Protein 7FB8 (pdb70)

Radius of gyration: 8.27 Å; Cα contacts (8 Å, |Δi|>4): 34; chains: 2; bounding box: 17×14×22 Å

Structure (mmCIF, N/CA/C/O backbone):
data_7FB8
#
_entry.id   7FB8
#
loop_
_entity.id
_entity.type
_entity.pdbx_description
1 polymer ASP-ASP-LYS-ASP-CYS-ASP-GLU-TYR-CYS-LYS-LYS-THR-LYS-GLU-NH2
2 polymer GLU-LE1-THR-GLY-HIS-ILE-GLU-GLY-PRO-THR-LE1-THR-LE1-HIS-CYS-LYS-NH2
#
loop_
_atom_site.group_PDB
_atom_site.id
_atom_site.type_symbol
_atom_site.label_atom_id
_atom_site.label_alt_id
_atom_site.label_comp_id
_atom_site.label_asym_id
_atom_site.label_entity_id
_atom_site.label_seq_id
_atom_site.pdbx_PDB_ins_code
_atom_site.Cartn_x
_atom_site.Cartn_y
_atom_site.Cartn_z
_atom_site.occupancy
_atom_site.B_iso_or_equiv
_atom_site.auth_seq_id
_atom_site.auth_comp_id
_atom_site.auth_asym_id
_atom_site.auth_atom_id
_atom_site.pdbx_PDB_model_num
ATOM 1 N N . ASP A 1 1 ? 8.631 5.206 8.032 1.00 0.00 1 ASP B N 1
ATOM 2 C CA . ASP A 1 1 ? 8.358 3.755 8.235 1.00 0.00 1 ASP B CA 1
ATOM 3 C C . ASP A 1 1 ? 7.153 3.344 7.396 1.00 0.00 1 ASP B C 1
ATOM 4 O O . ASP A 1 1 ? 7.278 2.563 6.453 1.00 0.00 1 ASP B O 1
ATOM 15 N N . ASP A 1 2 ? 5.989 3.875 7.747 1.00 0.00 2 ASP B N 1
ATOM 16 C CA . ASP A 1 2 ? 4.766 3.558 7.025 1.00 0.00 2 ASP B CA 1
ATOM 17 C C . ASP A 1 2 ? 4.860 3.990 5.565 1.00 0.00 2 ASP B C 1
ATOM 18 O O . ASP A 1 2 ? 4.143 3.470 4.709 1.00 0.00 2 ASP B O 1
ATOM 27 N N . LYS A 1 3 ? 5.746 4.939 5.279 1.00 0.00 3 LYS B N 1
ATOM 28 C CA . LYS A 1 3 ? 5.910 5.414 3.914 1.00 0.00 3 LYS B CA 1
ATOM 29 C C . LYS A 1 3 ? 6.573 4.339 3.061 1.00 0.00 3 LYS B C 1
ATOM 30 O O . LYS A 1 3 ? 6.389 4.300 1.850 1.00 0.00 3 LYS B O 1
ATOM 49 N N . ASP A 1 4 ? 7.346 3.466 3.702 1.00 0.00 4 ASP B N 1
ATOM 50 C CA . ASP A 1 4 ? 8.033 2.401 2.978 1.00 0.00 4 ASP B CA 1
ATOM 51 C C . ASP A 1 4 ? 7.023 1.501 2.277 1.00 0.00 4 ASP B C 1
ATOM 52 O O . ASP A 1 4 ? 7.186 1.161 1.105 1.00 0.00 4 ASP B O 1
ATOM 61 N N . CYS A 1 5 ? 5.975 1.127 3.000 1.00 0.00 5 CYS B N 1
ATOM 62 C CA . CYS A 1 5 ? 4.936 0.275 2.438 1.00 0.00 5 CYS B CA 1
ATOM 63 C C . CYS A 1 5 ? 4.264 0.971 1.257 1.00 0.00 5 CYS B C 1
ATOM 64 O O . CYS A 1 5 ? 4.052 0.365 0.208 1.00 0.00 5 CYS B O 1
ATOM 71 N N . ASP A 1 6 ? 3.933 2.249 1.437 1.00 0.00 6 ASP B N 1
ATOM 72 C CA . ASP A 1 6 ? 3.285 3.017 0.376 1.00 0.00 6 ASP B CA 1
ATOM 73 C C . ASP A 1 6 ? 4.186 3.092 -0.855 1.00 0.00 6 ASP B C 1
ATOM 74 O O . ASP A 1 6 ? 3.732 2.882 -1.980 1.00 0.00 6 ASP B O 1
ATOM 83 N N . GLU A 1 7 ? 5.464 3.384 -0.633 1.00 0.00 7 GLU B N 1
ATOM 84 C CA . GLU A 1 7 ? 6.415 3.473 -1.732 1.00 0.00 7 GLU B CA 1
ATOM 85 C C . GLU A 1 7 ? 6.513 2.125 -2.428 1.00 0.00 7 GLU B C 1
ATOM 86 O O . GLU A 1 7 ? 6.537 2.044 -3.654 1.00 0.00 7 GLU B O 1
ATOM 98 N N . TYR A 1 8 ? 6.534 1.068 -1.628 1.00 0.00 8 TYR B N 1
ATOM 99 C CA . TYR A 1 8 ? 6.590 -0.286 -2.157 1.00 0.00 8 TYR B CA 1
ATOM 100 C C . TYR A 1 8 ? 5.395 -0.557 -3.045 1.00 0.00 8 TYR B C 1
ATOM 101 O O . TYR A 1 8 ? 5.520 -1.116 -4.134 1.00 0.00 8 TYR B O 1
ATOM 119 N N . CYS A 1 9 ? 4.232 -0.172 -2.553 1.00 0.00 9 CYS B N 1
ATOM 120 C CA . CYS A 1 9 ? 2.997 -0.386 -3.279 1.00 0.00 9 CYS B CA 1
ATOM 121 C C . CYS A 1 9 ? 3.061 0.319 -4.625 1.00 0.00 9 CYS B C 1
ATOM 122 O O . CYS A 1 9 ? 2.628 -0.222 -5.640 1.00 0.00 9 CYS B O 1
ATOM 129 N N . LYS A 1 10 ? 3.620 1.520 -4.631 1.00 0.00 10 LYS B N 1
ATOM 130 C CA . LYS A 1 10 ? 3.753 2.274 -5.866 1.00 0.00 10 LYS B CA 1
ATOM 131 C C . LYS A 1 10 ? 4.667 1.536 -6.847 1.00 0.00 10 LYS B C 1
ATOM 132 O O . LYS A 1 10 ? 4.427 1.539 -8.053 1.00 0.00 10 LYS B O 1
ATOM 151 N N . LYS A 1 11 ? 5.728 0.921 -6.319 1.00 0.00 11 LYS B N 1
ATOM 152 C CA . LYS A 1 11 ? 6.688 0.200 -7.156 1.00 0.00 11 LYS B CA 1
ATOM 153 C C . LYS A 1 11 ? 6.048 -0.981 -7.879 1.00 0.00 11 LYS B C 1
ATOM 154 O O . LYS A 1 11 ? 6.344 -1.240 -9.045 1.00 0.00 11 LYS B O 1
ATOM 173 N N . THR A 1 12 ? 5.193 -1.712 -7.176 1.00 0.00 12 THR B N 1
ATOM 174 C CA . THR A 1 12 ? 4.548 -2.884 -7.762 1.00 0.00 12 THR B CA 1
ATOM 175 C C . THR A 1 12 ? 3.270 -2.508 -8.508 1.00 0.00 12 THR B C 1
ATOM 176 O O . THR A 1 12 ? 2.877 -3.185 -9.458 1.00 0.00 12 THR B O 1
ATOM 187 N N . LYS A 1 13 ? 2.628 -1.428 -8.080 1.00 0.00 13 LYS B N 1
ATOM 188 C CA . LYS A 1 13 ? 1.399 -0.979 -8.727 1.00 0.00 13 LYS B CA 1
ATOM 189 C C . LYS A 1 13 ? 1.690 0.083 -9.791 1.00 0.00 13 LYS B C 1
ATOM 190 O O . LYS A 1 13 ? 0.770 0.583 -10.438 1.00 0.00 13 LYS B O 1
ATOM 209 N N . GLU A 1 14 ? 2.966 0.429 -9.968 1.00 0.00 14 GLU B N 1
ATOM 210 C CA . GLU A 1 14 ? 3.343 1.436 -10.955 1.00 0.00 14 GLU B CA 1
ATOM 211 C C . GLU A 1 14 ? 2.687 1.144 -12.301 1.00 0.00 14 GLU B C 1
ATOM 212 O O . GLU A 1 14 ? 2.481 2.053 -13.105 1.00 0.00 14 GLU B O 1
ATOM 227 N N . GLU B 2 1 ? -5.781 5.856 -7.795 1.00 0.00 1 GLU A N 1
ATOM 228 C CA . GLU B 2 1 ? -4.886 6.186 -6.650 1.00 0.00 1 GLU A CA 1
ATOM 229 C C . GLU B 2 1 ? -4.400 4.896 -6.000 1.00 0.00 1 GLU A C 1
ATOM 230 O O . GLU B 2 1 ? -5.161 3.939 -5.850 1.00 0.00 1 GLU A O 1
ATOM 260 N N . THR B 2 3 ? -2.007 3.582 -2.625 1.00 0.00 3 THR A N 1
ATOM 261 C CA . THR B 2 3 ? -1.248 3.882 -1.422 1.00 0.00 3 THR A CA 1
ATOM 262 C C . THR B 2 3 ? -1.291 2.691 -0.474 1.00 0.00 3 THR A C 1
ATOM 263 O O . THR B 2 3 ? -2.243 1.913 -0.486 1.00 0.00 3 THR A O 1
ATOM 274 N N . GLY B 2 4 ? -0.254 2.548 0.337 1.00 0.00 4 GLY A N 1
ATOM 275 C CA . GLY B 2 4 ? -0.187 1.437 1.275 1.00 0.00 4 GLY A CA 1
ATOM 276 C C . GLY B 2 4 ? 0.340 1.887 2.631 1.00 0.00 4 GLY A C 1
ATOM 277 O O . GLY B 2 4 ? 0.788 3.022 2.793 1.00 0.00 4 GLY A O 1
ATOM 281 N N . HIS B 2 5 ? 0.281 0.983 3.601 1.00 0.00 5 HIS A N 1
ATOM 282 C CA . HIS B 2 5 ? 0.753 1.279 4.947 1.00 0.00 5 HIS A CA 1
ATOM 283 C C . HIS B 2 5 ? 1.274 0.009 5.605 1.00 0.00 5 HIS A C 1
ATOM 284 O O . HIS B 2 5 ? 0.954 -1.097 5.173 1.00 0.00 5 HIS A O 1
ATOM 298 N N . ILE B 2 6 ? 2.069 0.166 6.655 1.00 0.00 6 ILE A N 1
ATOM 299 C CA . ILE B 2 6 ? 2.613 -0.996 7.340 1.00 0.00 6 ILE A CA 1
ATOM 300 C C . ILE B 2 6 ? 1.565 -1.602 8.258 1.00 0.00 6 ILE A C 1
ATOM 301 O O . ILE B 2 6 ? 1.268 -1.070 9.328 1.00 0.00 6 ILE A O 1
ATOM 317 N N . GLU B 2 7 ? 1.016 -2.730 7.826 1.00 0.00 7 GLU A N 1
ATOM 318 C CA . GLU B 2 7 ? 0.006 -3.427 8.603 1.00 0.00 7 GLU A CA 1
ATOM 319 C C . GLU B 2 7 ? 0.569 -4.756 9.081 1.00 0.00 7 GLU A C 1
ATOM 320 O O . GLU B 2 7 ? 0.898 -5.624 8.273 1.00 0.00 7 GLU A O 1
ATOM 332 N N . GLY B 2 8 ? 0.687 -4.914 10.389 1.00 0.00 8 GLY A N 1
ATOM 333 C CA . GLY B 2 8 ? 1.226 -6.149 10.932 1.00 0.00 8 GLY A CA 1
ATOM 334 C C . GLY B 2 8 ? 2.662 -6.359 10.438 1.00 0.00 8 GLY A C 1
ATOM 335 O O . GLY B 2 8 ? 3.396 -5.391 10.238 1.00 0.00 8 GLY A O 1
ATOM 339 N N . PRO B 2 9 ? 3.079 -7.586 10.239 1.00 0.00 9 PRO A N 1
ATOM 340 C CA . PRO B 2 9 ? 4.455 -7.906 9.761 1.00 0.00 9 PRO A CA 1
ATOM 341 C C . PRO B 2 9 ? 4.618 -7.776 8.244 1.00 0.00 9 PRO A C 1
ATOM 342 O O . PRO B 2 9 ? 5.649 -8.169 7.697 1.00 0.00 9 PRO A O 1
ATOM 353 N N . THR B 2 10 ? 3.600 -7.261 7.558 1.00 0.00 10 THR A N 1
ATOM 354 C CA . THR B 2 10 ? 3.677 -7.145 6.102 1.00 0.00 10 THR A CA 1
ATOM 355 C C . THR B 2 10 ? 3.113 -5.824 5.578 1.00 0.00 10 THR A C 1
ATOM 356 O O . THR B 2 10 ? 2.268 -5.191 6.212 1.00 0.00 10 THR A O 1
ATOM 383 N N . THR B 2 12 ? 0.857 -3.547 3.265 1.00 0.00 12 THR A N 1
ATOM 384 C CA . THR B 2 12 ? -0.465 -3.677 2.658 1.00 0.00 12 THR A CA 1
ATOM 385 C C . THR B 2 12 ? -0.705 -2.588 1.616 1.00 0.00 12 THR A C 1
ATOM 386 O O . THR B 2 12 ? -0.518 -1.402 1.889 1.00 0.00 12 THR A O 1
ATOM 413 N N . HIS B 2 14 ? -3.278 -0.599 -1.051 1.00 0.00 14 HIS A N 1
ATOM 414 C CA . HIS B 2 14 ? -4.678 -0.269 -1.267 1.00 0.00 14 HIS A CA 1
ATOM 415 C C . HIS B 2 14 ? -4.842 0.687 -2.442 1.00 0.00 14 HIS A C 1
ATOM 416 O O . HIS B 2 14 ? -4.413 1.839 -2.380 1.00 0.00 14 HIS A O 1
ATOM 430 N N . CYS B 2 15 ? -5.490 0.214 -3.500 1.00 0.00 15 CYS A N 1
ATOM 431 C CA . CYS B 2 15 ? -5.730 1.051 -4.668 1.00 0.00 15 CYS A CA 1
ATOM 432 C C . CYS B 2 15 ? -7.223 1.300 -4.831 1.00 0.00 15 CYS A C 1
ATOM 433 O O . CYS B 2 15 ? -7.980 0.397 -5.187 1.00 0.00 15 CYS A O 1
ATOM 440 N N . LYS B 2 16 ? -7.638 2.531 -4.563 1.00 0.00 16 LYS A N 1
ATOM 441 C CA . LYS B 2 16 ? -9.045 2.894 -4.675 1.00 0.00 16 LYS A CA 1
ATOM 442 C C . LYS B 2 16 ? -9.273 3.785 -5.891 1.00 0.00 16 LYS A C 1
ATOM 443 O O . LYS B 2 16 ? -8.974 4.979 -5.857 1.00 0.00 16 LYS A O 1
ATOM 465 N N . ASP A 1 1 ? 8.876 5.078 7.737 1.00 0.00 1 ASP B N 2
ATOM 466 C CA . ASP A 1 1 ? 8.347 3.783 8.247 1.00 0.00 1 ASP B CA 2
ATOM 467 C C . ASP A 1 1 ? 7.138 3.361 7.417 1.00 0.00 1 ASP B C 2
ATOM 468 O O . ASP A 1 1 ? 7.264 2.573 6.479 1.00 0.00 1 ASP B O 2
ATOM 479 N N . ASP A 1 2 ? 5.967 3.892 7.759 1.00 0.00 2 ASP B N 2
ATOM 480 C CA . ASP A 1 2 ? 4.751 3.562 7.035 1.00 0.00 2 ASP B CA 2
ATOM 481 C C . ASP A 1 2 ? 4.850 3.994 5.576 1.00 0.00 2 ASP B C 2
ATOM 482 O O . ASP A 1 2 ? 4.127 3.485 4.719 1.00 0.00 2 ASP B O 2
ATOM 491 N N . LYS A 1 3 ? 5.749 4.931 5.294 1.00 0.00 3 LYS B N 2
ATOM 492 C CA . LYS A 1 3 ? 5.920 5.406 3.930 1.00 0.00 3 LYS B CA 2
ATOM 493 C C . LYS A 1 3 ? 6.587 4.334 3.079 1.00 0.00 3 LYS B C 2
ATOM 494 O O . LYS A 1 3 ? 6.408 4.297 1.866 1.00 0.00 3 LYS B O 2
ATOM 513 N N . ASP A 1 4 ? 7.357 3.459 3.721 1.00 0.00 4 ASP B N 2
ATOM 514 C CA . ASP A 1 4 ? 8.047 2.395 2.999 1.00 0.00 4 ASP B CA 2
ATOM 515 C C . ASP A 1 4 ? 7.036 1.498 2.295 1.00 0.00 4 ASP B C 2
ATOM 516 O O . ASP A 1 4 ? 7.202 1.157 1.123 1.00 0.00 4 ASP B O 2
ATOM 525 N N . CYS A 1 5 ? 5.985 1.129 3.014 1.00 0.00 5 CYS B N 2
ATOM 526 C CA . CYS A 1 5 ? 4.946 0.281 2.450 1.00 0.00 5 CYS B CA 2
ATOM 527 C C . CYS A 1 5 ? 4.281 0.979 1.265 1.00 0.00 5 CYS B C 2
ATOM 528 O O . CYS A 1 5 ? 4.070 0.373 0.216 1.00 0.00 5 CYS B O 2
ATOM 535 N N . ASP A 1 6 ? 3.952 2.257 1.443 1.00 0.00 6 ASP B N 2
ATOM 536 C CA . ASP A 1 6 ? 3.312 3.026 0.380 1.00 0.00 6 ASP B CA 2
ATOM 537 C C . ASP A 1 6 ? 4.217 3.097 -0.847 1.00 0.00 6 ASP B C 2
ATOM 538 O O . ASP A 1 6 ? 3.766 2.890 -1.974 1.00 0.00 6 ASP B O 2
ATOM 547 N N . GLU A 1 7 ? 5.495 3.380 -0.620 1.00 0.00 7 GLU B N 2
ATOM 548 C CA . GLU A 1 7 ? 6.454 3.464 -1.713 1.00 0.00 7 GLU B CA 2
ATOM 549 C C . GLU A 1 7 ? 6.547 2.117 -2.411 1.00 0.00 7 GLU B C 2
ATOM 550 O O . GLU A 1 7 ? 6.577 2.038 -3.638 1.00 0.00 7 GLU B O 2
ATOM 562 N N . TYR A 1 8 ? 6.557 1.058 -1.613 1.00 0.00 8 TYR B N 2
ATOM 563 C CA . TYR A 1 8 ? 6.612 -0.295 -2.143 1.00 0.00 8 TYR B CA 2
ATOM 564 C C . TYR A 1 8 ? 5.417 -0.563 -3.036 1.00 0.00 8 TYR B C 2
ATOM 565 O O . TYR A 1 8 ? 5.543 -1.123 -4.125 1.00 0.00 8 TYR B O 2
ATOM 583 N N . CYS A 1 9 ? 4.253 -0.175 -2.546 1.00 0.00 9 CYS B N 2
ATOM 584 C CA . CYS A 1 9 ? 3.019 -0.387 -3.275 1.00 0.00 9 CYS B CA 2
ATOM 585 C C . CYS A 1 9 ? 3.083 0.318 -4.620 1.00 0.00 9 CYS B C 2
ATOM 586 O O . CYS A 1 9 ? 2.647 -0.221 -5.635 1.00 0.00 9 CYS B O 2
ATOM 593 N N . LYS A 1 10 ? 3.642 1.519 -4.628 1.00 0.00 10 LYS B N 2
ATOM 594 C CA . LYS A 1 10 ? 3.771 2.271 -5.865 1.00 0.00 10 LYS B CA 2
ATOM 595 C C . LYS A 1 10 ? 4.674 1.529 -6.854 1.00 0.00 10 LYS B C 2
ATOM 596 O O . LYS A 1 10 ? 4.422 1.530 -8.059 1.00 0.00 10 LYS B O 2
ATOM 615 N N . LYS A 1 11 ? 5.737 0.915 -6.336 1.00 0.00 11 LYS B N 2
ATOM 616 C CA . LYS A 1 11 ? 6.691 0.190 -7.180 1.00 0.00 11 LYS B CA 2
ATOM 617 C C . LYS A 1 11 ? 6.046 -0.997 -7.889 1.00 0.00 11 LYS B C 2
ATOM 618 O O . LYS A 1 11 ? 6.334 -1.263 -9.057 1.00 0.00 11 LYS B O 2
ATOM 637 N N . THR A 1 12 ? 5.201 -1.728 -7.175 1.00 0.00 12 THR B N 2
ATOM 638 C CA . THR A 1 12 ? 4.557 -2.906 -7.749 1.00 0.00 12 THR B CA 2
ATOM 639 C C . THR A 1 12 ? 3.282 -2.536 -8.503 1.00 0.00 12 THR B C 2
ATOM 640 O O . THR A 1 12 ? 2.895 -3.219 -9.451 1.00 0.00 12 THR B O 2
ATOM 651 N N . LYS A 1 13 ? 2.634 -1.455 -8.087 1.00 0.00 13 LYS B N 2
ATOM 652 C CA . LYS A 1 13 ? 1.407 -1.016 -8.744 1.00 0.00 13 LYS B CA 2
ATOM 653 C C . LYS A 1 13 ? 1.702 0.027 -9.826 1.00 0.00 13 LYS B C 2
ATOM 654 O O . LYS A 1 13 ? 0.785 0.503 -10.496 1.00 0.00 13 LYS B O 2
ATOM 673 N N . GLU A 1 14 ? 2.976 0.381 -9.997 1.00 0.00 14 GLU B N 2
ATOM 674 C CA . GLU A 1 14 ? 3.354 1.369 -11.002 1.00 0.00 14 GLU B CA 2
ATOM 675 C C . GLU A 1 14 ? 2.721 1.034 -12.350 1.00 0.00 14 GLU B C 2
ATOM 676 O O . GLU A 1 14 ? 2.505 1.920 -13.177 1.00 0.00 14 GLU B O 2
ATOM 691 N N . GLU B 2 1 ? -6.371 5.860 -7.096 1.00 0.00 1 GLU A N 2
ATOM 692 C CA . GLU B 2 1 ? -4.939 6.053 -6.730 1.00 0.00 1 GLU A CA 2
ATOM 693 C C . GLU B 2 1 ? -4.406 4.776 -6.095 1.00 0.00 1 GLU A C 2
ATOM 694 O O . GLU B 2 1 ? -5.112 3.769 -6.018 1.00 0.00 1 GLU A O 2
ATOM 724 N N . THR B 2 3 ? -2.019 3.572 -2.644 1.00 0.00 3 THR A N 2
ATOM 725 C CA . THR B 2 3 ? -1.273 3.892 -1.438 1.00 0.00 3 THR A CA 2
ATOM 726 C C . THR B 2 3 ? -1.294 2.703 -0.490 1.00 0.00 3 THR A C 2
ATOM 727 O O . THR B 2 3 ? -2.236 1.913 -0.497 1.00 0.00 3 THR A O 2
ATOM 738 N N . GLY B 2 4 ? -0.253 2.572 0.317 1.00 0.00 4 GLY A N 2
ATOM 739 C CA . GLY B 2 4 ? -0.171 1.462 1.256 1.00 0.00 4 GLY A CA 2
ATOM 740 C C . GLY B 2 4 ? 0.369 1.913 2.606 1.00 0.00 4 GLY A C 2
ATOM 741 O O . GLY B 2 4 ? 0.847 3.038 2.756 1.00 0.00 4 GLY A O 2
ATOM 745 N N . HIS B 2 5 ? 0.291 1.019 3.584 1.00 0.00 5 HIS A N 2
ATOM 746 C CA . HIS B 2 5 ? 0.773 1.316 4.927 1.00 0.00 5 HIS A CA 2
ATOM 747 C C . HIS B 2 5 ? 1.268 0.038 5.590 1.00 0.00 5 HIS A C 2
ATOM 748 O O . HIS B 2 5 ? 0.934 -1.063 5.157 1.00 0.00 5 HIS A O 2
ATOM 762 N N . ILE B 2 6 ? 2.063 0.182 6.640 1.00 0.00 6 ILE A N 2
ATOM 763 C CA . ILE B 2 6 ? 2.590 -0.984 7.327 1.00 0.00 6 ILE A CA 2
ATOM 764 C C . ILE B 2 6 ? 1.536 -1.585 8.245 1.00 0.00 6 ILE A C 2
ATOM 765 O O . ILE B 2 6 ? 1.245 -1.055 9.316 1.00 0.00 6 ILE A O 2
ATOM 781 N N . GLU B 2 7 ? 0.980 -2.708 7.807 1.00 0.00 7 GLU A N 2
ATOM 782 C CA . GLU B 2 7 ? -0.035 -3.406 8.580 1.00 0.00 7 GLU A CA 2
ATOM 783 C C . GLU B 2 7 ? 0.517 -4.744 9.042 1.00 0.00 7 GLU A C 2
ATOM 784 O O . GLU B 2 7 ? 0.824 -5.612 8.224 1.00 0.00 7 GLU A O 2
ATOM 796 N N . GLY B 2 8 ? 0.652 -4.911 10.348 1.00 0.00 8 GLY A N 2
ATOM 797 C CA . GLY B 2 8 ? 1.183 -6.156 10.877 1.00 0.00 8 GLY A CA 2
ATOM 798 C C . GLY B 2 8 ? 2.623 -6.360 10.396 1.00 0.00 8 GLY A C 2
ATOM 799 O O . GLY B 2 8 ? 3.353 -5.391 10.189 1.00 0.00 8 GLY A O 2
ATOM 803 N N . PRO B 2 9 ? 3.046 -7.588 10.215 1.00 0.00 9 PRO A N 2
ATOM 804 C CA . PRO B 2 9 ? 4.429 -7.908 9.752 1.00 0.00 9 PRO A CA 2
ATOM 805 C C . PRO B 2 9 ? 4.610 -7.767 8.238 1.00 0.00 9 PRO A C 2
ATOM 806 O O . PRO B 2 9 ? 5.655 -8.138 7.702 1.00 0.00 9 PRO A O 2
ATOM 817 N N . THR B 2 10 ? 3.591 -7.265 7.542 1.00 0.00 10 THR A N 2
ATOM 818 C CA . THR B 2 10 ? 3.685 -7.140 6.088 1.00 0.00 10 THR A CA 2
ATOM 819 C C . THR B 2 10 ? 3.109 -5.822 5.564 1.00 0.00 10 THR A C 2
ATOM 820 O O . THR B 2 10 ? 2.243 -5.209 6.187 1.00 0.00 10 THR A O 2
ATOM 847 N N . THR B 2 12 ? 0.861 -3.534 3.268 1.00 0.00 12 THR A N 2
ATOM 848 C CA . THR B 2 12 ? -0.460 -3.665 2.660 1.00 0.00 12 THR A CA 2
ATOM 849 C C . THR B 2 12 ? -0.692 -2.585 1.609 1.00 0.00 12 THR A C 2
ATOM 850 O O . THR B 2 12 ? -0.502 -1.398 1.873 1.00 0.00 12 THR A O 2
ATOM 877 N N . HIS B 2 14 ? -3.249 -0.601 -1.058 1.00 0.00 14 HIS A N 2
ATOM 878 C CA . HIS B 2 14 ? -4.648 -0.263 -1.278 1.00 0.00 14 HIS A CA 2
ATOM 879 C C . HIS B 2 14 ? -4.802 0.695 -2.452 1.00 0.00 14 HIS A C 2
ATOM 880 O O . HIS B 2 14 ? -4.355 1.842 -2.390 1.00 0.00 14 HIS A O 2
ATOM 894 N N . CYS B 2 15 ? -5.456 0.231 -3.510 1.00 0.00 15 CYS A N 2
ATOM 895 C CA . CYS B 2 15 ? -5.685 1.072 -4.676 1.00 0.00 15 CYS A CA 2
ATOM 896 C C . CYS B 2 15 ? -7.173 1.350 -4.832 1.00 0.00 15 CYS A C 2
ATOM 897 O O . CYS B 2 15 ? -7.951 0.460 -5.173 1.00 0.00 15 CYS A O 2
ATOM 904 N N . LYS B 2 16 ? -7.560 2.593 -4.573 1.00 0.00 16 LYS A N 2
ATOM 905 C CA . LYS B 2 16 ? -8.961 2.984 -4.680 1.00 0.00 16 LYS A CA 2
ATOM 906 C C . LYS B 2 16 ? -9.199 3.785 -5.954 1.00 0.00 16 LYS A C 2
ATOM 907 O O . LYS B 2 16 ? -8.713 4.908 -6.086 1.00 0.00 16 LYS A O 2
ATOM 929 N N . ASP A 1 1 ? 9.827 2.986 7.152 1.00 0.00 1 ASP B N 3
ATOM 930 C CA . ASP A 1 1 ? 8.672 3.446 7.973 1.00 0.00 1 ASP B CA 3
ATOM 931 C C . ASP A 1 1 ? 7.373 3.100 7.253 1.00 0.00 1 ASP B C 3
ATOM 932 O O . ASP A 1 1 ? 7.368 2.308 6.312 1.00 0.00 1 ASP B O 3
ATOM 943 N N . ASP A 1 2 ? 6.272 3.697 7.696 1.00 0.00 2 ASP B N 3
ATOM 944 C CA . ASP A 1 2 ? 4.978 3.437 7.083 1.00 0.00 2 ASP B CA 3
ATOM 945 C C . ASP A 1 2 ? 4.999 3.827 5.609 1.00 0.00 2 ASP B C 3
ATOM 946 O O . ASP A 1 2 ? 4.426 3.137 4.765 1.00 0.00 2 ASP B O 3
ATOM 955 N N . LYS A 1 3 ? 5.666 4.933 5.303 1.00 0.00 3 LYS B N 3
ATOM 956 C CA . LYS A 1 3 ? 5.750 5.392 3.925 1.00 0.00 3 LYS B CA 3
ATOM 957 C C . LYS A 1 3 ? 6.466 4.353 3.071 1.00 0.00 3 LYS B C 3
ATOM 958 O O . LYS A 1 3 ? 6.286 4.314 1.859 1.00 0.00 3 LYS B O 3
ATOM 977 N N . ASP A 1 4 ? 7.277 3.509 3.706 1.00 0.00 4 ASP B N 3
ATOM 978 C CA . ASP A 1 4 ? 8.003 2.479 2.968 1.00 0.00 4 ASP B CA 3
ATOM 979 C C . ASP A 1 4 ? 7.017 1.558 2.264 1.00 0.00 4 ASP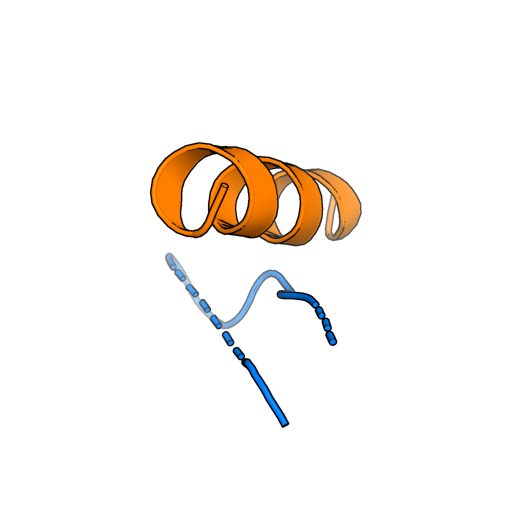 B C 3
ATOM 980 O O . ASP A 1 4 ? 7.193 1.219 1.094 1.00 0.00 4 ASP B O 3
ATOM 989 N N . CYS A 1 5 ? 5.972 1.170 2.984 1.00 0.00 5 CYS B N 3
ATOM 990 C CA . CYS A 1 5 ? 4.945 0.304 2.423 1.00 0.00 5 CYS B CA 3
ATOM 991 C C . CYS A 1 5 ? 4.270 0.988 1.236 1.00 0.00 5 CYS B C 3
ATOM 992 O O . CYS A 1 5 ? 4.073 0.378 0.187 1.00 0.00 5 CYS B O 3
ATOM 999 N N . ASP A 1 6 ? 3.922 2.261 1.411 1.00 0.00 6 ASP B N 3
ATOM 1000 C CA . ASP A 1 6 ? 3.272 3.019 0.345 1.00 0.00 6 ASP B CA 3
ATOM 1001 C C . ASP A 1 6 ? 4.184 3.102 -0.877 1.00 0.00 6 ASP B C 3
ATOM 1002 O O . ASP A 1 6 ? 3.744 2.896 -2.007 1.00 0.00 6 ASP B O 3
ATOM 1011 N N . GLU A 1 7 ? 5.458 3.397 -0.637 1.00 0.00 7 GLU B N 3
ATOM 1012 C CA . GLU A 1 7 ? 6.427 3.493 -1.717 1.00 0.00 7 GLU B CA 3
ATOM 1013 C C . GLU A 1 7 ? 6.540 2.150 -2.421 1.00 0.00 7 GLU B C 3
ATOM 1014 O O . GLU A 1 7 ? 6.580 2.078 -3.648 1.00 0.00 7 GLU B O 3
ATOM 1026 N N . TYR A 1 8 ? 6.549 1.089 -1.627 1.00 0.00 8 TYR B N 3
ATOM 1027 C CA . TYR A 1 8 ? 6.615 -0.264 -2.161 1.00 0.00 8 TYR B CA 3
ATOM 1028 C C . TYR A 1 8 ? 5.426 -0.535 -3.059 1.00 0.00 8 TYR B C 3
ATOM 1029 O O . TYR A 1 8 ? 5.559 -1.094 -4.148 1.00 0.00 8 TYR B O 3
ATOM 1047 N N . CYS A 1 9 ? 4.260 -0.149 -2.573 1.00 0.00 9 CYS B N 3
ATOM 1048 C CA . CYS A 1 9 ? 3.027 -0.366 -3.306 1.00 0.00 9 CYS B CA 3
ATOM 1049 C C . CYS A 1 9 ? 3.098 0.337 -4.652 1.00 0.00 9 CYS B C 3
ATOM 1050 O O . CYS A 1 9 ? 2.664 -0.201 -5.669 1.00 0.00 9 CYS B O 3
ATOM 1057 N N . LYS A 1 10 ? 3.659 1.536 -4.658 1.00 0.00 10 LYS B N 3
ATOM 1058 C CA . LYS A 1 10 ? 3.797 2.289 -5.894 1.00 0.00 10 LYS B CA 3
ATOM 1059 C C . LYS A 1 10 ? 4.707 1.548 -6.876 1.00 0.00 10 LYS B C 3
ATOM 1060 O O . LYS A 1 10 ? 4.467 1.554 -8.083 1.00 0.00 10 LYS B O 3
ATOM 1079 N N . LYS A 1 11 ? 5.764 0.929 -6.349 1.00 0.00 11 LYS B N 3
ATOM 1080 C CA . LYS A 1 11 ? 6.722 0.204 -7.185 1.00 0.00 11 LYS B CA 3
ATOM 1081 C C . LYS A 1 11 ? 6.081 -0.983 -7.900 1.00 0.00 11 LYS B C 3
ATOM 1082 O O . LYS A 1 11 ? 6.376 -1.247 -9.065 1.00 0.00 11 LYS B O 3
ATOM 1101 N N . THR A 1 12 ? 5.226 -1.711 -7.193 1.00 0.00 12 THR B N 3
ATOM 1102 C CA . THR A 1 12 ? 4.584 -2.886 -7.775 1.00 0.00 12 THR B CA 3
ATOM 1103 C C . THR A 1 12 ? 3.323 -2.511 -8.551 1.00 0.00 12 THR B C 3
ATOM 1104 O O . THR A 1 12 ? 2.958 -3.185 -9.515 1.00 0.00 12 THR B O 3
ATOM 1115 N N . LYS A 1 13 ? 2.662 -1.437 -8.132 1.00 0.00 13 LYS B N 3
ATOM 1116 C CA . LYS A 1 13 ? 1.447 -0.996 -8.811 1.00 0.00 13 LYS B CA 3
ATOM 1117 C C . LYS A 1 13 ? 1.761 0.051 -9.884 1.00 0.00 13 LYS B C 3
ATOM 1118 O O . LYS A 1 13 ? 0.862 0.510 -10.588 1.00 0.00 13 LYS B O 3
ATOM 1137 N N . GLU A 1 14 ? 3.033 0.429 -10.007 1.00 0.00 14 GLU B N 3
ATOM 1138 C CA . GLU A 1 14 ? 3.426 1.424 -11.000 1.00 0.00 14 GLU B CA 3
ATOM 1139 C C . GLU A 1 14 ? 2.881 1.053 -12.374 1.00 0.00 14 GLU B C 3
ATOM 1140 O O . GLU A 1 14 ? 2.620 1.928 -13.201 1.00 0.00 14 GLU B O 3
ATOM 1155 N N . GLU B 2 1 ? -6.376 5.855 -7.077 1.00 0.00 1 GLU A N 3
ATOM 1156 C CA . GLU B 2 1 ? -4.933 6.012 -6.744 1.00 0.00 1 GLU A CA 3
ATOM 1157 C C . GLU B 2 1 ? -4.418 4.733 -6.097 1.00 0.00 1 GLU A C 3
ATOM 1158 O O . GLU B 2 1 ? -5.125 3.727 -6.041 1.00 0.00 1 GLU A O 3
ATOM 1188 N N . THR B 2 3 ? -2.018 3.540 -2.614 1.00 0.00 3 THR A N 3
ATOM 1189 C CA . THR B 2 3 ? -1.245 3.861 -1.424 1.00 0.00 3 THR A CA 3
ATOM 1190 C C . THR B 2 3 ? -1.266 2.680 -0.465 1.00 0.00 3 THR A C 3
ATOM 1191 O O . THR B 2 3 ? -2.218 1.901 -0.451 1.00 0.00 3 THR A O 3
ATOM 1202 N N . GLY B 2 4 ? -0.216 2.543 0.330 1.00 0.00 4 GLY A N 3
ATOM 1203 C CA . GLY B 2 4 ? -0.134 1.439 1.274 1.00 0.00 4 GLY A CA 3
ATOM 1204 C C . GLY B 2 4 ? 0.396 1.898 2.625 1.00 0.00 4 GLY A C 3
ATOM 1205 O O . GLY B 2 4 ? 0.833 3.039 2.783 1.00 0.00 4 GLY A O 3
ATOM 1209 N N . HIS B 2 5 ? 0.354 0.994 3.597 1.00 0.00 5 HIS A N 3
ATOM 1210 C CA . HIS B 2 5 ? 0.830 1.295 4.940 1.00 0.00 5 HIS A CA 3
ATOM 1211 C C . HIS B 2 5 ? 1.328 0.024 5.611 1.00 0.00 5 HIS A C 3
ATOM 1212 O O . HIS B 2 5 ? 0.998 -1.081 5.180 1.00 0.00 5 HIS A O 3
ATOM 1226 N N . ILE B 2 6 ? 2.112 0.173 6.670 1.00 0.00 6 ILE A N 3
ATOM 1227 C CA . ILE B 2 6 ? 2.627 -0.996 7.365 1.00 0.00 6 ILE A CA 3
ATOM 1228 C C . ILE B 2 6 ? 1.561 -1.585 8.273 1.00 0.00 6 ILE A C 3
ATOM 1229 O O . ILE B 2 6 ? 1.263 -1.048 9.340 1.00 0.00 6 ILE A O 3
ATOM 1245 N N . GLU B 2 7 ? 0.998 -2.704 7.837 1.00 0.00 7 GLU A N 3
ATOM 1246 C CA . GLU B 2 7 ? -0.031 -3.386 8.605 1.00 0.00 7 GLU A CA 3
ATOM 1247 C C . GLU B 2 7 ? 0.507 -4.728 9.076 1.00 0.00 7 GLU A C 3
ATOM 1248 O O . GLU B 2 7 ? 0.858 -5.583 8.263 1.00 0.00 7 GLU A O 3
ATOM 1260 N N . GLY B 2 8 ? 0.584 -4.910 10.384 1.00 0.00 8 GLY A N 3
ATOM 1261 C CA . GLY B 2 8 ? 1.097 -6.159 10.921 1.00 0.00 8 GLY A CA 3
ATOM 1262 C C . GLY B 2 8 ? 2.544 -6.371 10.462 1.00 0.00 8 GLY A C 3
ATOM 1263 O O . GLY B 2 8 ? 3.293 -5.407 10.307 1.00 0.00 8 GLY A O 3
ATOM 1267 N N . PRO B 2 9 ? 2.955 -7.596 10.241 1.00 0.00 9 PRO A N 3
ATOM 1268 C CA . PRO B 2 9 ? 4.340 -7.915 9.792 1.00 0.00 9 PRO A CA 3
ATOM 1269 C C . PRO B 2 9 ? 4.524 -7.806 8.275 1.00 0.00 9 PRO A C 3
ATOM 1270 O O . PRO B 2 9 ? 5.522 -8.284 7.737 1.00 0.00 9 PRO A O 3
ATOM 1281 N N . THR B 2 10 ? 3.557 -7.209 7.582 1.00 0.00 10 THR A N 3
ATOM 1282 C CA . THR B 2 10 ? 3.652 -7.102 6.127 1.00 0.00 10 THR A CA 3
ATOM 1283 C C . THR B 2 10 ? 3.103 -5.779 5.591 1.00 0.00 10 THR A C 3
ATOM 1284 O O . THR B 2 10 ? 2.256 -5.138 6.213 1.00 0.00 10 THR A O 3
ATOM 1311 N N . THR B 2 12 ? 0.873 -3.517 3.266 1.00 0.00 12 THR A N 3
ATOM 1312 C CA . THR B 2 12 ? -0.446 -3.648 2.656 1.00 0.00 12 THR A CA 3
ATOM 1313 C C . THR B 2 12 ? -0.685 -2.562 1.612 1.00 0.00 12 THR A C 3
ATOM 1314 O O . THR B 2 12 ? -0.504 -1.375 1.883 1.00 0.00 12 THR A O 3
ATOM 1341 N N . HIS B 2 14 ? -3.254 -0.581 -1.060 1.00 0.00 14 HIS A N 3
ATOM 1342 C CA . HIS B 2 14 ? -4.652 -0.251 -1.280 1.00 0.00 14 HIS A CA 3
ATOM 1343 C C . HIS B 2 14 ? -4.816 0.682 -2.471 1.00 0.00 14 HIS A C 3
ATOM 1344 O O . HIS B 2 14 ? -4.347 1.821 -2.446 1.00 0.00 14 HIS A O 3
ATOM 1358 N N . CYS B 2 15 ? -5.500 0.205 -3.504 1.00 0.00 15 CYS A N 3
ATOM 1359 C CA . CYS B 2 15 ? -5.739 1.024 -4.684 1.00 0.00 15 CYS A CA 3
ATOM 1360 C C . CYS B 2 15 ? -7.226 1.317 -4.823 1.00 0.00 15 CYS A C 3
ATOM 1361 O O . CYS B 2 15 ? -8.022 0.426 -5.125 1.00 0.00 15 CYS A O 3
ATOM 1368 N N . LYS B 2 16 ? -7.595 2.571 -4.593 1.00 0.00 16 LYS A N 3
ATOM 1369 C CA . LYS B 2 16 ? -8.991 2.977 -4.688 1.00 0.00 16 LYS A CA 3
ATOM 1370 C C . LYS B 2 16 ? -9.220 3.828 -5.932 1.00 0.00 16 LYS A C 3
ATOM 1371 O O . LYS B 2 16 ? -8.796 4.982 -5.986 1.00 0.00 16 LYS A O 3
ATOM 1393 N N . ASP A 1 1 ? 9.222 4.688 7.259 1.00 0.00 1 ASP B N 4
ATOM 1394 C CA . ASP A 1 1 ? 8.587 3.538 7.963 1.00 0.00 1 ASP B CA 4
ATOM 1395 C C . ASP A 1 1 ? 7.284 3.161 7.257 1.00 0.00 1 ASP B C 4
ATOM 1396 O O . ASP A 1 1 ? 7.290 2.352 6.330 1.00 0.00 1 ASP B O 4
ATOM 1407 N N . ASP A 1 2 ? 6.170 3.750 7.685 1.00 0.00 2 ASP B N 4
ATOM 1408 C CA . ASP A 1 2 ? 4.883 3.458 7.070 1.00 0.00 2 ASP B CA 4
ATOM 1409 C C . ASP A 1 2 ? 4.914 3.835 5.597 1.00 0.00 2 ASP B C 4
ATOM 1410 O O . ASP A 1 2 ? 4.341 3.144 4.754 1.00 0.00 2 ASP B O 4
ATOM 1419 N N . LYS A 1 3 ? 5.582 4.940 5.295 1.00 0.00 3 LYS B N 4
ATOM 1420 C CA . LYS A 1 3 ? 5.672 5.398 3.916 1.00 0.00 3 LYS B CA 4
ATOM 1421 C C . LYS A 1 3 ? 6.402 4.367 3.067 1.00 0.00 3 LYS B C 4
ATOM 1422 O O . LYS A 1 3 ? 6.221 4.318 1.858 1.00 0.00 3 LYS B O 4
ATOM 1441 N N . ASP A 1 4 ? 7.225 3.536 3.705 1.00 0.00 4 ASP B N 4
ATOM 1442 C CA . ASP A 1 4 ? 7.966 2.516 2.970 1.00 0.00 4 ASP B CA 4
ATOM 1443 C C . ASP A 1 4 ? 6.992 1.579 2.269 1.00 0.00 4 ASP B C 4
ATOM 1444 O O . ASP A 1 4 ? 7.172 1.241 1.099 1.00 0.00 4 ASP B O 4
ATOM 1453 N N . CYS A 1 5 ? 5.949 1.182 2.988 1.00 0.00 5 CYS B N 4
ATOM 1454 C CA . CYS A 1 5 ? 4.935 0.302 2.425 1.00 0.00 5 CYS B CA 4
ATOM 1455 C C . CYS A 1 5 ? 4.260 0.978 1.234 1.00 0.00 5 CYS B C 4
ATOM 1456 O O . CYS A 1 5 ? 4.073 0.365 0.185 1.00 0.00 5 CYS B O 4
ATOM 1463 N N . ASP A 1 6 ? 3.899 2.248 1.408 1.00 0.00 6 ASP B N 4
ATOM 1464 C CA . ASP A 1 6 ? 3.249 3.004 0.340 1.00 0.00 6 ASP B CA 4
ATOM 1465 C C . ASP A 1 6 ? 4.163 3.095 -0.877 1.00 0.00 6 ASP B C 4
ATOM 1466 O O . ASP A 1 6 ? 3.730 2.886 -2.009 1.00 0.00 6 ASP B O 4
ATOM 1475 N N . GLU A 1 7 ? 5.434 3.402 -0.634 1.00 0.00 7 GLU B N 4
ATOM 1476 C CA . GLU A 1 7 ? 6.405 3.512 -1.711 1.00 0.00 7 GLU B CA 4
ATOM 1477 C C . GLU A 1 7 ? 6.529 2.170 -2.419 1.00 0.00 7 GLU B C 4
ATOM 1478 O O . GLU A 1 7 ? 6.572 2.101 -3.646 1.00 0.00 7 GLU B O 4
ATOM 1490 N N . TYR A 1 8 ? 6.548 1.108 -1.627 1.00 0.00 8 TYR B N 4
ATOM 1491 C CA . TYR A 1 8 ? 6.625 -0.242 -2.164 1.00 0.00 8 TYR B CA 4
ATOM 1492 C C . TYR A 1 8 ? 5.437 -0.525 -3.062 1.00 0.00 8 TYR B C 4
ATOM 1493 O O . TYR A 1 8 ? 5.576 -1.078 -4.153 1.00 0.00 8 TYR B O 4
ATOM 1511 N N . CYS A 1 9 ? 4.266 -0.159 -2.573 1.00 0.00 9 CYS B N 4
ATOM 1512 C CA . CYS A 1 9 ? 3.036 -0.388 -3.305 1.00 0.00 9 CYS B CA 4
ATOM 1513 C C . CYS A 1 9 ? 3.090 0.324 -4.647 1.00 0.00 9 CYS B C 4
ATOM 1514 O O . CYS A 1 9 ? 2.665 -0.217 -5.666 1.00 0.00 9 CYS B O 4
ATOM 1521 N N . LYS A 1 10 ? 3.631 1.532 -4.650 1.00 0.00 10 LYS B N 4
ATOM 1522 C CA . LYS A 1 10 ? 3.748 2.285 -5.885 1.00 0.00 10 LYS B CA 4
ATOM 1523 C C . LYS A 1 10 ? 4.650 1.545 -6.875 1.00 0.00 10 LYS B C 4
ATOM 1524 O O . LYS A 1 10 ? 4.392 1.536 -8.075 1.00 0.00 10 LYS B O 4
ATOM 1543 N N . LYS A 1 11 ? 5.720 0.941 -6.358 1.00 0.00 11 LYS B N 4
ATOM 1544 C CA . LYS A 1 11 ? 6.672 0.217 -7.202 1.00 0.00 11 LYS B CA 4
ATOM 1545 C C . LYS A 1 11 ? 6.035 -0.983 -7.900 1.00 0.00 11 LYS B C 4
ATOM 1546 O O . LYS A 1 11 ? 6.325 -1.258 -9.064 1.00 0.00 11 LYS B O 4
ATOM 1565 N N . THR A 1 12 ? 5.197 -1.714 -7.176 1.00 0.00 12 THR B N 4
ATOM 1566 C CA . THR A 1 12 ? 4.565 -2.907 -7.739 1.00 0.00 12 THR B CA 4
ATOM 1567 C C . THR A 1 12 ? 3.286 -2.569 -8.500 1.00 0.00 12 THR B C 4
ATOM 1568 O O . THR A 1 12 ? 2.891 -3.297 -9.411 1.00 0.00 12 THR B O 4
ATOM 1579 N N . LYS A 1 13 ? 2.637 -1.475 -8.126 1.00 0.00 13 LYS B N 4
ATOM 1580 C CA . LYS A 1 13 ? 1.401 -1.076 -8.791 1.00 0.00 13 LYS B CA 4
ATOM 1581 C C . LYS A 1 13 ? 1.669 -0.122 -9.958 1.00 0.00 13 LYS B C 4
ATOM 1582 O O . LYS A 1 13 ? 0.737 0.293 -10.648 1.00 0.00 13 LYS B O 4
ATOM 1601 N N . GLU A 1 14 ? 2.937 0.218 -10.188 1.00 0.00 14 GLU B N 4
ATOM 1602 C CA . GLU A 1 14 ? 3.282 1.113 -11.287 1.00 0.00 14 GLU B CA 4
ATOM 1603 C C . GLU A 1 14 ? 3.539 0.315 -12.562 1.00 0.00 14 GLU B C 4
ATOM 1604 O O . GLU A 1 14 ? 4.682 0.191 -13.002 1.00 0.00 14 GLU B O 4
ATOM 1619 N N . GLU B 2 1 ? -5.759 5.827 -7.792 1.00 0.00 1 GLU A N 4
ATOM 1620 C CA . GLU B 2 1 ? -4.903 6.155 -6.619 1.00 0.00 1 GLU A CA 4
ATOM 1621 C C . GLU B 2 1 ? -4.402 4.863 -5.981 1.00 0.00 1 GLU A C 4
ATOM 1622 O O . GLU B 2 1 ? -5.157 3.905 -5.822 1.00 0.00 1 GLU A O 4
ATOM 1652 N N . THR B 2 3 ? -2.001 3.565 -2.633 1.00 0.00 3 THR A N 4
ATOM 1653 C CA . THR B 2 3 ? -1.248 3.870 -1.429 1.00 0.00 3 THR A CA 4
ATOM 1654 C C . THR B 2 3 ? -1.280 2.682 -0.480 1.00 0.00 3 THR A C 4
ATOM 1655 O O . THR B 2 3 ? -2.227 1.897 -0.490 1.00 0.00 3 THR A O 4
ATOM 1666 N N . GLY B 2 4 ? -0.240 2.546 0.329 1.00 0.00 4 GLY A N 4
ATOM 1667 C CA . GLY B 2 4 ? -0.162 1.436 1.267 1.00 0.00 4 GLY A CA 4
ATOM 1668 C C . GLY B 2 4 ? 0.361 1.891 2.623 1.00 0.00 4 GLY A C 4
ATOM 1669 O O . GLY B 2 4 ? 0.781 3.037 2.790 1.00 0.00 4 GLY A O 4
ATOM 1673 N N . HIS B 2 5 ? 0.331 0.981 3.589 1.00 0.00 5 HIS A N 4
ATOM 1674 C CA . HIS B 2 5 ? 0.804 1.283 4.933 1.00 0.00 5 HIS A CA 4
ATOM 1675 C C . HIS B 2 5 ? 1.310 0.015 5.605 1.00 0.00 5 HIS A C 4
ATOM 1676 O O . HIS B 2 5 ? 0.994 -1.092 5.171 1.00 0.00 5 HIS A O 4
ATOM 1690 N N . ILE B 2 6 ? 2.088 0.172 6.670 1.00 0.00 6 ILE A N 4
ATOM 1691 C CA . ILE B 2 6 ? 2.614 -0.990 7.368 1.00 0.00 6 ILE A CA 4
ATOM 1692 C C . ILE B 2 6 ? 1.550 -1.589 8.273 1.00 0.00 6 ILE A C 4
ATOM 1693 O O . ILE B 2 6 ? 1.242 -1.051 9.337 1.00 0.00 6 ILE A O 4
ATOM 1709 N N . GLU B 2 7 ? 1.003 -2.717 7.839 1.00 0.00 7 GLU A N 4
ATOM 1710 C CA . GLU B 2 7 ? -0.021 -3.408 8.608 1.00 0.00 7 GLU A CA 4
ATOM 1711 C C . GLU B 2 7 ? 0.523 -4.751 9.067 1.00 0.00 7 GLU A C 4
ATOM 1712 O O . GLU B 2 7 ? 0.877 -5.598 8.246 1.00 0.00 7 GLU A O 4
ATOM 1724 N N . GLY B 2 8 ? 0.601 -4.945 10.375 1.00 0.00 8 GLY A N 4
ATOM 1725 C CA . GLY B 2 8 ? 1.120 -6.197 10.901 1.00 0.00 8 GLY A CA 4
ATOM 1726 C C . GLY B 2 8 ? 2.569 -6.392 10.446 1.00 0.00 8 GLY A C 4
ATOM 1727 O O . GLY B 2 8 ? 3.304 -5.419 10.281 1.00 0.00 8 GLY A O 4
ATOM 1731 N N . PRO B 2 9 ? 2.996 -7.614 10.235 1.00 0.00 9 PRO A N 4
ATOM 1732 C CA . PRO B 2 9 ? 4.385 -7.916 9.787 1.00 0.00 9 PRO A CA 4
ATOM 1733 C C . PRO B 2 9 ? 4.547 -7.857 8.269 1.00 0.00 9 PRO A C 4
ATOM 1734 O O . PRO B 2 9 ? 5.474 -8.452 7.718 1.00 0.00 9 PRO A O 4
ATOM 1745 N N . THR B 2 10 ? 3.638 -7.165 7.586 1.00 0.00 10 THR A N 4
ATOM 1746 C CA . THR B 2 10 ? 3.711 -7.085 6.129 1.00 0.00 10 THR A CA 4
ATOM 1747 C C . THR B 2 10 ? 3.160 -5.766 5.585 1.00 0.00 10 THR A C 4
ATOM 1748 O O . THR B 2 10 ? 2.333 -5.110 6.217 1.00 0.00 10 THR A O 4
ATOM 1775 N N . THR B 2 12 ? 0.891 -3.546 3.254 1.00 0.00 12 THR A N 4
ATOM 1776 C CA . THR B 2 12 ? -0.430 -3.684 2.648 1.00 0.00 12 THR A CA 4
ATOM 1777 C C . THR B 2 12 ? -0.675 -2.598 1.605 1.00 0.00 12 THR A C 4
ATOM 1778 O O . THR B 2 12 ? -0.509 -1.409 1.880 1.00 0.00 12 THR A O 4
ATOM 1805 N N . HIS B 2 14 ? -3.244 -0.617 -1.033 1.00 0.00 14 HIS A N 4
ATOM 1806 C CA . HIS B 2 14 ? -4.644 -0.288 -1.243 1.00 0.00 14 HIS A CA 4
ATOM 1807 C C . HIS B 2 14 ? -4.814 0.690 -2.400 1.00 0.00 14 HIS A C 4
ATOM 1808 O O . HIS B 2 14 ? -4.386 1.841 -2.316 1.00 0.00 14 HIS A O 4
ATOM 1822 N N . CYS B 2 15 ? -5.461 0.235 -3.465 1.00 0.00 15 CYS A N 4
ATOM 1823 C CA . CYS B 2 15 ? -5.705 1.094 -4.616 1.00 0.00 15 CYS A CA 4
ATOM 1824 C C . CYS B 2 15 ? -7.196 1.364 -4.756 1.00 0.00 15 CYS A C 4
ATOM 1825 O O . CYS B 2 15 ? -7.968 0.475 -5.119 1.00 0.00 15 CYS A O 4
ATOM 1832 N N . LYS B 2 16 ? -7.594 2.594 -4.460 1.00 0.00 16 LYS A N 4
ATOM 1833 C CA . LYS B 2 16 ? -8.998 2.975 -4.547 1.00 0.00 16 LYS A CA 4
ATOM 1834 C C . LYS B 2 16 ? -9.238 3.860 -5.765 1.00 0.00 16 LYS A C 4
ATOM 1835 O O . LYS B 2 16 ? -8.907 5.045 -5.752 1.00 0.00 16 LYS A O 4
ATOM 1857 N N . ASP A 1 1 ? 9.881 3.243 7.106 1.00 0.00 1 ASP B N 5
ATOM 1858 C CA . ASP A 1 1 ? 8.714 3.587 7.967 1.00 0.00 1 ASP B CA 5
ATOM 1859 C C . ASP A 1 1 ? 7.424 3.250 7.227 1.00 0.00 1 ASP B C 5
ATOM 1860 O O . ASP A 1 1 ? 7.434 2.494 6.257 1.00 0.00 1 ASP B O 5
ATOM 1871 N N . ASP A 1 2 ? 6.314 3.818 7.689 1.00 0.00 2 ASP B N 5
ATOM 1872 C CA . ASP A 1 2 ? 5.025 3.567 7.063 1.00 0.00 2 ASP B CA 5
ATOM 1873 C C . ASP A 1 2 ? 5.050 3.954 5.588 1.00 0.00 2 ASP B C 5
ATOM 1874 O O . ASP A 1 2 ? 4.363 3.342 4.766 1.00 0.00 2 ASP B O 5
ATOM 1883 N N . LYS A 1 3 ? 5.847 4.959 5.249 1.00 0.00 3 LYS B N 5
ATOM 1884 C CA . LYS A 1 3 ? 5.943 5.391 3.865 1.00 0.00 3 LYS B CA 5
ATOM 1885 C C . LYS A 1 3 ? 6.608 4.302 3.031 1.00 0.00 3 LYS B C 5
ATOM 1886 O O . LYS A 1 3 ? 6.435 4.251 1.820 1.00 0.00 3 LYS B O 5
ATOM 1905 N N . ASP A 1 4 ? 7.375 3.431 3.684 1.00 0.00 4 ASP B N 5
ATOM 1906 C CA . ASP A 1 4 ? 8.059 2.357 2.973 1.00 0.00 4 ASP B CA 5
ATOM 1907 C C . AS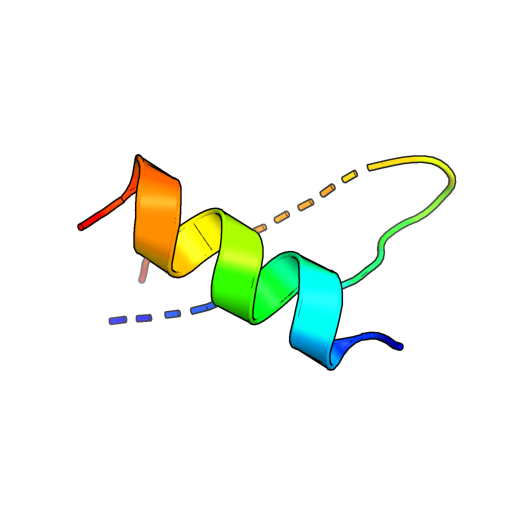P A 1 4 ? 7.042 1.462 2.274 1.00 0.00 4 ASP B C 5
ATOM 1908 O O . ASP A 1 4 ? 7.201 1.120 1.103 1.00 0.00 4 ASP B O 5
ATOM 1917 N N . CYS A 1 5 ? 5.992 1.097 2.999 1.00 0.00 5 CYS B N 5
ATOM 1918 C CA . CYS A 1 5 ? 4.945 0.254 2.441 1.00 0.00 5 CYS B CA 5
ATOM 1919 C C . CYS A 1 5 ? 4.267 0.954 1.267 1.00 0.00 5 CYS B C 5
ATOM 1920 O O . CYS A 1 5 ? 4.050 0.354 0.215 1.00 0.00 5 CYS B O 5
ATOM 1927 N N . ASP A 1 6 ? 3.930 2.229 1.455 1.00 0.00 6 ASP B N 5
ATOM 1928 C CA . ASP A 1 6 ? 3.273 3.001 0.402 1.00 0.00 6 ASP B CA 5
ATOM 1929 C C . ASP A 1 6 ? 4.166 3.092 -0.833 1.00 0.00 6 ASP B C 5
ATOM 1930 O O . ASP A 1 6 ? 3.710 2.881 -1.957 1.00 0.00 6 ASP B O 5
ATOM 1939 N N . GLU A 1 7 ? 5.442 3.399 -0.616 1.00 0.00 7 GLU B N 5
ATOM 1940 C CA . GLU A 1 7 ? 6.387 3.504 -1.718 1.00 0.00 7 GLU B CA 5
ATOM 1941 C C . GLU A 1 7 ? 6.501 2.160 -2.417 1.00 0.00 7 GLU B C 5
ATOM 1942 O O . GLU A 1 7 ? 6.524 2.081 -3.643 1.00 0.00 7 GLU B O 5
ATOM 1954 N N . TYR A 1 8 ? 6.534 1.100 -1.619 1.00 0.00 8 TYR B N 5
ATOM 1955 C CA . TYR A 1 8 ? 6.608 -0.250 -2.153 1.00 0.00 8 TYR B CA 5
ATOM 1956 C C . TYR A 1 8 ? 5.416 -0.531 -3.045 1.00 0.00 8 TYR B C 5
ATOM 1957 O O . TYR A 1 8 ? 5.551 -1.081 -4.138 1.00 0.00 8 TYR B O 5
ATOM 1975 N N . CYS A 1 9 ? 4.248 -0.163 -2.553 1.00 0.00 9 CYS B N 5
ATOM 1976 C CA . CYS A 1 9 ? 3.018 -0.387 -3.285 1.00 0.00 9 CYS B CA 5
ATOM 1977 C C . CYS A 1 9 ? 3.078 0.329 -4.624 1.00 0.00 9 CYS B C 5
ATOM 1978 O O . CYS A 1 9 ? 2.659 -0.206 -5.646 1.00 0.00 9 CYS B O 5
ATOM 1985 N N . LYS A 1 10 ? 3.614 1.540 -4.616 1.00 0.00 10 LYS B N 5
ATOM 1986 C CA . LYS A 1 10 ? 3.737 2.303 -5.844 1.00 0.00 10 LYS B CA 5
ATOM 1987 C C . LYS A 1 10 ? 4.653 1.578 -6.834 1.00 0.00 10 LYS B C 5
ATOM 1988 O O . LYS A 1 10 ? 4.403 1.582 -8.038 1.00 0.00 10 LYS B O 5
ATOM 2007 N N . LYS A 1 11 ? 5.722 0.975 -6.317 1.00 0.00 11 LYS B N 5
ATOM 2008 C CA . LYS A 1 11 ? 6.685 0.264 -7.163 1.00 0.00 11 LYS B CA 5
ATOM 2009 C C . LYS A 1 11 ? 6.053 -0.926 -7.882 1.00 0.00 11 LYS B C 5
ATOM 2010 O O . LYS A 1 11 ? 6.349 -1.182 -9.050 1.00 0.00 11 LYS B O 5
ATOM 2029 N N . THR A 1 12 ? 5.213 -1.669 -7.176 1.00 0.00 12 THR B N 5
ATOM 2030 C CA . THR A 1 12 ? 4.582 -2.851 -7.759 1.00 0.00 12 THR B CA 5
ATOM 2031 C C . THR A 1 12 ? 3.303 -2.496 -8.514 1.00 0.00 12 THR B C 5
ATOM 2032 O O . THR A 1 12 ? 2.907 -3.206 -9.439 1.00 0.00 12 THR B O 5
ATOM 2043 N N . LYS A 1 13 ? 2.658 -1.406 -8.118 1.00 0.00 13 LYS B N 5
ATOM 2044 C CA . LYS A 1 13 ? 1.422 -0.989 -8.775 1.00 0.00 13 LYS B CA 5
ATOM 2045 C C . LYS A 1 13 ? 1.696 -0.001 -9.914 1.00 0.00 13 LYS B C 5
ATOM 2046 O O . LYS A 1 13 ? 0.771 0.408 -10.616 1.00 0.00 13 LYS B O 5
ATOM 2065 N N . GLU A 1 14 ? 2.959 0.376 -10.102 1.00 0.00 14 GLU B N 5
ATOM 2066 C CA . GLU A 1 14 ? 3.307 1.309 -11.172 1.00 0.00 14 GLU B CA 5
ATOM 2067 C C . GLU A 1 14 ? 3.384 0.584 -12.513 1.00 0.00 14 GLU B C 5
ATOM 2068 O O . GLU A 1 14 ? 3.459 1.220 -13.563 1.00 0.00 14 GLU B O 5
ATOM 2083 N N . GLU B 2 1 ? -6.367 5.872 -7.109 1.00 0.00 1 GLU A N 5
ATOM 2084 C CA . GLU B 2 1 ? -4.951 6.080 -6.691 1.00 0.00 1 GLU A CA 5
ATOM 2085 C C . GLU B 2 1 ? -4.414 4.794 -6.076 1.00 0.00 1 GLU A C 5
ATOM 2086 O O . GLU B 2 1 ? -5.105 3.776 -6.041 1.00 0.00 1 GLU A O 5
ATOM 2116 N N . THR B 2 3 ? -2.050 3.577 -2.606 1.00 0.00 3 THR A N 5
ATOM 2117 C CA . THR B 2 3 ? -1.311 3.892 -1.394 1.00 0.00 3 THR A CA 5
ATOM 2118 C C . THR B 2 3 ? -1.321 2.693 -0.456 1.00 0.00 3 THR A C 5
ATOM 2119 O O . THR B 2 3 ? -2.256 1.896 -0.466 1.00 0.00 3 THR A O 5
ATOM 2130 N N . GLY B 2 4 ? -0.275 2.566 0.346 1.00 0.00 4 GLY A N 5
ATOM 2131 C CA . GLY B 2 4 ? -0.178 1.450 1.276 1.00 0.00 4 GLY A CA 5
ATOM 2132 C C . GLY B 2 4 ? 0.336 1.905 2.637 1.00 0.00 4 GLY A C 5
ATOM 2133 O O . GLY B 2 4 ? 0.764 3.047 2.804 1.00 0.00 4 GLY A O 5
ATOM 2137 N N . HIS B 2 5 ? 0.292 0.996 3.604 1.00 0.00 5 HIS A N 5
ATOM 2138 C CA . HIS B 2 5 ? 0.753 1.298 4.952 1.00 0.00 5 HIS A CA 5
ATOM 2139 C C . HIS B 2 5 ? 1.267 0.031 5.621 1.00 0.00 5 HIS A C 5
ATOM 2140 O O . HIS B 2 5 ? 0.958 -1.077 5.187 1.00 0.00 5 HIS A O 5
ATOM 2154 N N . ILE B 2 6 ? 2.047 0.192 6.683 1.00 0.00 6 ILE A N 5
ATOM 2155 C CA . ILE B 2 6 ? 2.582 -0.968 7.379 1.00 0.00 6 ILE A CA 5
ATOM 2156 C C . ILE B 2 6 ? 1.520 -1.576 8.282 1.00 0.00 6 ILE A C 5
ATOM 2157 O O . ILE B 2 6 ? 1.208 -1.043 9.347 1.00 0.00 6 ILE A O 5
ATOM 2173 N N . GLU B 2 7 ? 0.980 -2.705 7.844 1.00 0.00 7 GLU A N 5
ATOM 2174 C CA . GLU B 2 7 ? -0.041 -3.404 8.607 1.00 0.00 7 GLU A CA 5
ATOM 2175 C C . GLU B 2 7 ? 0.515 -4.734 9.083 1.00 0.00 7 GLU A C 5
ATOM 2176 O O . GLU B 2 7 ? 0.840 -5.604 8.275 1.00 0.00 7 GLU A O 5
ATOM 2188 N N . GLY B 2 8 ? 0.633 -4.896 10.393 1.00 0.00 8 GLY A N 5
ATOM 2189 C CA . GLY B 2 8 ? 1.165 -6.135 10.934 1.00 0.00 8 GLY A CA 5
ATOM 2190 C C . GLY B 2 8 ? 2.605 -6.343 10.448 1.00 0.00 8 GLY A C 5
ATOM 2191 O O . GLY B 2 8 ? 3.336 -5.375 10.243 1.00 0.00 8 GLY A O 5
ATOM 2195 N N . PRO B 2 9 ? 3.025 -7.570 10.264 1.00 0.00 9 PRO A N 5
ATOM 2196 C CA . PRO B 2 9 ? 4.407 -7.891 9.796 1.00 0.00 9 PRO A CA 5
ATOM 2197 C C . PRO B 2 9 ? 4.576 -7.770 8.279 1.00 0.00 9 PRO A C 5
ATOM 2198 O O . PRO B 2 9 ? 5.610 -8.163 7.738 1.00 0.00 9 PRO A O 5
ATOM 2209 N N . THR B 2 10 ? 3.557 -7.263 7.586 1.00 0.00 10 THR A N 5
ATOM 2210 C CA . THR B 2 10 ? 3.639 -7.155 6.130 1.00 0.00 10 THR A CA 5
ATOM 2211 C C . THR B 2 10 ? 3.081 -5.834 5.600 1.00 0.00 10 THR A C 5
ATOM 2212 O O . THR B 2 10 ? 2.240 -5.193 6.230 1.00 0.00 10 THR A O 5
ATOM 2239 N N . THR B 2 12 ? 0.844 -3.553 3.261 1.00 0.00 12 THR A N 5
ATOM 2240 C CA . THR B 2 12 ? -0.476 -3.679 2.648 1.00 0.00 12 THR A CA 5
ATOM 2241 C C . THR B 2 12 ? -0.705 -2.595 1.598 1.00 0.00 12 THR A C 5
ATOM 2242 O O . THR B 2 12 ? -0.517 -1.408 1.865 1.00 0.00 12 THR A O 5
ATOM 2269 N N . HIS B 2 14 ? -3.247 -0.604 -1.099 1.00 0.00 14 HIS A N 5
ATOM 2270 C CA . HIS B 2 14 ? -4.644 -0.263 -1.324 1.00 0.00 14 HIS A CA 5
ATOM 2271 C C . HIS B 2 14 ? -4.794 0.685 -2.505 1.00 0.00 14 HIS A C 5
ATOM 2272 O O . HIS B 2 14 ? -4.352 1.832 -2.451 1.00 0.00 14 HIS A O 5
ATOM 2286 N N . CYS B 2 15 ? -5.443 0.211 -3.561 1.00 0.00 15 CYS A N 5
ATOM 2287 C CA . CYS B 2 15 ? -5.670 1.042 -4.735 1.00 0.00 15 CYS A CA 5
ATOM 2288 C C . CYS B 2 15 ? -7.159 1.299 -4.916 1.00 0.00 15 CYS A C 5
ATOM 2289 O O . CYS B 2 15 ? -7.919 0.396 -5.266 1.00 0.00 15 CYS A O 5
ATOM 2296 N N . LYS B 2 16 ? -7.568 2.536 -4.666 1.00 0.00 16 LYS A N 5
ATOM 2297 C CA . LYS B 2 16 ? -8.972 2.907 -4.797 1.00 0.00 16 LYS A CA 5
ATOM 2298 C C . LYS B 2 16 ? -9.205 3.673 -6.095 1.00 0.00 16 LYS A C 5
ATOM 2299 O O . LYS B 2 16 ? -8.900 4.862 -6.183 1.00 0.00 16 LYS A O 5
ATOM 2321 N N . ASP A 1 1 ? 9.800 3.245 7.121 1.00 0.00 1 ASP B N 6
ATOM 2322 C CA . ASP A 1 1 ? 8.629 3.558 7.988 1.00 0.00 1 ASP B CA 6
ATOM 2323 C C . ASP A 1 1 ? 7.343 3.216 7.244 1.00 0.00 1 ASP B C 6
ATOM 2324 O O . ASP A 1 1 ? 7.359 2.454 6.278 1.00 0.00 1 ASP B O 6
ATOM 2335 N N . ASP A 1 2 ? 6.230 3.783 7.698 1.00 0.00 2 ASP B N 6
ATOM 2336 C CA . ASP A 1 2 ? 4.943 3.525 7.070 1.00 0.00 2 ASP B CA 6
ATOM 2337 C C . ASP A 1 2 ? 4.981 3.902 5.593 1.00 0.00 2 ASP B C 6
ATOM 2338 O O . ASP A 1 2 ? 4.367 3.236 4.758 1.00 0.00 2 ASP B O 6
ATOM 2347 N N . LYS A 1 3 ? 5.703 4.968 5.275 1.00 0.00 3 LYS B N 6
ATOM 2348 C CA . LYS A 1 3 ? 5.803 5.410 3.894 1.00 0.00 3 LYS B CA 6
ATOM 2349 C C . LYS A 1 3 ? 6.507 4.352 3.053 1.00 0.00 3 LYS B C 6
ATOM 2350 O O . LYS A 1 3 ? 6.334 4.303 1.843 1.00 0.00 3 LYS B O 6
ATOM 2369 N N . ASP A 1 4 ? 7.305 3.504 3.700 1.00 0.00 4 ASP B N 6
ATOM 2370 C CA . ASP A 1 4 ? 8.024 2.459 2.978 1.00 0.00 4 ASP B CA 6
ATOM 2371 C C . ASP A 1 4 ? 7.034 1.538 2.275 1.00 0.00 4 ASP B C 6
ATOM 2372 O O . ASP A 1 4 ? 7.208 1.199 1.104 1.00 0.00 4 ASP B O 6
ATOM 2381 N N . CYS A 1 5 ? 5.990 1.150 2.996 1.00 0.00 5 CYS B N 6
ATOM 2382 C CA . CYS A 1 5 ? 4.965 0.283 2.433 1.00 0.00 5 CYS B CA 6
ATOM 2383 C C . CYS A 1 5 ? 4.290 0.967 1.247 1.00 0.00 5 CYS B C 6
ATOM 2384 O O . CYS A 1 5 ? 4.091 0.357 0.198 1.00 0.00 5 CYS B O 6
ATOM 2391 N N . ASP A 1 6 ? 3.941 2.241 1.424 1.00 0.00 6 ASP B N 6
ATOM 2392 C CA . ASP A 1 6 ? 3.290 3.001 0.359 1.00 0.00 6 ASP B CA 6
ATOM 2393 C C . ASP A 1 6 ? 4.196 3.091 -0.866 1.00 0.00 6 ASP B C 6
ATOM 2394 O O . ASP A 1 6 ? 3.752 2.881 -1.995 1.00 0.00 6 ASP B O 6
ATOM 2403 N N . GLU A 1 7 ? 5.470 3.397 -0.635 1.00 0.00 7 GLU B N 6
ATOM 2404 C CA . GLU A 1 7 ? 6.429 3.502 -1.725 1.00 0.00 7 GLU B CA 6
ATOM 2405 C C . GLU A 1 7 ? 6.548 2.160 -2.427 1.00 0.00 7 GLU B C 6
ATOM 2406 O O . GLU A 1 7 ? 6.582 2.085 -3.653 1.00 0.00 7 GLU B O 6
ATOM 2418 N N . TYR A 1 8 ? 6.572 1.099 -1.632 1.00 0.00 8 TYR B N 6
ATOM 2419 C CA . TYR A 1 8 ? 6.648 -0.251 -2.165 1.00 0.00 8 TYR B CA 6
ATOM 2420 C C . TYR A 1 8 ? 5.455 -0.531 -3.057 1.00 0.00 8 TYR B C 6
ATOM 2421 O O . TYR A 1 8 ? 5.587 -1.085 -4.149 1.00 0.00 8 TYR B O 6
ATOM 2439 N N . CYS A 1 9 ? 4.288 -0.160 -2.564 1.00 0.00 9 CYS B N 6
ATOM 2440 C CA . CYS A 1 9 ? 3.056 -0.383 -3.291 1.00 0.00 9 CYS B CA 6
ATOM 2441 C C . CYS A 1 9 ? 3.108 0.329 -4.634 1.00 0.00 9 CYS B C 6
ATOM 2442 O O . CYS A 1 9 ? 2.675 -0.210 -5.648 1.00 0.00 9 CYS B O 6
ATOM 2449 N N . LYS A 1 10 ? 3.657 1.533 -4.639 1.00 0.00 10 LYS B N 6
ATOM 2450 C CA . LYS A 1 10 ? 3.778 2.290 -5.875 1.00 0.00 10 LYS B CA 6
ATOM 2451 C C . LYS A 1 10 ? 4.687 1.555 -6.861 1.00 0.00 10 LYS B C 6
ATOM 2452 O O . LYS A 1 10 ? 4.439 1.555 -8.066 1.00 0.00 10 LYS B O 6
ATOM 2471 N N . LYS A 1 11 ? 5.753 0.947 -6.338 1.00 0.00 11 LYS B N 6
ATOM 2472 C CA . LYS A 1 11 ? 6.715 0.229 -7.177 1.00 0.00 11 LYS B CA 6
ATOM 2473 C C . LYS A 1 11 ? 6.080 -0.961 -7.893 1.00 0.00 11 LYS B C 6
ATOM 2474 O O . LYS A 1 11 ? 6.377 -1.223 -9.059 1.00 0.00 11 LYS B O 6
ATOM 2493 N N . THR A 1 12 ? 5.232 -1.696 -7.185 1.00 0.00 12 THR B N 6
ATOM 2494 C CA . THR A 1 12 ? 4.597 -2.876 -7.765 1.00 0.00 12 THR B CA 6
ATOM 2495 C C . THR A 1 12 ? 3.315 -2.517 -8.514 1.00 0.00 12 THR B C 6
ATOM 2496 O O . THR A 1 12 ? 2.941 -3.193 -9.472 1.00 0.00 12 THR B O 6
ATOM 2507 N N . LYS A 1 13 ? 2.650 -1.454 -8.081 1.00 0.00 13 LYS B N 6
ATOM 2508 C CA . LYS A 1 13 ? 1.416 -1.025 -8.733 1.00 0.00 13 LYS B CA 6
ATOM 2509 C C . LYS A 1 13 ? 1.693 0.064 -9.772 1.00 0.00 13 LYS B C 6
ATOM 2510 O O . LYS A 1 13 ? 0.764 0.584 -10.391 1.00 0.00 13 LYS B O 6
ATOM 2529 N N . GLU A 1 14 ? 2.967 0.413 -9.957 1.00 0.00 14 GLU B N 6
ATOM 2530 C CA . GLU A 1 14 ? 3.336 1.446 -10.923 1.00 0.00 14 GLU B CA 6
ATOM 2531 C C . GLU A 1 14 ? 2.646 1.202 -12.263 1.00 0.00 14 GLU B C 6
ATOM 2532 O O . GLU A 1 14 ? 2.427 2.137 -13.032 1.00 0.00 14 GLU B O 6
ATOM 2547 N N . GLU B 2 1 ? -6.379 5.858 -7.100 1.00 0.00 1 GLU A N 6
ATOM 2548 C CA . GLU B 2 1 ? -4.947 6.035 -6.727 1.00 0.00 1 GLU A CA 6
ATOM 2549 C C . GLU B 2 1 ? -4.428 4.751 -6.092 1.00 0.00 1 GLU A C 6
ATOM 2550 O O . GLU B 2 1 ? -5.144 3.753 -6.019 1.00 0.00 1 GLU A O 6
ATOM 2580 N N . THR B 2 3 ? -2.023 3.550 -2.646 1.00 0.00 3 THR A N 6
ATOM 2581 C CA . THR B 2 3 ? -1.255 3.869 -1.452 1.00 0.00 3 THR A CA 6
ATOM 2582 C C . THR B 2 3 ? -1.274 2.682 -0.498 1.00 0.00 3 THR A C 6
ATOM 2583 O O . THR B 2 3 ? -2.217 1.895 -0.498 1.00 0.00 3 THR A O 6
ATOM 2594 N N . GLY B 2 4 ? -0.228 2.552 0.305 1.00 0.00 4 GLY A N 6
ATOM 2595 C CA . GLY B 2 4 ? -0.145 1.443 1.246 1.00 0.00 4 GLY A CA 6
ATOM 2596 C C . GLY B 2 4 ? 0.376 1.899 2.602 1.00 0.00 4 GLY A C 6
ATOM 2597 O O . GLY B 2 4 ? 0.809 3.038 2.766 1.00 0.00 4 GLY A O 6
ATOM 2601 N N . HIS B 2 5 ? 0.327 0.992 3.570 1.00 0.00 5 HIS A N 6
ATOM 2602 C CA . HIS B 2 5 ? 0.795 1.291 4.918 1.00 0.00 5 HIS A CA 6
ATOM 2603 C C . HIS B 2 5 ? 1.296 0.019 5.587 1.00 0.00 5 HIS A C 6
ATOM 2604 O O . HIS B 2 5 ? 0.972 -1.086 5.152 1.00 0.00 5 HIS A O 6
ATOM 2618 N N . ILE B 2 6 ? 2.079 0.170 6.647 1.00 0.00 6 ILE A N 6
ATOM 2619 C CA . ILE B 2 6 ? 2.600 -0.996 7.341 1.00 0.00 6 ILE A CA 6
ATOM 2620 C C . ILE B 2 6 ? 1.533 -1.590 8.247 1.00 0.00 6 ILE A C 6
ATOM 2621 O O . ILE B 2 6 ? 1.223 -1.048 9.309 1.00 0.00 6 ILE A O 6
ATOM 2637 N N . GLU B 2 7 ? 0.984 -2.716 7.814 1.00 0.00 7 GLU A N 6
ATOM 2638 C CA . GLU B 2 7 ? -0.043 -3.403 8.581 1.00 0.00 7 GLU A CA 6
ATOM 2639 C C . GLU B 2 7 ? 0.499 -4.736 9.066 1.00 0.00 7 GLU A C 6
ATOM 2640 O O . GLU B 2 7 ? 0.849 -5.599 8.262 1.00 0.00 7 GLU A O 6
ATOM 2652 N N . GLY B 2 8 ? 0.577 -4.904 10.376 1.00 0.00 8 GLY A N 6
ATOM 2653 C CA . GLY B 2 8 ? 1.092 -6.145 10.926 1.00 0.00 8 GLY A CA 6
ATOM 2654 C C . GLY B 2 8 ? 2.538 -6.362 10.465 1.00 0.00 8 GLY A C 6
ATOM 2655 O O . GLY B 2 8 ? 3.288 -5.398 10.300 1.00 0.00 8 GLY A O 6
ATOM 2659 N N . PRO B 2 9 ? 2.948 -7.590 10.255 1.00 0.00 9 PRO A N 6
ATOM 2660 C CA . PRO B 2 9 ? 4.333 -7.915 9.807 1.00 0.00 9 PRO A CA 6
ATOM 2661 C C . PRO B 2 9 ? 4.530 -7.784 8.292 1.00 0.00 9 PRO A C 6
ATOM 2662 O O . PRO B 2 9 ? 5.564 -8.195 7.767 1.00 0.00 9 PRO A O 6
ATOM 2673 N N . THR B 2 10 ? 3.534 -7.251 7.587 1.00 0.00 10 THR A N 6
ATOM 2674 C CA . THR B 2 10 ? 3.646 -7.134 6.133 1.00 0.00 10 THR A CA 6
ATOM 2675 C C . THR B 2 10 ? 3.095 -5.812 5.596 1.00 0.00 10 THR A C 6
ATOM 2676 O O . THR B 2 10 ? 2.238 -5.178 6.210 1.00 0.00 10 THR A O 6
ATOM 2703 N N . THR B 2 12 ? 0.884 -3.543 3.250 1.00 0.00 12 THR A N 6
ATOM 2704 C CA . THR B 2 12 ? -0.431 -3.677 2.628 1.00 0.00 12 THR A CA 6
ATOM 2705 C C . THR B 2 12 ? -0.666 -2.592 1.581 1.00 0.00 12 THR A C 6
ATOM 2706 O O . THR B 2 12 ? -0.488 -1.403 1.853 1.00 0.00 12 THR A O 6
ATOM 2733 N N . HIS B 2 14 ? -3.220 -0.614 -1.077 1.00 0.00 14 HIS A N 6
ATOM 2734 C CA . HIS B 2 14 ? -4.620 -0.282 -1.299 1.00 0.00 14 HIS A CA 6
ATOM 2735 C C . HIS B 2 14 ? -4.781 0.667 -2.480 1.00 0.00 14 HIS A C 6
ATOM 2736 O O . HIS B 2 14 ? -4.277 1.789 -2.456 1.00 0.00 14 HIS A O 6
ATOM 2750 N N . CYS B 2 15 ? -5.511 0.226 -3.496 1.00 0.00 15 CYS A N 6
ATOM 2751 C CA . CYS B 2 15 ? -5.757 1.062 -4.663 1.00 0.00 15 CYS A CA 6
ATOM 2752 C C . CYS B 2 15 ? -7.245 1.365 -4.781 1.00 0.00 15 CYS A C 6
ATOM 2753 O O . CYS B 2 15 ? -8.047 0.480 -5.081 1.00 0.00 15 CYS A O 6
ATOM 2760 N N . LYS B 2 16 ? -7.605 2.618 -4.536 1.00 0.00 16 LYS A N 6
ATOM 2761 C CA . LYS B 2 16 ? -9.003 3.028 -4.610 1.00 0.00 16 LYS A CA 6
ATOM 2762 C C . LYS B 2 16 ? -9.272 3.782 -5.908 1.00 0.00 16 LYS A C 6
ATOM 2763 O O . LYS B 2 16 ? -8.802 4.905 -6.090 1.00 0.00 16 LYS A O 6
ATOM 2785 N N . ASP A 1 1 ? 8.551 5.244 8.018 1.00 0.00 1 ASP B N 7
ATOM 2786 C CA . ASP A 1 1 ? 8.292 3.791 8.222 1.00 0.00 1 ASP B CA 7
ATOM 2787 C C . ASP A 1 1 ? 7.090 3.369 7.387 1.00 0.00 1 ASP B C 7
ATOM 2788 O O . ASP A 1 1 ? 7.218 2.588 6.445 1.00 0.00 1 ASP B O 7
ATOM 2799 N N . ASP A 1 2 ? 5.922 3.891 7.741 1.00 0.00 2 ASP B N 7
ATOM 2800 C CA . ASP A 1 2 ? 4.699 3.561 7.023 1.00 0.00 2 ASP B CA 7
ATOM 2801 C C . ASP A 1 2 ? 4.789 3.980 5.558 1.00 0.00 2 ASP B C 7
ATOM 2802 O O . ASP A 1 2 ? 4.115 3.407 4.701 1.00 0.00 2 ASP B O 7
ATOM 2811 N N . LYS A 1 3 ? 5.619 4.974 5.269 1.00 0.00 3 LYS B N 7
ATOM 2812 C CA . LYS A 1 3 ? 5.772 5.440 3.899 1.00 0.00 3 LYS B CA 7
ATOM 2813 C C . LYS A 1 3 ? 6.470 4.377 3.059 1.00 0.00 3 LYS B C 7
ATOM 2814 O O . LYS A 1 3 ? 6.298 4.327 1.847 1.00 0.00 3 LYS B O 7
ATOM 2833 N N . ASP A 1 4 ? 7.257 3.526 3.712 1.00 0.00 4 ASP B N 7
ATOM 2834 C CA . ASP A 1 4 ? 7.974 2.473 3.000 1.00 0.00 4 ASP B CA 7
ATOM 2835 C C . ASP A 1 4 ? 6.987 1.552 2.292 1.00 0.00 4 ASP B C 7
ATOM 2836 O O . ASP A 1 4 ? 7.171 1.208 1.125 1.00 0.00 4 ASP B O 7
ATOM 2845 N N . CYS A 1 5 ? 5.937 1.169 3.004 1.00 0.00 5 CYS B N 7
ATOM 2846 C CA . CYS A 1 5 ? 4.916 0.299 2.434 1.00 0.00 5 CYS B CA 7
ATOM 2847 C C . CYS A 1 5 ? 4.253 0.978 1.241 1.00 0.00 5 CYS B C 7
ATOM 2848 O O . CYS A 1 5 ? 4.064 0.363 0.192 1.00 0.00 5 CYS B O 7
ATOM 2855 N N . ASP A 1 6 ? 3.904 2.253 1.407 1.00 0.00 6 ASP B N 7
ATOM 2856 C CA . ASP A 1 6 ? 3.263 3.008 0.331 1.00 0.00 6 ASP B CA 7
ATOM 2857 C C . ASP A 1 6 ? 4.182 3.088 -0.884 1.00 0.00 6 ASP B C 7
ATOM 2858 O O . ASP A 1 6 ? 3.749 2.873 -2.016 1.00 0.00 6 ASP B O 7
ATOM 2867 N N . GLU A 1 7 ? 5.454 3.391 -0.641 1.00 0.00 7 GLU B N 7
ATOM 2868 C CA . GLU A 1 7 ? 6.423 3.489 -1.723 1.00 0.00 7 GLU B CA 7
ATOM 2869 C C . GLU A 1 7 ? 6.546 2.140 -2.418 1.00 0.00 7 GLU B C 7
ATOM 2870 O O . GLU A 1 7 ? 6.587 2.062 -3.644 1.00 0.00 7 GLU B O 7
ATOM 2882 N N . TYR A 1 8 ? 6.566 1.084 -1.619 1.00 0.00 8 TYR B N 7
ATOM 2883 C CA . TYR A 1 8 ? 6.645 -0.269 -2.148 1.00 0.00 8 TYR B CA 7
ATOM 2884 C C . TYR A 1 8 ? 5.459 -0.557 -3.046 1.00 0.00 8 TYR B C 7
ATOM 2885 O O . TYR A 1 8 ? 5.599 -1.112 -4.136 1.00 0.00 8 TYR B O 7
ATOM 2903 N N . CYS A 1 9 ? 4.287 -0.190 -2.561 1.00 0.00 9 CYS B N 7
ATOM 2904 C CA . CYS A 1 9 ? 3.059 -0.421 -3.293 1.00 0.00 9 CYS B CA 7
ATOM 2905 C C . CYS A 1 9 ? 3.112 0.288 -4.637 1.00 0.00 9 CYS B C 7
ATOM 2906 O O . CYS A 1 9 ? 2.682 -0.253 -5.651 1.00 0.00 9 CYS B O 7
ATOM 2913 N N . LYS A 1 10 ? 3.654 1.498 -4.643 1.00 0.00 10 LYS B N 7
ATOM 2914 C CA . LYS A 1 10 ? 3.771 2.255 -5.876 1.00 0.00 10 LYS B CA 7
ATOM 2915 C C . LYS A 1 10 ? 4.679 1.525 -6.868 1.00 0.00 10 LYS B C 7
ATOM 2916 O O . LYS A 1 10 ? 4.425 1.526 -8.071 1.00 0.00 10 LYS B O 7
ATOM 2935 N N . LYS A 1 11 ? 5.751 0.922 -6.353 1.00 0.00 11 LYS B N 7
ATOM 2936 C CA . LYS A 1 11 ? 6.711 0.209 -7.200 1.00 0.00 11 LYS B CA 7
ATOM 2937 C C . LYS A 1 11 ? 6.077 -0.985 -7.909 1.00 0.00 11 LYS B C 7
ATOM 2938 O O . LYS A 1 11 ? 6.365 -1.246 -9.077 1.00 0.00 11 LYS B O 7
ATOM 2957 N N . THR A 1 12 ? 5.241 -1.725 -7.193 1.00 0.00 12 THR B N 7
ATOM 2958 C CA . THR A 1 12 ? 4.608 -2.909 -7.765 1.00 0.00 12 THR B CA 7
ATOM 2959 C C . THR A 1 12 ? 3.318 -2.558 -8.505 1.00 0.00 12 THR B C 7
ATOM 2960 O O . THR A 1 12 ? 2.930 -3.246 -9.449 1.00 0.00 12 THR B O 7
ATOM 2971 N N . LYS A 1 13 ? 2.660 -1.487 -8.077 1.00 0.00 13 LYS B N 7
ATOM 2972 C CA . LYS A 1 13 ? 1.419 -1.064 -8.719 1.00 0.00 13 LYS B CA 7
ATOM 2973 C C . LYS A 1 13 ? 1.683 0.018 -9.770 1.00 0.00 13 LYS B C 7
ATOM 2974 O O . LYS A 1 13 ? 0.746 0.518 -10.395 1.00 0.00 13 LYS B O 7
ATOM 2993 N N . GLU A 1 14 ? 2.952 0.380 -9.963 1.00 0.00 14 GLU B N 7
ATOM 2994 C CA . GLU A 1 14 ? 3.303 1.406 -10.942 1.00 0.00 14 GLU B CA 7
ATOM 2995 C C . GLU A 1 14 ? 2.623 1.128 -12.280 1.00 0.00 14 GLU B C 7
ATOM 2996 O O . GLU A 1 14 ? 2.394 2.047 -13.066 1.00 0.00 14 GLU B O 7
ATOM 3011 N N . GLU B 2 1 ? -5.775 5.817 -7.823 1.00 0.00 1 GLU A N 7
ATOM 3012 C CA . GLU B 2 1 ? -4.884 6.142 -6.672 1.00 0.00 1 GLU A CA 7
ATOM 3013 C C . GLU B 2 1 ? -4.413 4.848 -6.018 1.00 0.00 1 GLU A C 7
ATOM 3014 O O . GLU B 2 1 ? -5.192 3.912 -5.839 1.00 0.00 1 GLU A O 7
ATOM 3044 N N . THR B 2 3 ? -2.004 3.541 -2.671 1.00 0.00 3 THR A N 7
ATOM 3045 C CA . THR B 2 3 ? -1.228 3.845 -1.481 1.00 0.00 3 THR A CA 7
ATOM 3046 C C . THR B 2 3 ? -1.273 2.662 -0.523 1.00 0.00 3 THR A C 7
ATOM 3047 O O . THR B 2 3 ? -2.225 1.884 -0.531 1.00 0.00 3 THR A O 7
ATOM 3058 N N . GLY B 2 4 ? -0.237 2.521 0.291 1.00 0.00 4 GLY A N 7
ATOM 3059 C CA . GLY B 2 4 ? -0.175 1.413 1.233 1.00 0.00 4 GLY A CA 7
ATOM 3060 C C . GLY B 2 4 ? 0.334 1.868 2.594 1.00 0.00 4 GLY A C 7
ATOM 3061 O O . GLY B 2 4 ? 0.770 3.008 2.763 1.00 0.00 4 GLY A O 7
ATOM 3065 N N . HIS B 2 5 ? 0.274 0.961 3.562 1.00 0.00 5 HIS A N 7
ATOM 3066 C CA . HIS B 2 5 ? 0.730 1.259 4.913 1.00 0.00 5 HIS A CA 7
ATOM 3067 C C . HIS B 2 5 ? 1.251 -0.009 5.575 1.00 0.00 5 HIS A C 7
ATOM 3068 O O . HIS B 2 5 ? 0.939 -1.117 5.142 1.00 0.00 5 HIS A O 7
ATOM 3082 N N . ILE B 2 6 ? 2.041 0.153 6.629 1.00 0.00 6 ILE A N 7
ATOM 3083 C CA . ILE B 2 6 ? 2.586 -1.005 7.319 1.00 0.00 6 ILE A CA 7
ATOM 3084 C C . ILE B 2 6 ? 1.536 -1.616 8.232 1.00 0.00 6 ILE A C 7
ATOM 3085 O O . ILE B 2 6 ? 1.231 -1.084 9.299 1.00 0.00 6 ILE A O 7
ATOM 3101 N N . GLU B 2 7 ? 0.994 -2.748 7.799 1.00 0.00 7 GLU A N 7
ATOM 3102 C CA . GLU B 2 7 ? -0.018 -3.448 8.570 1.00 0.00 7 GLU A CA 7
ATOM 3103 C C . GLU B 2 7 ? 0.549 -4.771 9.060 1.00 0.00 7 GLU A C 7
ATOM 3104 O O . GLU B 2 7 ? 0.898 -5.638 8.259 1.00 0.00 7 GLU A O 7
ATOM 3116 N N . GLY B 2 8 ? 0.650 -4.925 10.370 1.00 0.00 8 GLY A N 7
ATOM 3117 C CA . GLY B 2 8 ? 1.191 -6.154 10.924 1.00 0.00 8 GLY A CA 7
ATOM 3118 C C . GLY B 2 8 ? 2.635 -6.355 10.448 1.00 0.00 8 GLY A C 7
ATOM 3119 O O . GLY B 2 8 ? 3.368 -5.383 10.263 1.00 0.00 8 GLY A O 7
ATOM 3123 N N . PRO B 2 9 ? 3.059 -7.580 10.248 1.00 0.00 9 PRO A N 7
ATOM 3124 C CA . PRO B 2 9 ? 4.444 -7.890 9.786 1.00 0.00 9 PRO A CA 7
ATOM 3125 C C . PRO B 2 9 ? 4.628 -7.756 8.272 1.00 0.00 9 PRO A C 7
ATOM 3126 O O . PRO B 2 9 ? 5.670 -8.135 7.740 1.00 0.00 9 PRO A O 7
ATOM 3137 N N . THR B 2 10 ? 3.612 -7.251 7.572 1.00 0.00 10 THR A N 7
ATOM 3138 C CA . THR B 2 10 ? 3.711 -7.133 6.117 1.00 0.00 10 THR A CA 7
ATOM 3139 C C . THR B 2 10 ? 3.138 -5.818 5.586 1.00 0.00 10 THR A C 7
ATOM 3140 O O . THR B 2 10 ? 2.281 -5.192 6.209 1.00 0.00 10 THR A O 7
ATOM 3167 N N . THR B 2 12 ? 0.882 -3.568 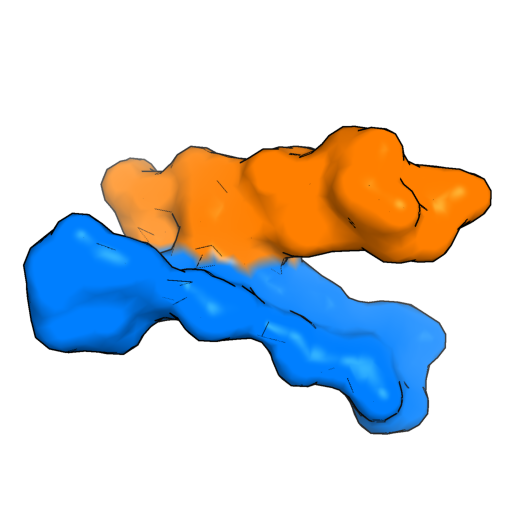3.244 1.00 0.00 12 THR A N 7
ATOM 3168 C CA . THR B 2 12 ? -0.432 -3.713 2.626 1.00 0.00 12 THR A CA 7
ATOM 3169 C C . THR B 2 12 ? -0.676 -2.628 1.579 1.00 0.00 12 THR A C 7
ATOM 3170 O O . THR B 2 12 ? -0.514 -1.439 1.856 1.00 0.00 12 THR A O 7
ATOM 3197 N N . HIS B 2 14 ? -3.228 -0.650 -1.054 1.00 0.00 14 HIS A N 7
ATOM 3198 C CA . HIS B 2 14 ? -4.627 -0.320 -1.269 1.00 0.00 14 HIS A CA 7
ATOM 3199 C C . HIS B 2 14 ? -4.791 0.667 -2.418 1.00 0.00 14 HIS A C 7
ATOM 3200 O O . HIS B 2 14 ? -4.271 1.782 -2.369 1.00 0.00 14 HIS A O 7
ATOM 3214 N N . CYS B 2 15 ? -5.539 0.263 -3.437 1.00 0.00 15 CYS A N 7
ATOM 3215 C CA . CYS B 2 15 ? -5.791 1.134 -4.577 1.00 0.00 15 CYS A CA 7
ATOM 3216 C C . CYS B 2 15 ? -7.276 1.459 -4.661 1.00 0.00 15 CYS A C 7
ATOM 3217 O O . CYS B 2 15 ? -8.094 0.597 -4.982 1.00 0.00 15 CYS A O 7
ATOM 3224 N N . LYS B 2 16 ? -7.617 2.706 -4.363 1.00 0.00 16 LYS A N 7
ATOM 3225 C CA . LYS B 2 16 ? -9.009 3.138 -4.397 1.00 0.00 16 LYS A CA 7
ATOM 3226 C C . LYS B 2 16 ? -9.252 4.067 -5.581 1.00 0.00 16 LYS A C 7
ATOM 3227 O O . LYS B 2 16 ? -8.707 5.170 -5.633 1.00 0.00 16 LYS A O 7
ATOM 3249 N N . ASP A 1 1 ? 9.870 3.320 7.121 1.00 0.00 1 ASP B N 8
ATOM 3250 C CA . ASP A 1 1 ? 8.694 3.614 7.987 1.00 0.00 1 ASP B CA 8
ATOM 3251 C C . ASP A 1 1 ? 7.414 3.256 7.241 1.00 0.00 1 ASP B C 8
ATOM 3252 O O . ASP A 1 1 ? 7.444 2.505 6.267 1.00 0.00 1 ASP B O 8
ATOM 3263 N N . ASP A 1 2 ? 6.290 3.798 7.702 1.00 0.00 2 ASP B N 8
ATOM 3264 C CA . ASP A 1 2 ? 5.007 3.524 7.070 1.00 0.00 2 ASP B CA 8
ATOM 3265 C C . ASP A 1 2 ? 5.027 3.925 5.598 1.00 0.00 2 ASP B C 8
ATOM 3266 O O . ASP A 1 2 ? 4.360 3.302 4.769 1.00 0.00 2 ASP B O 8
ATOM 3275 N N . LYS A 1 3 ? 5.798 4.954 5.270 1.00 0.00 3 LYS B N 8
ATOM 3276 C CA . LYS A 1 3 ? 5.886 5.399 3.889 1.00 0.00 3 LYS B CA 8
ATOM 3277 C C . LYS A 1 3 ? 6.563 4.326 3.045 1.00 0.00 3 LYS B C 8
ATOM 3278 O O . LYS A 1 3 ? 6.381 4.279 1.836 1.00 0.00 3 LYS B O 8
ATOM 3297 N N . ASP A 1 4 ? 7.347 3.464 3.692 1.00 0.00 4 ASP B N 8
ATOM 3298 C CA . ASP A 1 4 ? 8.043 2.402 2.974 1.00 0.00 4 ASP B CA 8
ATOM 3299 C C . ASP A 1 4 ? 7.035 1.497 2.275 1.00 0.00 4 ASP B C 8
ATOM 3300 O O . ASP A 1 4 ? 7.201 1.152 1.106 1.00 0.00 4 ASP B O 8
ATOM 3309 N N . CYS A 1 5 ? 5.986 1.129 2.999 1.00 0.00 5 CYS B N 8
ATOM 3310 C CA . CYS A 1 5 ? 4.946 0.277 2.440 1.00 0.00 5 CYS B CA 8
ATOM 3311 C C . CYS A 1 5 ? 4.277 0.971 1.257 1.00 0.00 5 CYS B C 8
ATOM 3312 O O . CYS A 1 5 ? 4.069 0.365 0.206 1.00 0.00 5 CYS B O 8
ATOM 3319 N N . ASP A 1 6 ? 3.947 2.249 1.435 1.00 0.00 6 ASP B N 8
ATOM 3320 C CA . ASP A 1 6 ? 3.303 3.018 0.372 1.00 0.00 6 ASP B CA 8
ATOM 3321 C C . ASP A 1 6 ? 4.205 3.095 -0.855 1.00 0.00 6 ASP B C 8
ATOM 3322 O O . ASP A 1 6 ? 3.755 2.891 -1.982 1.00 0.00 6 ASP B O 8
ATOM 3331 N N . GLU A 1 7 ? 5.484 3.385 -0.628 1.00 0.00 7 GLU B N 8
ATOM 3332 C CA . GLU A 1 7 ? 6.441 3.478 -1.721 1.00 0.00 7 GLU B CA 8
ATOM 3333 C C . GLU A 1 7 ? 6.545 2.134 -2.424 1.00 0.00 7 GLU B C 8
ATOM 3334 O O . GLU A 1 7 ? 6.570 2.060 -3.650 1.00 0.00 7 GLU B O 8
ATOM 3346 N N . TYR A 1 8 ? 6.568 1.072 -1.630 1.00 0.00 8 TYR B N 8
ATOM 3347 C CA . TYR A 1 8 ? 6.633 -0.278 -2.167 1.00 0.00 8 TYR B CA 8
ATOM 3348 C C . TYR A 1 8 ? 5.439 -0.553 -3.057 1.00 0.00 8 TYR B C 8
ATOM 3349 O O . TYR A 1 8 ? 5.569 -1.101 -4.152 1.00 0.00 8 TYR B O 8
ATOM 3367 N N . CYS A 1 9 ? 4.274 -0.185 -2.560 1.00 0.00 9 CYS B N 8
ATOM 3368 C CA . CYS A 1 9 ? 3.040 -0.404 -3.289 1.00 0.00 9 CYS B CA 8
ATOM 3369 C C . CYS A 1 9 ? 3.091 0.319 -4.625 1.00 0.00 9 CYS B C 8
ATOM 3370 O O . CYS A 1 9 ? 2.655 -0.210 -5.643 1.00 0.00 9 CYS B O 8
ATOM 3377 N N . LYS A 1 10 ? 3.637 1.526 -4.619 1.00 0.00 10 LYS B N 8
ATOM 3378 C CA . LYS A 1 10 ? 3.753 2.297 -5.845 1.00 0.00 10 LYS B CA 8
ATOM 3379 C C . LYS A 1 10 ? 4.657 1.576 -6.848 1.00 0.00 10 LYS B C 8
ATOM 3380 O O . LYS A 1 10 ? 4.399 1.591 -8.052 1.00 0.00 10 LYS B O 8
ATOM 3399 N N . LYS A 1 11 ? 5.730 0.964 -6.343 1.00 0.00 11 LYS B N 8
ATOM 3400 C CA . LYS A 1 11 ? 6.685 0.260 -7.202 1.00 0.00 11 LYS B CA 8
ATOM 3401 C C . LYS A 1 11 ? 6.049 -0.929 -7.918 1.00 0.00 11 LYS B C 8
ATOM 3402 O O . LYS A 1 11 ? 6.331 -1.179 -9.090 1.00 0.00 11 LYS B O 8
ATOM 3421 N N . THR A 1 12 ? 5.215 -1.676 -7.206 1.00 0.00 12 THR B N 8
ATOM 3422 C CA . THR A 1 12 ? 4.579 -2.855 -7.785 1.00 0.00 12 THR B CA 8
ATOM 3423 C C . THR A 1 12 ? 3.294 -2.494 -8.523 1.00 0.00 12 THR B C 8
ATOM 3424 O O . THR A 1 12 ? 2.906 -3.171 -9.477 1.00 0.00 12 THR B O 8
ATOM 3435 N N . LYS A 1 13 ? 2.636 -1.429 -8.085 1.00 0.00 13 LYS B N 8
ATOM 3436 C CA . LYS A 1 13 ? 1.397 -0.996 -8.723 1.00 0.00 13 LYS B CA 8
ATOM 3437 C C . LYS A 1 13 ? 1.669 0.050 -9.806 1.00 0.00 13 LYS B C 8
ATOM 3438 O O . LYS A 1 13 ? 0.745 0.500 -10.484 1.00 0.00 13 LYS B O 8
ATOM 3457 N N . GLU A 1 14 ? 2.934 0.436 -9.969 1.00 0.00 14 GLU B N 8
ATOM 3458 C CA . GLU A 1 14 ? 3.292 1.430 -10.977 1.00 0.00 14 GLU B CA 8
ATOM 3459 C C . GLU A 1 14 ? 2.695 1.060 -12.330 1.00 0.00 14 GLU B C 8
ATOM 3460 O O . GLU A 1 14 ? 2.406 1.935 -13.147 1.00 0.00 14 GLU B O 8
ATOM 3475 N N . GLU B 2 1 ? -6.345 5.863 -7.122 1.00 0.00 1 GLU A N 8
ATOM 3476 C CA . GLU B 2 1 ? -4.950 6.082 -6.650 1.00 0.00 1 GLU A CA 8
ATOM 3477 C C . GLU B 2 1 ? -4.418 4.794 -6.036 1.00 0.00 1 GLU A C 8
ATOM 3478 O O . GLU B 2 1 ? -5.121 3.783 -5.986 1.00 0.00 1 GLU A O 8
ATOM 3508 N N . THR B 2 3 ? -2.031 3.594 -2.585 1.00 0.00 3 THR A N 8
ATOM 3509 C CA . THR B 2 3 ? -1.275 3.914 -1.386 1.00 0.00 3 THR A CA 8
ATOM 3510 C C . THR B 2 3 ? -1.282 2.721 -0.441 1.00 0.00 3 THR A C 8
ATOM 3511 O O . THR B 2 3 ? -2.224 1.932 -0.437 1.00 0.00 3 THR A O 8
ATOM 3522 N N . GLY B 2 4 ? -0.229 2.589 0.350 1.00 0.00 4 GLY A N 8
ATOM 3523 C CA . GLY B 2 4 ? -0.133 1.474 1.280 1.00 0.00 4 GLY A CA 8
ATOM 3524 C C . GLY B 2 4 ? 0.380 1.923 2.642 1.00 0.00 4 GLY A C 8
ATOM 3525 O O . GLY B 2 4 ? 0.824 3.059 2.810 1.00 0.00 4 GLY A O 8
ATOM 3529 N N . HIS B 2 5 ? 0.318 1.016 3.607 1.00 0.00 5 HIS A N 8
ATOM 3530 C CA . HIS B 2 5 ? 0.778 1.306 4.958 1.00 0.00 5 HIS A CA 8
ATOM 3531 C C . HIS B 2 5 ? 1.285 0.033 5.618 1.00 0.00 5 HIS A C 8
ATOM 3532 O O . HIS B 2 5 ? 0.962 -1.071 5.179 1.00 0.00 5 HIS A O 8
ATOM 3546 N N . ILE B 2 6 ? 2.073 0.179 6.675 1.00 0.00 6 ILE A N 8
ATOM 3547 C CA . ILE B 2 6 ? 2.600 -0.990 7.359 1.00 0.00 6 ILE A CA 8
ATOM 3548 C C . ILE B 2 6 ? 1.540 -1.592 8.265 1.00 0.00 6 ILE A C 8
ATOM 3549 O O . ILE B 2 6 ? 1.238 -1.061 9.334 1.00 0.00 6 ILE A O 8
ATOM 3565 N N . GLU B 2 7 ? 0.986 -2.713 7.822 1.00 0.00 7 GLU A N 8
ATOM 3566 C CA . GLU B 2 7 ? -0.040 -3.406 8.585 1.00 0.00 7 GLU A CA 8
ATOM 3567 C C . GLU B 2 7 ? 0.511 -4.735 9.075 1.00 0.00 7 GLU A C 8
ATOM 3568 O O . GLU B 2 7 ? 0.851 -5.606 8.275 1.00 0.00 7 GLU A O 8
ATOM 3580 N N . GLY B 2 8 ? 0.607 -4.891 10.385 1.00 0.00 8 GLY A N 8
ATOM 3581 C CA . GLY B 2 8 ? 1.131 -6.127 10.939 1.00 0.00 8 GLY A CA 8
ATOM 3582 C C . GLY B 2 8 ? 2.570 -6.351 10.459 1.00 0.00 8 GLY A C 8
ATOM 3583 O O . GLY B 2 8 ? 3.320 -5.392 10.279 1.00 0.00 8 GLY A O 8
ATOM 3587 N N . PRO B 2 9 ? 2.972 -7.582 10.247 1.00 0.00 9 PRO A N 8
ATOM 3588 C CA . PRO B 2 9 ? 4.350 -7.914 9.780 1.00 0.00 9 PRO A CA 8
ATOM 3589 C C . PRO B 2 9 ? 4.533 -7.776 8.265 1.00 0.00 9 PRO A C 8
ATOM 3590 O O . PRO B 2 9 ? 5.573 -8.161 7.731 1.00 0.00 9 PRO A O 8
ATOM 3601 N N . THR B 2 10 ? 3.522 -7.263 7.566 1.00 0.00 10 THR A N 8
ATOM 3602 C CA . THR B 2 10 ? 3.621 -7.142 6.112 1.00 0.00 10 THR A CA 8
ATOM 3603 C C . THR B 2 10 ? 3.064 -5.819 5.583 1.00 0.00 10 THR A C 8
ATOM 3604 O O . THR B 2 10 ? 2.210 -5.187 6.205 1.00 0.00 10 THR A O 8
ATOM 3631 N N . THR B 2 12 ? 0.845 -3.527 3.248 1.00 0.00 12 THR A N 8
ATOM 3632 C CA . THR B 2 12 ? -0.472 -3.653 2.631 1.00 0.00 12 THR A CA 8
ATOM 3633 C C . THR B 2 12 ? -0.701 -2.569 1.582 1.00 0.00 12 THR A C 8
ATOM 3634 O O . THR B 2 12 ? -0.522 -1.381 1.853 1.00 0.00 12 THR A O 8
ATOM 3661 N N . HIS B 2 14 ? -3.225 -0.556 -1.063 1.00 0.00 14 HIS A N 8
ATOM 3662 C CA . HIS B 2 14 ? -4.620 -0.198 -1.271 1.00 0.00 14 HIS A CA 8
ATOM 3663 C C . HIS B 2 14 ? -4.784 0.707 -2.486 1.00 0.00 14 HIS A C 8
ATOM 3664 O O . HIS B 2 14 ? -4.321 1.847 -2.485 1.00 0.00 14 HIS A O 8
ATOM 3678 N N . CYS B 2 15 ? -5.465 0.203 -3.509 1.00 0.00 15 CYS A N 8
ATOM 3679 C CA . CYS B 2 15 ? -5.705 0.993 -4.709 1.00 0.00 15 CYS A CA 8
ATOM 3680 C C . CYS B 2 15 ? -7.198 1.225 -4.898 1.00 0.00 15 CYS A C 8
ATOM 3681 O O . CYS B 2 15 ? -7.943 0.305 -5.237 1.00 0.00 15 CYS A O 8
ATOM 3688 N N . LYS B 2 16 ? -7.626 2.461 -4.676 1.00 0.00 16 LYS A N 8
ATOM 3689 C CA . LYS B 2 16 ? -9.034 2.813 -4.824 1.00 0.00 16 LYS A CA 8
ATOM 3690 C C . LYS B 2 16 ? -9.255 3.611 -6.104 1.00 0.00 16 LYS A C 8
ATOM 3691 O O . LYS B 2 16 ? -8.530 4.566 -6.380 1.00 0.00 16 LYS A O 8
ATOM 3713 N N . ASP A 1 1 ? 8.918 4.917 7.826 1.00 0.00 1 ASP B N 9
ATOM 3714 C CA . ASP A 1 1 ? 8.629 3.469 8.031 1.00 0.00 1 ASP B CA 9
ATOM 3715 C C . ASP A 1 1 ? 7.354 3.098 7.284 1.00 0.00 1 ASP B C 9
ATOM 3716 O O . ASP A 1 1 ? 7.380 2.306 6.344 1.00 0.00 1 ASP B O 9
ATOM 3727 N N . ASP A 1 2 ? 6.239 3.678 7.710 1.00 0.00 2 ASP B N 9
ATOM 3728 C CA . ASP A 1 2 ? 4.955 3.402 7.081 1.00 0.00 2 ASP B CA 9
ATOM 3729 C C . ASP A 1 2 ? 4.981 3.799 5.609 1.00 0.00 2 ASP B C 9
ATOM 3730 O O . ASP A 1 2 ? 4.417 3.108 4.760 1.00 0.00 2 ASP B O 9
ATOM 3739 N N . LYS A 1 3 ? 5.633 4.916 5.311 1.00 0.00 3 LYS B N 9
ATOM 3740 C CA . LYS A 1 3 ? 5.711 5.384 3.933 1.00 0.00 3 LYS B CA 9
ATOM 3741 C C . LYS A 1 3 ? 6.434 4.358 3.073 1.00 0.00 3 LYS B C 9
ATOM 3742 O O . LYS A 1 3 ? 6.245 4.318 1.864 1.00 0.00 3 LYS B O 9
ATOM 3761 N N . ASP A 1 4 ? 7.260 3.522 3.700 1.00 0.00 4 ASP B N 9
ATOM 3762 C CA . ASP A 1 4 ? 7.993 2.506 2.954 1.00 0.00 4 ASP B CA 9
ATOM 3763 C C . ASP A 1 4 ? 7.011 1.577 2.254 1.00 0.00 4 ASP B C 9
ATOM 3764 O O . ASP A 1 4 ? 7.184 1.238 1.085 1.00 0.00 4 ASP B O 9
ATOM 3773 N N . CYS A 1 5 ? 5.969 1.184 2.978 1.00 0.00 5 CYS B N 9
ATOM 3774 C CA . CYS A 1 5 ? 4.945 0.313 2.420 1.00 0.00 5 CYS B CA 9
ATOM 3775 C C . CYS A 1 5 ? 4.265 0.997 1.237 1.00 0.00 5 CYS B C 9
ATOM 3776 O O . CYS A 1 5 ? 4.066 0.387 0.187 1.00 0.00 5 CYS B O 9
ATOM 3783 N N . ASP A 1 6 ? 3.912 2.269 1.415 1.00 0.00 6 ASP B N 9
ATOM 3784 C CA . ASP A 1 6 ? 3.258 3.031 0.353 1.00 0.00 6 ASP B CA 9
ATOM 3785 C C . ASP A 1 6 ? 4.164 3.122 -0.872 1.00 0.00 6 ASP B C 9
ATOM 3786 O O . ASP A 1 6 ? 3.722 2.915 -2.000 1.00 0.00 6 ASP B O 9
ATOM 3795 N N . GLU A 1 7 ? 5.436 3.427 -0.635 1.00 0.00 7 GLU B N 9
ATOM 3796 C CA . GLU A 1 7 ? 6.400 3.536 -1.717 1.00 0.00 7 GLU B CA 9
ATOM 3797 C C . GLU A 1 7 ? 6.524 2.196 -2.424 1.00 0.00 7 GLU B C 9
ATOM 3798 O O . GLU A 1 7 ? 6.562 2.125 -3.651 1.00 0.00 7 GLU B O 9
ATOM 3810 N N . TYR A 1 8 ? 6.548 1.134 -1.632 1.00 0.00 8 TYR B N 9
ATOM 3811 C CA . TYR A 1 8 ? 6.628 -0.217 -2.166 1.00 0.00 8 TYR B CA 9
ATOM 3812 C C . TYR A 1 8 ? 5.441 -0.509 -3.059 1.00 0.00 8 TYR B C 9
ATOM 3813 O O . TYR A 1 8 ? 5.582 -1.059 -4.151 1.00 0.00 8 TYR B O 9
ATOM 3831 N N . CYS A 1 9 ? 4.268 -0.151 -2.568 1.00 0.00 9 CYS B N 9
ATOM 3832 C CA . CYS A 1 9 ? 3.041 -0.389 -3.299 1.00 0.00 9 CYS B CA 9
ATOM 3833 C C . CYS A 1 9 ? 3.089 0.328 -4.639 1.00 0.00 9 CYS B C 9
ATOM 3834 O O . CYS A 1 9 ? 2.667 -0.213 -5.658 1.00 0.00 9 CYS B O 9
ATOM 3841 N N . LYS A 1 10 ? 3.620 1.539 -4.636 1.00 0.00 10 LYS B N 9
ATOM 3842 C CA . LYS A 1 10 ? 3.733 2.302 -5.867 1.00 0.00 10 LYS B CA 9
ATOM 3843 C C . LYS A 1 10 ? 4.636 1.573 -6.861 1.00 0.00 10 LYS B C 9
ATOM 3844 O O . LYS A 1 10 ? 4.376 1.571 -8.060 1.00 0.00 10 LYS B O 9
ATOM 3863 N N . LYS A 1 11 ? 5.709 0.969 -6.352 1.00 0.00 11 LYS B N 9
ATOM 3864 C CA . LYS A 1 11 ? 6.661 0.256 -7.206 1.00 0.00 11 LYS B CA 9
ATOM 3865 C C . LYS A 1 11 ? 6.027 -0.943 -7.909 1.00 0.00 11 LYS B C 9
ATOM 3866 O O . LYS A 1 11 ? 6.319 -1.210 -9.075 1.00 0.00 11 LYS B O 9
ATOM 3885 N N . THR A 1 12 ? 5.193 -1.682 -7.191 1.00 0.00 12 THR B N 9
ATOM 3886 C CA . THR A 1 12 ? 4.566 -2.875 -7.756 1.00 0.00 12 THR B CA 9
ATOM 3887 C C . THR A 1 12 ? 3.274 -2.550 -8.500 1.00 0.00 12 THR B C 9
ATOM 3888 O O . THR A 1 12 ? 2.876 -3.279 -9.408 1.00 0.00 12 THR B O 9
ATOM 3899 N N . LYS A 1 13 ? 2.613 -1.467 -8.113 1.00 0.00 13 LYS B N 9
ATOM 3900 C CA . LYS A 1 13 ? 1.361 -1.087 -8.759 1.00 0.00 13 LYS B CA 9
ATOM 3901 C C . LYS A 1 13 ? 1.596 -0.118 -9.923 1.00 0.00 13 LYS B C 9
ATOM 3902 O O . LYS A 1 13 ? 0.649 0.271 -10.606 1.00 0.00 13 LYS B O 9
ATOM 3921 N N . GLU A 1 14 ? 2.851 0.266 -10.153 1.00 0.00 14 GLU B N 9
ATOM 3922 C CA . GLU A 1 14 ? 3.164 1.182 -11.246 1.00 0.00 14 GLU B CA 9
ATOM 3923 C C . GLU A 1 14 ? 3.906 0.446 -12.358 1.00 0.00 14 GLU B C 9
ATOM 3924 O O . GLU A 1 14 ? 5.136 0.447 -12.396 1.00 0.00 14 GLU B O 9
ATOM 3939 N N . GLU B 2 1 ? -5.747 5.818 -7.822 1.00 0.00 1 GLU A N 9
ATOM 3940 C CA . GLU B 2 1 ? -4.918 6.153 -6.630 1.00 0.00 1 GLU A CA 9
ATOM 3941 C C . GLU B 2 1 ? -4.418 4.866 -5.986 1.00 0.00 1 GLU A C 9
ATOM 3942 O O . GLU B 2 1 ? -5.174 3.908 -5.818 1.00 0.00 1 GLU A O 9
ATOM 3972 N N . THR B 2 3 ? -2.006 3.578 -2.636 1.00 0.00 3 THR A N 9
ATOM 3973 C CA . THR B 2 3 ? -1.250 3.887 -1.435 1.00 0.00 3 THR A CA 9
ATOM 3974 C C . THR B 2 3 ? -1.282 2.699 -0.482 1.00 0.00 3 THR A C 9
ATOM 3975 O O . THR B 2 3 ? -2.223 1.912 -0.494 1.00 0.00 3 THR A O 9
ATOM 3986 N N . GLY B 2 4 ? -0.245 2.572 0.334 1.00 0.00 4 GLY A N 9
ATOM 3987 C CA . GLY B 2 4 ? -0.169 1.464 1.277 1.00 0.00 4 GLY A CA 9
ATOM 3988 C C . GLY B 2 4 ? 0.387 1.915 2.620 1.00 0.00 4 GLY A C 9
ATOM 3989 O O . GLY B 2 4 ? 0.823 3.055 2.776 1.00 0.00 4 GLY A O 9
ATOM 3993 N N . HIS B 2 5 ? 0.367 1.007 3.588 1.00 0.00 5 HIS A N 9
ATOM 3994 C CA . HIS B 2 5 ? 0.872 1.305 4.921 1.00 0.00 5 HIS A CA 9
ATOM 3995 C C . HIS B 2 5 ? 1.347 0.026 5.593 1.00 0.00 5 HIS A C 9
ATOM 3996 O O . HIS B 2 5 ? 0.992 -1.072 5.166 1.00 0.00 5 HIS A O 9
ATOM 4010 N N . ILE B 2 6 ? 2.144 0.162 6.645 1.00 0.00 6 ILE A N 9
ATOM 4011 C CA . ILE B 2 6 ? 2.643 -1.016 7.336 1.00 0.00 6 ILE A CA 9
ATOM 4012 C C . ILE B 2 6 ? 1.573 -1.590 8.250 1.00 0.00 6 ILE A C 9
ATOM 4013 O O . ILE B 2 6 ? 1.291 -1.050 9.321 1.00 0.00 6 ILE A O 9
ATOM 4029 N N . GLU B 2 7 ? 0.990 -2.701 7.816 1.00 0.00 7 GLU A N 9
ATOM 4030 C CA . GLU B 2 7 ? -0.042 -3.372 8.587 1.00 0.00 7 GLU A CA 9
ATOM 4031 C C . GLU B 2 7 ? 0.476 -4.725 9.047 1.00 0.00 7 GLU A C 9
ATOM 4032 O O . GLU B 2 7 ? 0.789 -5.588 8.226 1.00 0.00 7 GLU A O 9
ATOM 4044 N N . GLY B 2 8 ? 0.580 -4.908 10.353 1.00 0.00 8 GLY A N 9
ATOM 4045 C CA . GLY B 2 8 ? 1.080 -6.168 10.876 1.00 0.00 8 GLY A CA 9
ATOM 4046 C C . GLY B 2 8 ? 2.527 -6.387 10.424 1.00 0.00 8 GLY A C 9
ATOM 4047 O O . GLY B 2 8 ? 3.275 -5.426 10.248 1.00 0.00 8 GLY A O 9
ATOM 4051 N N . PRO B 2 9 ? 2.936 -7.617 10.234 1.00 0.00 9 PRO A N 9
ATOM 4052 C CA . PRO B 2 9 ? 4.324 -7.949 9.795 1.00 0.00 9 PRO A CA 9
ATOM 4053 C C . PRO B 2 9 ? 4.536 -7.798 8.286 1.00 0.00 9 PRO A C 9
ATOM 4054 O O . PRO B 2 9 ? 5.583 -8.186 7.767 1.00 0.00 9 PRO A O 9
ATOM 4065 N N . THR B 2 10 ? 3.540 -7.272 7.574 1.00 0.00 10 THR A N 9
ATOM 4066 C CA . THR B 2 10 ? 3.665 -7.137 6.123 1.00 0.00 10 THR A CA 9
ATOM 4067 C C . THR B 2 10 ? 3.107 -5.813 5.595 1.00 0.00 10 THR A C 9
ATOM 4068 O O . THR B 2 10 ? 2.236 -5.195 6.207 1.00 0.00 10 THR A O 9
ATOM 4095 N N . THR B 2 12 ? 0.894 -3.524 3.285 1.00 0.00 12 THR A N 9
ATOM 4096 C CA . THR B 2 12 ? -0.423 -3.661 2.672 1.00 0.00 12 THR A CA 9
ATOM 4097 C C . THR B 2 12 ? -0.659 -2.584 1.616 1.00 0.00 12 THR A C 9
ATOM 4098 O O . THR B 2 12 ? -0.483 -1.395 1.878 1.00 0.00 12 THR A O 9
ATOM 4125 N N . HIS B 2 14 ? -3.215 -0.613 -1.026 1.00 0.00 14 HIS A N 9
ATOM 4126 C CA . HIS B 2 14 ? -4.615 -0.276 -1.232 1.00 0.00 14 HIS A CA 9
ATOM 4127 C C . HIS B 2 14 ? -4.788 0.680 -2.405 1.00 0.00 14 HIS A C 9
ATOM 4128 O O . HIS B 2 14 ? -4.351 1.829 -2.349 1.00 0.00 14 HIS A O 9
ATOM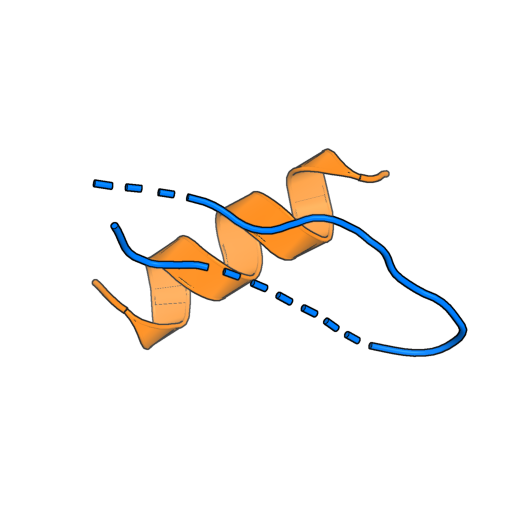 4142 N N . CYS B 2 15 ? -5.453 0.211 -3.454 1.00 0.00 15 CYS A N 9
ATOM 4143 C CA . CYS B 2 15 ? -5.704 1.048 -4.619 1.00 0.00 15 CYS A CA 9
ATOM 4144 C C . CYS B 2 15 ? -7.200 1.297 -4.762 1.00 0.00 15 CYS A C 9
ATOM 4145 O O . CYS B 2 15 ? -7.961 0.395 -5.109 1.00 0.00 15 CYS A O 9
ATOM 4152 N N . LYS B 2 16 ? -7.611 2.528 -4.483 1.00 0.00 16 LYS A N 9
ATOM 4153 C CA . LYS B 2 16 ? -9.020 2.890 -4.574 1.00 0.00 16 LYS A CA 9
ATOM 4154 C C . LYS B 2 16 ? -9.286 3.692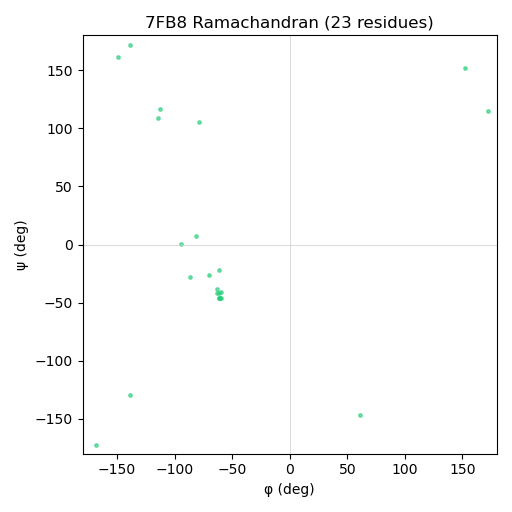 -5.844 1.00 0.00 16 LYS A C 9
ATOM 4155 O O . LYS B 2 16 ? -8.666 4.731 -6.070 1.00 0.00 16 LYS A O 9
ATOM 4177 N N . ASP A 1 1 ? 9.097 4.830 7.814 1.00 0.00 1 ASP B N 10
ATOM 4178 C CA . ASP A 1 1 ? 8.778 3.388 8.017 1.00 0.00 1 ASP B CA 10
ATOM 4179 C C . ASP A 1 1 ? 7.487 3.047 7.284 1.00 0.00 1 ASP B C 10
ATOM 4180 O O . ASP A 1 1 ? 7.487 2.258 6.341 1.00 0.00 1 ASP B O 10
ATOM 4191 N N . ASP A 1 2 ? 6.390 3.646 7.725 1.00 0.00 2 ASP B N 10
ATOM 4192 C CA . ASP A 1 2 ? 5.094 3.402 7.109 1.00 0.00 2 ASP B CA 10
ATOM 4193 C C . ASP A 1 2 ? 5.112 3.795 5.637 1.00 0.00 2 ASP B C 10
ATOM 4194 O O . ASP A 1 2 ? 4.521 3.115 4.798 1.00 0.00 2 ASP B O 10
ATOM 4203 N N . LYS A 1 3 ? 5.787 4.894 5.328 1.00 0.00 3 LYS B N 10
ATOM 4204 C CA . LYS A 1 3 ? 5.861 5.355 3.950 1.00 0.00 3 LYS B CA 10
ATOM 4205 C C . LYS A 1 3 ? 6.553 4.309 3.083 1.00 0.00 3 LYS B C 10
ATOM 4206 O O . LYS A 1 3 ? 6.357 4.276 1.876 1.00 0.00 3 LYS B O 10
ATOM 4225 N N . ASP A 1 4 ? 7.365 3.454 3.703 1.00 0.00 4 ASP B N 10
ATOM 4226 C CA . ASP A 1 4 ? 8.072 2.422 2.951 1.00 0.00 4 ASP B CA 10
ATOM 4227 C C . ASP A 1 4 ? 7.069 1.511 2.252 1.00 0.00 4 ASP B C 10
ATOM 4228 O O . ASP A 1 4 ? 7.222 1.188 1.077 1.00 0.00 4 ASP B O 10
ATOM 4237 N N . CYS A 1 5 ? 6.034 1.120 2.985 1.00 0.00 5 CYS B N 10
ATOM 4238 C CA . CYS A 1 5 ? 4.995 0.265 2.429 1.00 0.00 5 CYS B CA 10
ATOM 4239 C C . CYS A 1 5 ? 4.305 0.967 1.263 1.00 0.00 5 CYS B C 10
ATOM 4240 O O . CYS A 1 5 ? 4.081 0.372 0.210 1.00 0.00 5 CYS B O 10
ATOM 4247 N N . ASP A 1 6 ? 3.968 2.240 1.462 1.00 0.00 6 ASP B N 10
ATOM 4248 C CA . ASP A 1 6 ? 3.302 3.015 0.421 1.00 0.00 6 ASP B CA 10
ATOM 4249 C C . ASP A 1 6 ? 4.187 3.125 -0.819 1.00 0.00 6 ASP B C 10
ATOM 4250 O O . ASP A 1 6 ? 3.724 2.932 -1.943 1.00 0.00 6 ASP B O 10
ATOM 4259 N N . GLU A 1 7 ? 5.465 3.428 -0.602 1.00 0.00 7 GLU B N 10
ATOM 4260 C CA . GLU A 1 7 ? 6.410 3.551 -1.703 1.00 0.00 7 GLU B CA 10
ATOM 4261 C C . GLU A 1 7 ? 6.521 2.217 -2.423 1.00 0.00 7 GLU B C 10
ATOM 4262 O O . GLU A 1 7 ? 6.543 2.155 -3.651 1.00 0.00 7 GLU B O 10
ATOM 4274 N N . TYR A 1 8 ? 6.551 1.150 -1.636 1.00 0.00 8 TYR B N 10
ATOM 4275 C CA . TYR A 1 8 ? 6.617 -0.197 -2.178 1.00 0.00 8 TYR B CA 10
ATOM 4276 C C . TYR A 1 8 ? 5.417 -0.466 -3.061 1.00 0.00 8 TYR B C 10
ATOM 4277 O O . TYR A 1 8 ? 5.538 -1.029 -4.151 1.00 0.00 8 TYR B O 10
ATOM 4295 N N . CYS A 1 9 ? 4.256 -0.079 -2.564 1.00 0.00 9 CYS B N 10
ATOM 4296 C CA . CYS A 1 9 ? 3.019 -0.296 -3.286 1.00 0.00 9 CYS B CA 10
ATOM 4297 C C . CYS A 1 9 ? 3.078 0.403 -4.637 1.00 0.00 9 CYS B C 10
ATOM 4298 O O . CYS A 1 9 ? 2.652 -0.151 -5.649 1.00 0.00 9 CYS B O 10
ATOM 4305 N N . LYS A 1 10 ? 3.629 1.609 -4.660 1.00 0.00 10 LYS B N 10
ATOM 4306 C CA . LYS A 1 10 ? 3.755 2.335 -5.914 1.00 0.00 10 LYS B CA 10
ATOM 4307 C C . LYS A 1 10 ? 4.650 1.565 -6.885 1.00 0.00 10 LYS B C 10
ATOM 4308 O O . LYS A 1 10 ? 4.397 1.536 -8.087 1.00 0.00 10 LYS B O 10
ATOM 4327 N N . LYS A 1 11 ? 5.714 0.963 -6.354 1.00 0.00 11 LYS B N 10
ATOM 4328 C CA . LYS A 1 11 ? 6.666 0.220 -7.181 1.00 0.00 11 LYS B CA 10
ATOM 4329 C C . LYS A 1 11 ? 6.019 -0.980 -7.869 1.00 0.00 11 LYS B C 10
ATOM 4330 O O . LYS A 1 11 ? 6.315 -1.272 -9.028 1.00 0.00 11 LYS B O 10
ATOM 4349 N N . THR A 1 12 ? 5.164 -1.690 -7.146 1.00 0.00 12 THR B N 10
ATOM 4350 C CA . THR A 1 12 ? 4.518 -2.876 -7.702 1.00 0.00 12 THR B CA 10
ATOM 4351 C C . THR A 1 12 ? 3.249 -2.520 -8.474 1.00 0.00 12 THR B C 10
ATOM 4352 O O . THR A 1 12 ? 2.852 -3.240 -9.390 1.00 0.00 12 THR B O 10
ATOM 4363 N N . LYS A 1 13 ? 2.612 -1.418 -8.102 1.00 0.00 13 LYS B N 10
ATOM 4364 C CA . LYS A 1 13 ? 1.386 -0.999 -8.775 1.00 0.00 13 LYS B CA 10
ATOM 4365 C C . LYS A 1 13 ? 1.679 -0.039 -9.932 1.00 0.00 13 LYS B C 10
ATOM 4366 O O . LYS A 1 13 ? 0.763 0.366 -10.648 1.00 0.00 13 LYS B O 10
ATOM 4385 N N . GLU A 1 14 ? 2.948 0.319 -10.123 1.00 0.00 14 GLU B N 10
ATOM 4386 C CA . GLU A 1 14 ? 3.314 1.224 -11.208 1.00 0.00 14 GLU B CA 10
ATOM 4387 C C . GLU A 1 14 ? 3.371 0.473 -12.535 1.00 0.00 14 GLU B C 10
ATOM 4388 O O . GLU A 1 14 ? 3.454 1.088 -13.598 1.00 0.00 14 GLU B O 10
ATOM 4403 N N . GLU B 2 1 ? -6.419 5.830 -7.116 1.00 0.00 1 GLU A N 10
ATOM 4404 C CA . GLU B 2 1 ? -5.000 6.043 -6.716 1.00 0.00 1 GLU A CA 10
ATOM 4405 C C . GLU B 2 1 ? -4.453 4.768 -6.085 1.00 0.00 1 GLU A C 10
ATOM 4406 O O . GLU B 2 1 ? -5.129 3.739 -6.057 1.00 0.00 1 GLU A O 10
ATOM 4436 N N . THR B 2 3 ? -2.068 3.580 -2.589 1.00 0.00 3 THR A N 10
ATOM 4437 C CA . THR B 2 3 ? -1.323 3.904 -1.384 1.00 0.00 3 THR A CA 10
ATOM 4438 C C . THR B 2 3 ? -1.319 2.712 -0.437 1.00 0.00 3 THR A C 10
ATOM 4439 O O . THR B 2 3 ? -2.252 1.913 -0.431 1.00 0.00 3 THR A O 10
ATOM 4450 N N . GLY B 2 4 ? -0.263 2.592 0.355 1.00 0.00 4 GLY A N 10
ATOM 4451 C CA . GLY B 2 4 ? -0.155 1.480 1.291 1.00 0.00 4 GLY A CA 10
ATOM 4452 C C . GLY B 2 4 ? 0.389 1.936 2.639 1.00 0.00 4 GLY A C 10
ATOM 4453 O O . GLY B 2 4 ? 0.801 3.084 2.804 1.00 0.00 4 GLY A O 10
ATOM 4457 N N . HIS B 2 5 ? 0.384 1.020 3.600 1.00 0.00 5 HIS A N 10
ATOM 4458 C CA . HIS B 2 5 ? 0.877 1.315 4.940 1.00 0.00 5 HIS A CA 10
ATOM 4459 C C . HIS B 2 5 ? 1.364 0.037 5.607 1.00 0.00 5 HIS A C 10
ATOM 4460 O O . HIS B 2 5 ? 1.020 -1.063 5.178 1.00 0.00 5 HIS A O 10
ATOM 4474 N N . ILE B 2 6 ? 2.158 0.176 6.665 1.00 0.00 6 ILE A N 10
ATOM 4475 C CA . ILE B 2 6 ? 2.660 -1.001 7.355 1.00 0.00 6 ILE A CA 10
ATOM 4476 C C . ILE B 2 6 ? 1.587 -1.576 8.263 1.00 0.00 6 ILE A C 10
ATOM 4477 O O . ILE B 2 6 ? 1.297 -1.036 9.330 1.00 0.00 6 ILE A O 10
ATOM 4493 N N . GLU B 2 7 ? 1.008 -2.689 7.827 1.00 0.00 7 GLU A N 10
ATOM 4494 C CA . GLU B 2 7 ? -0.028 -3.355 8.595 1.00 0.00 7 GLU A CA 10
ATOM 4495 C C . GLU B 2 7 ? 0.495 -4.697 9.080 1.00 0.00 7 GLU A C 10
ATOM 4496 O O . GLU B 2 7 ? 0.816 -5.572 8.277 1.00 0.00 7 GLU A O 10
ATOM 4508 N N . GLY B 2 8 ? 0.588 -4.860 10.391 1.00 0.00 8 GLY A N 10
ATOM 4509 C CA . GLY B 2 8 ? 1.086 -6.108 10.939 1.00 0.00 8 GLY A CA 10
ATOM 4510 C C . GLY B 2 8 ? 2.526 -6.353 10.469 1.00 0.00 8 GLY A C 10
ATOM 4511 O O . GLY B 2 8 ? 3.289 -5.405 10.288 1.00 0.00 8 GLY A O 10
ATOM 4515 N N . PRO B 2 9 ? 2.913 -7.589 10.269 1.00 0.00 9 PRO A N 10
ATOM 4516 C CA . PRO B 2 9 ? 4.289 -7.943 9.813 1.00 0.00 9 PRO A CA 10
ATOM 4517 C C . PRO B 2 9 ? 4.483 -7.813 8.298 1.00 0.00 9 PRO A C 10
ATOM 4518 O O . PRO B 2 9 ? 5.513 -8.229 7.769 1.00 0.00 9 PRO A O 10
ATOM 4529 N N . THR B 2 10 ? 3.489 -7.272 7.597 1.00 0.00 10 THR A N 10
ATOM 4530 C CA . THR B 2 10 ? 3.596 -7.154 6.143 1.00 0.00 10 THR A CA 10
ATOM 4531 C C . THR B 2 10 ? 3.064 -5.823 5.611 1.00 0.00 10 THR A C 10
ATOM 4532 O O . THR B 2 10 ? 2.225 -5.171 6.233 1.00 0.00 10 THR A O 10
ATOM 4559 N N . THR B 2 12 ? 0.876 -3.518 3.264 1.00 0.00 12 THR A N 10
ATOM 4560 C CA . THR B 2 12 ? -0.443 -3.631 2.646 1.00 0.00 12 THR A CA 10
ATOM 4561 C C . THR B 2 12 ? -0.664 -2.545 1.596 1.00 0.00 12 THR A C 10
ATOM 4562 O O . THR B 2 12 ? -0.464 -1.360 1.862 1.00 0.00 12 THR A O 10
ATOM 4589 N N . HIS B 2 14 ? -3.236 -0.585 -1.086 1.00 0.00 14 HIS A N 10
ATOM 4590 C CA . HIS B 2 14 ? -4.636 -0.273 -1.333 1.00 0.00 14 HIS A CA 10
ATOM 4591 C C . HIS B 2 14 ? -4.789 0.656 -2.532 1.00 0.00 14 HIS A C 10
ATOM 4592 O O . HIS B 2 14 ? -4.345 1.803 -2.499 1.00 0.00 14 HIS A O 10
ATOM 4606 N N . CYS B 2 15 ? -5.443 0.163 -3.578 1.00 0.00 15 CYS A N 10
ATOM 4607 C CA . CYS B 2 15 ? -5.675 0.974 -4.766 1.00 0.00 15 CYS A CA 10
ATOM 4608 C C . CYS B 2 15 ? -7.168 1.204 -4.957 1.00 0.00 15 CYS A C 10
ATOM 4609 O O . CYS B 2 15 ? -7.911 0.285 -5.299 1.00 0.00 15 CYS A O 10
ATOM 4616 N N . LYS B 2 16 ? -7.598 2.439 -4.729 1.00 0.00 16 LYS A N 10
ATOM 4617 C CA . LYS B 2 16 ? -9.007 2.786 -4.873 1.00 0.00 16 LYS A CA 10
ATOM 4618 C C . LYS B 2 16 ? -9.216 3.691 -6.083 1.00 0.00 16 LYS A C 10
ATOM 4619 O O . LYS B 2 16 ? -8.827 4.858 -6.065 1.00 0.00 16 LYS A O 10
ATOM 4641 N N . ASP A 1 1 ? 9.806 3.057 7.191 1.00 0.00 1 ASP B N 11
ATOM 4642 C CA . ASP A 1 1 ? 8.647 3.589 7.961 1.00 0.00 1 ASP B CA 11
ATOM 4643 C C . ASP A 1 1 ? 7.355 3.253 7.223 1.00 0.00 1 ASP B C 11
ATOM 4644 O O . ASP A 1 1 ? 7.366 2.506 6.247 1.00 0.00 1 ASP B O 11
ATOM 4655 N N . ASP A 1 2 ? 6.242 3.806 7.694 1.00 0.00 2 ASP B N 11
ATOM 4656 C CA . ASP A 1 2 ? 4.954 3.550 7.067 1.00 0.00 2 ASP B CA 11
ATOM 4657 C C . ASP A 1 2 ? 4.980 3.947 5.595 1.00 0.00 2 ASP B C 11
ATOM 4658 O O . ASP A 1 2 ? 4.312 3.326 4.764 1.00 0.00 2 ASP B O 11
ATOM 4667 N N . LYS A 1 3 ? 5.757 4.970 5.267 1.00 0.00 3 LYS B N 11
ATOM 4668 C CA . LYS A 1 3 ? 5.858 5.414 3.887 1.00 0.00 3 LYS B CA 11
ATOM 4669 C C . LYS A 1 3 ? 6.543 4.340 3.049 1.00 0.00 3 LYS B C 11
ATOM 4670 O O . LYS A 1 3 ? 6.370 4.290 1.838 1.00 0.00 3 LYS B O 11
ATOM 4689 N N . ASP A 1 4 ? 7.322 3.479 3.703 1.00 0.00 4 ASP B N 11
ATOM 4690 C CA . ASP A 1 4 ? 8.027 2.418 2.992 1.00 0.00 4 ASP B CA 11
ATOM 4691 C C . ASP A 1 4 ? 7.026 1.510 2.287 1.00 0.00 4 ASP B C 11
ATOM 4692 O O . ASP A 1 4 ? 7.197 1.167 1.118 1.00 0.00 4 ASP B O 11
ATOM 4701 N N . CYS A 1 5 ? 5.974 1.137 3.007 1.00 0.00 5 CYS B N 11
ATOM 4702 C CA . CYS A 1 5 ? 4.938 0.282 2.444 1.00 0.00 5 CYS B CA 11
ATOM 4703 C C . CYS A 1 5 ? 4.269 0.973 1.260 1.00 0.00 5 CYS B C 11
ATOM 4704 O O . CYS A 1 5 ? 4.063 0.367 0.209 1.00 0.00 5 CYS B O 11
ATOM 4711 N N . ASP A 1 6 ? 3.930 2.249 1.438 1.00 0.00 6 ASP B N 11
ATOM 4712 C CA . ASP A 1 6 ? 3.281 3.015 0.375 1.00 0.00 6 ASP B CA 11
ATOM 4713 C C . ASP A 1 6 ? 4.186 3.096 -0.852 1.00 0.00 6 ASP B C 11
ATOM 4714 O O . ASP A 1 6 ? 3.737 2.886 -1.980 1.00 0.00 6 ASP B O 11
ATOM 4723 N N . GLU A 1 7 ? 5.462 3.395 -0.625 1.00 0.00 7 GLU B N 11
ATOM 4724 C CA . GLU A 1 7 ? 6.419 3.491 -1.717 1.00 0.00 7 GLU B CA 11
ATOM 4725 C C . GLU A 1 7 ? 6.528 2.145 -2.415 1.00 0.00 7 GLU B C 11
ATOM 4726 O O . GLU A 1 7 ? 6.560 2.067 -3.641 1.00 0.00 7 GLU B O 11
ATOM 4738 N N . TYR A 1 8 ? 6.551 1.088 -1.615 1.00 0.00 8 TYR B N 11
ATOM 4739 C CA . TYR A 1 8 ? 6.618 -0.265 -2.147 1.00 0.00 8 TYR B CA 11
ATOM 4740 C C . TYR A 1 8 ? 5.428 -0.541 -3.042 1.00 0.00 8 TYR B C 11
ATOM 4741 O O . TYR A 1 8 ? 5.562 -1.097 -4.132 1.00 0.00 8 TYR B O 11
ATOM 4759 N N . CYS A 1 9 ? 4.259 -0.166 -2.554 1.00 0.00 9 CYS B N 11
ATOM 4760 C CA . CYS A 1 9 ? 3.030 -0.387 -3.288 1.00 0.00 9 CYS B CA 11
ATOM 4761 C C . CYS A 1 9 ? 3.093 0.326 -4.630 1.00 0.00 9 CYS B C 11
ATOM 4762 O O . CYS A 1 9 ? 2.673 -0.215 -5.651 1.00 0.00 9 CYS B O 11
ATOM 4769 N N . LYS A 1 10 ? 3.636 1.532 -4.627 1.00 0.00 10 LYS B N 11
ATOM 4770 C CA . LYS A 1 10 ? 3.766 2.290 -5.860 1.00 0.00 10 LYS B CA 11
ATOM 4771 C C . LYS A 1 10 ? 4.680 1.557 -6.843 1.00 0.00 10 LYS B C 11
ATOM 4772 O O . LYS A 1 10 ? 4.433 1.552 -8.044 1.00 0.00 10 LYS B O 11
ATOM 4791 N N . LYS A 1 11 ? 5.747 0.953 -6.323 1.00 0.00 11 LYS B N 11
ATOM 4792 C CA . LYS A 1 11 ? 6.705 0.237 -7.170 1.00 0.00 11 LYS B CA 11
ATOM 4793 C C . LYS A 1 11 ? 6.068 -0.952 -7.886 1.00 0.00 11 LYS B C 11
ATOM 4794 O O . LYS A 1 11 ? 6.371 -1.217 -9.049 1.00 0.00 11 LYS B O 11
ATOM 4813 N N . THR A 1 12 ? 5.219 -1.686 -7.181 1.00 0.00 12 THR B N 11
ATOM 4814 C CA . THR A 1 12 ? 4.587 -2.868 -7.761 1.00 0.00 12 THR B CA 11
ATOM 4815 C C . THR A 1 12 ? 3.298 -2.525 -8.509 1.00 0.00 12 THR B C 11
ATOM 4816 O O . THR A 1 12 ? 2.898 -3.244 -9.424 1.00 0.00 12 THR B O 11
ATOM 4827 N N . LYS A 1 13 ? 2.645 -1.439 -8.113 1.00 0.00 13 LYS B N 11
ATOM 4828 C CA . LYS A 1 13 ? 1.397 -1.042 -8.762 1.00 0.00 13 LYS B CA 11
ATOM 4829 C C . LYS A 1 13 ? 1.642 -0.059 -9.910 1.00 0.00 13 LYS B C 11
ATOM 4830 O O . LYS A 1 13 ? 0.699 0.345 -10.590 1.00 0.00 13 LYS B O 11
ATOM 4849 N N . GLU A 1 14 ? 2.899 0.326 -10.130 1.00 0.00 14 GLU B N 11
ATOM 4850 C CA . GLU A 1 14 ? 3.217 1.259 -11.210 1.00 0.00 14 GLU B CA 11
ATOM 4851 C C . GLU A 1 14 ? 4.009 0.555 -12.306 1.00 0.00 14 GLU B C 11
ATOM 4852 O O . GLU A 1 14 ? 5.233 0.451 -12.223 1.00 0.00 14 GLU B O 11
ATOM 4867 N N . GLU B 2 1 ? -6.355 5.837 -7.138 1.00 0.00 1 GLU A N 11
ATOM 4868 C CA . GLU B 2 1 ? -4.945 6.054 -6.708 1.00 0.00 1 GLU A CA 11
ATOM 4869 C C . GLU B 2 1 ? -4.406 4.774 -6.083 1.00 0.00 1 GLU A C 11
ATOM 4870 O O . GLU B 2 1 ? -5.101 3.759 -6.031 1.00 0.00 1 GLU A O 11
ATOM 4900 N N . THR B 2 3 ? -2.031 3.572 -2.620 1.00 0.00 3 THR A N 11
ATOM 4901 C CA . THR B 2 3 ? -1.289 3.893 -1.411 1.00 0.00 3 THR A CA 11
ATOM 4902 C C . THR B 2 3 ? -1.302 2.697 -0.469 1.00 0.00 3 THR A C 11
ATOM 4903 O O . THR B 2 3 ? -2.238 1.902 -0.477 1.00 0.00 3 THR A O 11
ATOM 4914 N N . GLY B 2 4 ? -0.257 2.569 0.336 1.00 0.00 4 GLY A N 11
ATOM 4915 C CA . GLY B 2 4 ? -0.165 1.454 1.267 1.00 0.00 4 GLY A CA 11
ATOM 4916 C C . GLY B 2 4 ? 0.352 1.905 2.628 1.00 0.00 4 GLY A C 11
ATOM 4917 O O . GLY B 2 4 ? 0.797 3.040 2.793 1.00 0.00 4 GLY A O 11
ATOM 4921 N N . HIS B 2 5 ? 0.291 0.998 3.595 1.00 0.00 5 HIS A N 11
ATOM 4922 C CA . HIS B 2 5 ? 0.753 1.291 4.945 1.00 0.00 5 HIS A CA 11
ATOM 4923 C C . HIS B 2 5 ? 1.267 0.021 5.604 1.00 0.00 5 HIS A C 11
ATOM 4924 O O . HIS B 2 5 ? 0.947 -1.085 5.169 1.00 0.00 5 HIS A O 11
ATOM 4938 N N . ILE B 2 6 ? 2.057 0.172 6.659 1.00 0.00 6 ILE A N 11
ATOM 4939 C CA . ILE B 2 6 ? 2.592 -0.994 7.344 1.00 0.00 6 ILE A CA 11
ATOM 4940 C C . ILE B 2 6 ? 1.536 -1.599 8.256 1.00 0.00 6 ILE A C 11
ATOM 4941 O O . ILE B 2 6 ? 1.233 -1.063 9.322 1.00 0.00 6 ILE A O 11
ATOM 4957 N N . GLU B 2 7 ? 0.989 -2.726 7.820 1.00 0.00 7 GLU A N 11
ATOM 4958 C CA . GLU B 2 7 ? -0.029 -3.421 8.591 1.00 0.00 7 GLU A CA 11
ATOM 4959 C C . GLU B 2 7 ? 0.529 -4.749 9.076 1.00 0.00 7 GLU A C 11
ATOM 4960 O O . GLU B 2 7 ? 0.863 -5.620 8.273 1.00 0.00 7 GLU A O 11
ATOM 4972 N N . GLY B 2 8 ? 0.637 -4.904 10.386 1.00 0.00 8 GLY A N 11
ATOM 4973 C CA . GLY B 2 8 ? 1.170 -6.138 10.936 1.00 0.00 8 GLY A CA 11
ATOM 4974 C C . GLY B 2 8 ? 2.606 -6.356 10.447 1.00 0.00 8 GLY A C 11
ATOM 4975 O O . GLY B 2 8 ? 3.349 -5.392 10.254 1.00 0.00 8 GLY A O 11
ATOM 4979 N N . PRO B 2 9 ? 3.016 -7.586 10.247 1.00 0.00 9 PRO A N 11
ATOM 4980 C CA . PRO B 2 9 ? 4.393 -7.914 9.775 1.00 0.00 9 PRO A CA 11
ATOM 4981 C C . PRO B 2 9 ? 4.568 -7.780 8.260 1.00 0.00 9 PRO A C 11
ATOM 4982 O O . PRO B 2 9 ? 5.602 -8.172 7.720 1.00 0.00 9 PRO A O 11
ATOM 4993 N N . THR B 2 10 ? 3.555 -7.262 7.566 1.00 0.00 10 THR A N 11
ATOM 4994 C CA . THR B 2 10 ? 3.647 -7.143 6.110 1.00 0.00 10 THR A CA 11
ATOM 4995 C C . THR B 2 10 ? 3.084 -5.822 5.584 1.00 0.00 10 THR A C 11
ATOM 4996 O O . THR B 2 10 ? 2.228 -5.195 6.206 1.00 0.00 10 THR A O 11
ATOM 5023 N N . THR B 2 12 ? 0.851 -3.540 3.255 1.00 0.00 12 THR A N 11
ATOM 5024 C CA . THR B 2 12 ? -0.467 -3.672 2.640 1.00 0.00 12 THR A CA 11
ATOM 5025 C C . THR B 2 12 ? -0.702 -2.585 1.595 1.00 0.00 12 THR A C 11
ATOM 5026 O O . THR B 2 12 ? -0.524 -1.398 1.869 1.00 0.00 12 THR A O 11
ATOM 5053 N N . HIS B 2 14 ? -3.252 -0.599 -1.062 1.00 0.00 14 HIS A N 11
ATOM 5054 C CA . HIS B 2 14 ? -4.650 -0.264 -1.289 1.00 0.00 14 HIS A CA 11
ATOM 5055 C C . HIS B 2 14 ? -4.802 0.688 -2.466 1.00 0.00 14 HIS A C 11
ATOM 5056 O O . HIS B 2 14 ? -4.361 1.836 -2.405 1.00 0.00 14 HIS A O 11
ATOM 5070 N N . CYS B 2 15 ? -5.447 0.217 -3.526 1.00 0.00 15 CYS A N 11
ATOM 5071 C CA . CYS B 2 15 ? -5.673 1.055 -4.696 1.00 0.00 15 CYS A CA 11
ATOM 5072 C C . CYS B 2 15 ? -7.163 1.327 -4.864 1.00 0.00 15 CYS A C 11
ATOM 5073 O O . CYS B 2 15 ? -7.934 0.432 -5.209 1.00 0.00 15 CYS A O 11
ATOM 5080 N N . LYS B 2 16 ? -7.558 2.567 -4.610 1.00 0.00 16 LYS A N 11
ATOM 5081 C CA . LYS B 2 16 ? -8.959 2.953 -4.729 1.00 0.00 16 LYS A CA 11
ATOM 5082 C C . LYS B 2 16 ? -9.179 3.803 -5.975 1.00 0.00 16 LYS A C 11
ATOM 5083 O O . LYS B 2 16 ? -8.797 4.972 -6.010 1.00 0.00 16 LYS A O 11
ATOM 5105 N N . ASP A 1 1 ? 8.786 5.180 7.784 1.00 0.00 1 ASP B N 12
ATOM 5106 C CA . ASP A 1 1 ? 8.357 3.815 8.198 1.00 0.00 1 ASP B CA 12
ATOM 5107 C C . ASP A 1 1 ? 7.151 3.389 7.369 1.00 0.00 1 ASP B C 12
ATOM 5108 O O . ASP A 1 1 ? 7.279 2.616 6.421 1.00 0.00 1 ASP B O 12
ATOM 5119 N N . ASP A 1 2 ? 5.980 3.897 7.737 1.00 0.00 2 ASP B N 12
ATOM 5120 C CA . ASP A 1 2 ? 4.756 3.560 7.027 1.00 0.00 2 ASP B CA 12
ATOM 5121 C C . ASP A 1 2 ? 4.836 3.977 5.559 1.00 0.00 2 ASP B C 12
ATOM 5122 O O . ASP A 1 2 ? 4.157 3.401 4.708 1.00 0.00 2 ASP B O 12
ATOM 5131 N N . LYS A 1 3 ? 5.661 4.974 5.263 1.00 0.00 3 LYS B N 12
ATOM 5132 C CA . LYS A 1 3 ? 5.803 5.436 3.892 1.00 0.00 3 LYS B CA 12
ATOM 5133 C C . LYS A 1 3 ? 6.484 4.366 3.046 1.00 0.00 3 LYS B C 12
ATOM 5134 O O . LYS A 1 3 ? 6.304 4.320 1.836 1.00 0.00 3 LYS B O 12
ATOM 5153 N N . ASP A 1 4 ? 7.270 3.508 3.693 1.00 0.00 4 ASP B N 12
ATOM 5154 C CA . ASP A 1 4 ? 7.973 2.450 2.975 1.00 0.00 4 ASP B CA 12
ATOM 5155 C C . ASP A 1 4 ? 6.975 1.536 2.274 1.00 0.00 4 ASP B C 12
ATOM 5156 O O . ASP A 1 4 ? 7.147 1.192 1.104 1.00 0.00 4 ASP B O 12
ATOM 5165 N N . CYS A 1 5 ? 5.928 1.155 2.993 1.00 0.00 5 CYS B N 12
ATOM 5166 C CA . CYS A 1 5 ? 4.900 0.291 2.429 1.00 0.00 5 CYS B CA 12
ATOM 5167 C C . CYS A 1 5 ? 4.230 0.977 1.241 1.00 0.00 5 CYS B C 12
ATOM 5168 O O . CYS A 1 5 ? 4.031 0.366 0.192 1.00 0.00 5 CYS B O 12
ATOM 5175 N N . ASP A 1 6 ? 3.884 2.251 1.415 1.00 0.00 6 ASP B N 12
ATOM 5176 C CA . ASP A 1 6 ? 3.237 3.012 0.348 1.00 0.00 6 ASP B CA 12
ATOM 5177 C C . ASP A 1 6 ? 4.146 3.095 -0.876 1.00 0.00 6 ASP B C 12
ATOM 5178 O O . ASP A 1 6 ? 3.702 2.883 -2.003 1.00 0.00 6 ASP B O 12
ATOM 5187 N N . GLU A 1 7 ? 5.419 3.397 -0.644 1.00 0.00 7 GLU B N 12
ATOM 5188 C CA . GLU A 1 7 ? 6.379 3.496 -1.734 1.00 0.00 7 GLU B CA 12
ATOM 5189 C C . GLU A 1 7 ? 6.494 2.150 -2.431 1.00 0.00 7 GLU B C 12
ATOM 5190 O O . GLU A 1 7 ? 6.527 2.073 -3.658 1.00 0.00 7 GLU B O 12
ATOM 5202 N N . TYR A 1 8 ? 6.518 1.093 -1.634 1.00 0.00 8 TYR B N 12
ATOM 5203 C CA . TYR A 1 8 ? 6.592 -0.261 -2.165 1.00 0.00 8 TYR B CA 12
ATOM 5204 C C . TYR A 1 8 ? 5.402 -0.545 -3.059 1.00 0.00 8 TYR B C 12
ATOM 5205 O O . TYR A 1 8 ? 5.541 -1.100 -4.149 1.00 0.00 8 TYR B O 12
ATOM 5223 N N . CYS A 1 9 ? 4.231 -0.178 -2.571 1.00 0.00 9 CYS B N 12
ATOM 5224 C CA . CYS A 1 9 ? 3.005 -0.410 -3.306 1.00 0.00 9 CYS B CA 12
ATOM 5225 C C . CYS A 1 9 ? 3.064 0.300 -4.648 1.00 0.00 9 CYS B C 12
ATOM 5226 O O . CYS A 1 9 ? 2.643 -0.243 -5.667 1.00 0.00 9 CYS B O 12
ATOM 5233 N N . LYS A 1 10 ? 3.604 1.508 -4.650 1.00 0.00 10 LYS B N 12
ATOM 5234 C CA . LYS A 1 10 ? 3.730 2.265 -5.883 1.00 0.00 10 LYS B CA 12
ATOM 5235 C C . LYS A 1 10 ? 4.648 1.532 -6.866 1.00 0.00 10 LYS B C 12
ATOM 5236 O O . LYS A 1 10 ? 4.405 1.532 -8.073 1.00 0.00 10 LYS B O 12
ATOM 5255 N N . LYS A 1 11 ? 5.713 0.928 -6.338 1.00 0.00 11 LYS B N 12
ATOM 5256 C CA . LYS A 1 11 ? 6.682 0.214 -7.174 1.00 0.00 11 LYS B CA 12
ATOM 5257 C C . LYS A 1 11 ? 6.055 -0.980 -7.891 1.00 0.00 11 LYS B C 12
ATOM 5258 O O . LYS A 1 11 ? 6.353 -1.240 -9.056 1.00 0.00 11 LYS B O 12
ATOM 5277 N N . THR A 1 12 ? 5.214 -1.723 -7.183 1.00 0.00 12 THR B N 12
ATOM 5278 C CA . THR A 1 12 ? 4.588 -2.907 -7.762 1.00 0.00 12 THR B CA 12
ATOM 5279 C C . THR A 1 12 ? 3.318 -2.552 -8.531 1.00 0.00 12 THR B C 12
ATOM 5280 O O . THR A 1 12 ? 2.948 -3.241 -9.483 1.00 0.00 12 THR B O 12
ATOM 5291 N N . LYS A 1 13 ? 2.654 -1.480 -8.120 1.00 0.00 13 LYS B N 12
ATOM 5292 C CA . LYS A 1 13 ? 1.429 -1.054 -8.790 1.00 0.00 13 LYS B CA 12
ATOM 5293 C C . LYS A 1 13 ? 1.728 -0.033 -9.890 1.00 0.00 13 LYS B C 12
ATOM 5294 O O . LYS A 1 13 ? 0.817 0.409 -10.592 1.00 0.00 13 LYS B O 12
ATOM 5313 N N . GLU A 1 14 ? 2.998 0.342 -10.041 1.00 0.00 14 GLU B N 12
ATOM 5314 C CA . GLU A 1 14 ? 3.379 1.311 -11.064 1.00 0.00 14 GLU B CA 12
ATOM 5315 C C . GLU A 1 14 ? 2.793 0.922 -12.417 1.00 0.00 14 GLU B C 12
ATOM 5316 O O . GLU A 1 14 ? 2.554 1.781 -13.265 1.00 0.00 14 GLU B O 12
ATOM 5331 N N . GLU B 2 1 ? -5.402 5.934 -7.906 1.00 0.00 1 GLU A N 12
ATOM 5332 C CA . GLU B 2 1 ? -4.891 6.182 -6.527 1.00 0.00 1 GLU A CA 12
ATOM 5333 C C . GLU B 2 1 ? -4.391 4.879 -5.920 1.00 0.00 1 GLU A C 12
ATOM 5334 O O . GLU B 2 1 ? -5.162 3.943 -5.718 1.00 0.00 1 GLU A O 12
ATOM 5364 N N . THR B 2 3 ? -2.009 3.571 -2.655 1.00 0.00 3 THR A N 12
ATOM 5365 C CA . THR B 2 3 ? -1.263 3.874 -1.448 1.00 0.00 3 THR A CA 12
ATOM 5366 C C . THR B 2 3 ? -1.314 2.688 -0.497 1.00 0.00 3 THR A C 12
ATOM 5367 O O . THR B 2 3 ? -2.266 1.910 -0.514 1.00 0.00 3 THR A O 12
ATOM 5378 N N . GLY B 2 4 ? -0.282 2.545 0.320 1.00 0.00 4 GLY A N 12
ATOM 5379 C CA . GLY B 2 4 ? -0.221 1.433 1.259 1.00 0.00 4 GLY A CA 12
ATOM 5380 C C . GLY B 2 4 ? 0.301 1.879 2.618 1.00 0.00 4 GLY A C 12
ATOM 5381 O O . GLY B 2 4 ? 0.744 3.017 2.786 1.00 0.00 4 GLY A O 12
ATOM 5385 N N . HIS B 2 5 ? 0.245 0.969 3.583 1.00 0.00 5 HIS A N 12
ATOM 5386 C CA . HIS B 2 5 ? 0.714 1.262 4.931 1.00 0.00 5 HIS A CA 12
ATOM 5387 C C . HIS B 2 5 ? 1.240 -0.007 5.585 1.00 0.00 5 HIS A C 12
ATOM 5388 O O . HIS B 2 5 ? 0.923 -1.113 5.152 1.00 0.00 5 HIS A O 12
ATOM 5402 N N . ILE B 2 6 ? 2.039 0.151 6.632 1.00 0.00 6 ILE A N 12
ATOM 5403 C CA . ILE B 2 6 ? 2.589 -1.010 7.314 1.00 0.00 6 ILE A CA 12
ATOM 5404 C C . ILE B 2 6 ? 1.549 -1.620 8.237 1.00 0.00 6 ILE A C 12
ATOM 5405 O O . ILE B 2 6 ? 1.253 -1.087 9.307 1.00 0.00 6 ILE A O 12
ATOM 5421 N N . GLU B 2 7 ? 1.003 -2.752 7.809 1.00 0.00 7 GLU A N 12
ATOM 5422 C CA . GLU B 2 7 ? -0.002 -3.452 8.590 1.00 0.00 7 GLU A CA 12
ATOM 5423 C C . GLU B 2 7 ? 0.570 -4.775 9.075 1.00 0.00 7 GLU A C 12
ATOM 5424 O O . GLU B 2 7 ? 0.909 -5.642 8.272 1.00 0.00 7 GLU A O 12
ATOM 5436 N N . GLY B 2 8 ? 0.685 -4.926 10.384 1.00 0.00 8 GLY A N 12
ATOM 5437 C CA . GLY B 2 8 ? 1.231 -6.154 10.935 1.00 0.00 8 GLY A CA 12
ATOM 5438 C C . GLY B 2 8 ? 2.670 -6.357 10.445 1.00 0.00 8 GLY A C 12
ATOM 5439 O O . GLY B 2 8 ? 3.400 -5.386 10.250 1.00 0.00 8 GLY A O 12
ATOM 5443 N N . PRO B 2 9 ? 3.092 -7.583 10.244 1.00 0.00 9 PRO A N 12
ATOM 5444 C CA . PRO B 2 9 ? 4.473 -7.895 9.769 1.00 0.00 9 PRO A CA 12
ATOM 5445 C C . PRO B 2 9 ? 4.643 -7.759 8.254 1.00 0.00 9 PRO A C 12
ATOM 5446 O O . PRO B 2 9 ? 5.679 -8.140 7.712 1.00 0.00 9 PRO A O 12
ATOM 5457 N N . THR B 2 10 ? 3.622 -7.255 7.564 1.00 0.00 10 THR A N 12
ATOM 5458 C CA . THR B 2 10 ? 3.706 -7.136 6.108 1.00 0.00 10 THR A CA 12
ATOM 5459 C C . THR B 2 10 ? 3.130 -5.822 5.580 1.00 0.00 10 THR A C 12
ATOM 5460 O O . THR B 2 10 ? 2.275 -5.198 6.210 1.00 0.00 10 THR A O 12
ATOM 5487 N N . THR B 2 12 ? 0.862 -3.571 3.262 1.00 0.00 12 THR A N 12
ATOM 5488 C CA . THR B 2 12 ? -0.456 -3.716 2.652 1.00 0.00 12 THR A CA 12
ATOM 5489 C C . THR B 2 12 ? -0.707 -2.628 1.612 1.00 0.00 12 THR A C 12
ATOM 5490 O O . THR B 2 12 ? -0.544 -1.440 1.892 1.00 0.00 12 THR A O 12
ATOM 5517 N N . HIS B 2 14 ? -3.262 -0.629 -1.004 1.00 0.00 14 HIS A N 12
ATOM 5518 C CA . HIS B 2 14 ? -4.660 -0.286 -1.208 1.00 0.00 14 HIS A CA 12
ATOM 5519 C C . HIS B 2 14 ? -4.818 0.697 -2.361 1.00 0.00 14 HIS A C 12
ATOM 5520 O O . HIS B 2 14 ? -4.379 1.845 -2.273 1.00 0.00 14 HIS A O 12
ATOM 5534 N N . CYS B 2 15 ? -5.467 0.253 -3.430 1.00 0.00 15 CYS A N 12
ATOM 5535 C CA . CYS B 2 15 ? -5.698 1.119 -4.577 1.00 0.00 15 CYS A CA 12
ATOM 5536 C C . CYS B 2 15 ? -7.186 1.411 -4.714 1.00 0.00 15 CYS A C 12
ATOM 5537 O O . CYS B 2 15 ? -7.972 0.535 -5.075 1.00 0.00 15 CYS A O 12
ATOM 5544 N N . LYS B 2 16 ? -7.567 2.647 -4.416 1.00 0.00 16 LYS A N 12
ATOM 5545 C CA . LYS B 2 16 ? -8.965 3.046 -4.499 1.00 0.00 16 LYS A CA 12
ATOM 5546 C C . LYS B 2 16 ? -9.232 3.795 -5.801 1.00 0.00 16 LYS A C 12
ATOM 5547 O O . LYS B 2 16 ? -8.892 4.972 -5.926 1.00 0.00 16 LYS A O 12
ATOM 5569 N N . ASP A 1 1 ? 9.832 3.404 7.128 1.00 0.00 1 ASP B N 13
ATOM 5570 C CA . ASP A 1 1 ? 8.650 3.643 8.004 1.00 0.00 1 ASP B CA 13
ATOM 5571 C C . ASP A 1 1 ? 7.379 3.262 7.254 1.00 0.00 1 ASP B C 13
ATOM 5572 O O . ASP A 1 1 ? 7.425 2.516 6.275 1.00 0.00 1 ASP B O 13
ATOM 5583 N N . ASP A 1 2 ? 6.241 3.777 7.715 1.00 0.00 2 ASP B N 13
ATOM 5584 C CA . ASP A 1 2 ? 4.968 3.477 7.078 1.00 0.00 2 ASP B CA 13
ATOM 5585 C C . ASP A 1 2 ? 4.978 3.896 5.611 1.00 0.00 2 ASP B C 13
ATOM 5586 O O . ASP A 1 2 ? 4.319 3.274 4.776 1.00 0.00 2 ASP B O 13
ATOM 5595 N N . LYS A 1 3 ? 5.734 4.941 5.292 1.00 0.00 3 LYS B N 13
ATOM 5596 C CA . LYS A 1 3 ? 5.812 5.403 3.916 1.00 0.00 3 LYS B CA 13
ATOM 5597 C C . LYS A 1 3 ? 6.507 4.350 3.060 1.00 0.00 3 LYS B C 13
ATOM 5598 O O . LYS A 1 3 ? 6.319 4.306 1.851 1.00 0.00 3 LYS B O 13
ATOM 5617 N N . ASP A 1 4 ? 7.310 3.499 3.698 1.00 0.00 4 ASP B N 13
ATOM 5618 C CA . ASP A 1 4 ? 8.022 2.457 2.970 1.00 0.00 4 ASP B CA 13
ATOM 5619 C C . ASP A 1 4 ? 7.026 1.540 2.272 1.00 0.00 4 ASP B C 13
ATOM 5620 O O . ASP A 1 4 ? 7.194 1.198 1.100 1.00 0.00 4 ASP B O 13
ATOM 5629 N N . CYS A 1 5 ? 5.982 1.158 2.995 1.00 0.00 5 CYS B N 13
ATOM 5630 C CA . CYS A 1 5 ? 4.952 0.294 2.439 1.00 0.00 5 CYS B CA 13
ATOM 5631 C C . CYS A 1 5 ? 4.274 0.983 1.256 1.00 0.00 5 CYS B C 13
ATOM 5632 O O . CYS A 1 5 ? 4.071 0.376 0.205 1.00 0.00 5 CYS B O 13
ATOM 5639 N N . ASP A 1 6 ? 3.926 2.256 1.436 1.00 0.00 6 ASP B N 13
ATOM 5640 C CA . ASP A 1 6 ? 3.272 3.019 0.374 1.00 0.00 6 ASP B CA 13
ATOM 5641 C C . ASP A 1 6 ? 4.175 3.109 -0.854 1.00 0.00 6 ASP B C 13
ATOM 5642 O O . ASP A 1 6 ? 3.727 2.902 -1.981 1.00 0.00 6 ASP B O 13
ATOM 5651 N N . GLU A 1 7 ? 5.450 3.410 -0.623 1.00 0.00 7 GLU B N 13
ATOM 5652 C CA . GLU A 1 7 ? 6.407 3.515 -1.715 1.00 0.00 7 GLU B CA 13
ATOM 5653 C C . GLU A 1 7 ? 6.524 2.172 -2.420 1.00 0.00 7 GLU B C 13
ATOM 5654 O O . GLU A 1 7 ? 6.556 2.100 -3.646 1.00 0.00 7 GLU B O 13
ATOM 5666 N N . TYR A 1 8 ? 6.549 1.112 -1.625 1.00 0.00 8 TYR B N 13
ATOM 5667 C CA . TYR A 1 8 ? 6.622 -0.238 -2.160 1.00 0.00 8 TYR B CA 13
ATOM 5668 C C . TYR A 1 8 ? 5.431 -0.519 -3.054 1.00 0.00 8 TYR B C 13
ATOM 5669 O O . TYR A 1 8 ? 5.564 -1.071 -4.145 1.00 0.00 8 TYR B O 13
ATOM 5687 N N . CYS A 1 9 ? 4.263 -0.151 -2.561 1.00 0.00 9 CYS B N 13
ATOM 5688 C CA . CYS A 1 9 ? 3.031 -0.377 -3.290 1.00 0.00 9 CYS B CA 13
ATOM 5689 C C . CYS A 1 9 ? 3.083 0.337 -4.631 1.00 0.00 9 CYS B C 13
ATOM 5690 O O . CYS A 1 9 ? 2.657 -0.201 -5.650 1.00 0.00 9 CYS B O 13
ATOM 5697 N N . LYS A 1 10 ? 3.624 1.545 -4.629 1.00 0.00 10 LYS B N 13
ATOM 5698 C CA . LYS A 1 10 ? 3.740 2.308 -5.858 1.00 0.00 10 LYS B CA 13
ATOM 5699 C C . LYS A 1 10 ? 4.643 1.578 -6.856 1.00 0.00 10 LYS B C 13
ATOM 5700 O O . LYS A 1 10 ? 4.385 1.582 -8.057 1.00 0.00 10 LYS B O 13
ATOM 5719 N N . LYS A 1 11 ? 5.712 0.970 -6.347 1.00 0.00 11 LYS B N 13
ATOM 5720 C CA . LYS A 1 11 ? 6.665 0.258 -7.200 1.00 0.00 11 LYS B CA 13
ATOM 5721 C C . LYS A 1 11 ? 6.028 -0.936 -7.911 1.00 0.00 11 LYS B C 13
ATOM 5722 O O . LYS A 1 11 ? 6.321 -1.199 -9.077 1.00 0.00 11 LYS B O 13
ATOM 5741 N N . THR A 1 12 ? 5.189 -1.674 -7.196 1.00 0.00 12 THR B N 13
ATOM 5742 C CA . THR A 1 12 ? 4.558 -2.861 -7.769 1.00 0.00 12 THR B CA 13
ATOM 5743 C C . THR A 1 12 ? 3.269 -2.522 -8.515 1.00 0.00 12 THR B C 13
ATOM 5744 O O . THR A 1 12 ? 2.874 -3.239 -9.434 1.00 0.00 12 THR B O 13
ATOM 5755 N N . LYS A 1 13 ? 2.612 -1.439 -8.119 1.00 0.00 13 LYS B N 13
ATOM 5756 C CA . LYS A 1 13 ? 1.365 -1.045 -8.770 1.00 0.00 13 LYS B CA 13
ATOM 5757 C C . LYS A 1 13 ? 1.614 -0.064 -9.921 1.00 0.00 13 LYS B C 13
ATOM 5758 O O . LYS A 1 13 ? 0.672 0.341 -10.601 1.00 0.00 13 LYS B O 13
ATOM 5777 N N . GLU A 1 14 ? 2.875 0.310 -10.143 1.00 0.00 14 GLU B N 13
ATOM 5778 C CA . GLU A 1 14 ? 3.202 1.236 -11.225 1.00 0.00 14 GLU B CA 13
ATOM 5779 C C . GLU A 1 14 ? 4.164 0.585 -12.212 1.00 0.00 14 GLU B C 13
ATOM 5780 O O . GLU A 1 14 ? 5.368 0.522 -11.963 1.00 0.00 14 GLU B O 13
ATOM 5795 N N . GLU B 2 1 ? -5.734 5.837 -7.816 1.00 0.00 1 GLU A N 13
ATOM 5796 C CA . GLU B 2 1 ? -4.929 6.166 -6.605 1.00 0.00 1 GLU A CA 13
ATOM 5797 C C . GLU B 2 1 ? -4.423 4.878 -5.967 1.00 0.00 1 GLU A C 13
ATOM 5798 O O . GLU B 2 1 ? -5.175 3.916 -5.807 1.00 0.00 1 GLU A O 13
ATOM 5828 N N . THR B 2 3 ? -2.007 3.584 -2.627 1.00 0.00 3 THR A N 13
ATOM 5829 C CA . THR B 2 3 ? -1.249 3.889 -1.425 1.00 0.00 3 THR A CA 13
ATOM 5830 C C . THR B 2 3 ? -1.284 2.697 -0.478 1.00 0.00 3 THR A C 13
ATOM 5831 O O . THR B 2 3 ? -2.228 1.910 -0.492 1.00 0.00 3 THR A O 13
ATOM 5842 N N . GLY B 2 4 ? -0.247 2.561 0.335 1.00 0.00 4 GLY A N 13
ATOM 5843 C CA . GLY B 2 4 ? -0.172 1.449 1.272 1.00 0.00 4 GLY A CA 13
ATOM 5844 C C . GLY B 2 4 ? 0.366 1.896 2.625 1.00 0.00 4 GLY A C 13
ATOM 5845 O O . GLY B 2 4 ? 0.821 3.028 2.784 1.00 0.00 4 GLY A O 13
ATOM 5849 N N . HIS B 2 5 ? 0.311 0.991 3.593 1.00 0.00 5 HIS A N 13
ATOM 5850 C CA . HIS B 2 5 ? 0.795 1.281 4.935 1.00 0.00 5 HIS A CA 13
ATOM 5851 C C . HIS B 2 5 ? 1.297 0.005 5.592 1.00 0.00 5 HIS A C 13
ATOM 5852 O O . HIS B 2 5 ? 0.956 -1.097 5.163 1.00 0.00 5 HIS A O 13
ATOM 5866 N N . ILE B 2 6 ? 2.101 0.147 6.638 1.00 0.00 6 ILE A N 13
ATOM 5867 C CA . ILE B 2 6 ? 2.626 -1.026 7.320 1.00 0.00 6 ILE A CA 13
ATOM 5868 C C . ILE B 2 6 ? 1.570 -1.613 8.241 1.00 0.00 6 ILE A C 13
ATOM 5869 O O . ILE B 2 6 ? 1.287 -1.076 9.312 1.00 0.00 6 ILE A O 13
ATOM 5885 N N . GLU B 2 7 ? 0.998 -2.729 7.809 1.00 0.00 7 GLU A N 13
ATOM 5886 C CA . GLU B 2 7 ? -0.024 -3.409 8.587 1.00 0.00 7 GLU A CA 13
ATOM 5887 C C . GLU B 2 7 ? 0.520 -4.740 9.078 1.00 0.00 7 GLU A C 13
ATOM 5888 O O . GLU B 2 7 ? 0.847 -5.616 8.276 1.00 0.00 7 GLU A O 13
ATOM 5900 N N . GLY B 2 8 ? 0.621 -4.894 10.388 1.00 0.00 8 GLY A N 13
ATOM 5901 C CA . GLY B 2 8 ? 1.139 -6.132 10.942 1.00 0.00 8 GLY A CA 13
ATOM 5902 C C . GLY B 2 8 ? 2.577 -6.366 10.460 1.00 0.00 8 GLY A C 13
ATOM 5903 O O . GLY B 2 8 ? 3.333 -5.412 10.275 1.00 0.00 8 GLY A O 13
ATOM 5907 N N . PRO B 2 9 ? 2.971 -7.601 10.257 1.00 0.00 9 PRO A N 13
ATOM 5908 C CA . PRO B 2 9 ? 4.348 -7.945 9.792 1.00 0.00 9 PRO A CA 13
ATOM 5909 C C . PRO B 2 9 ? 4.539 -7.798 8.280 1.00 0.00 9 PRO A C 13
ATOM 5910 O O . PRO B 2 9 ? 5.578 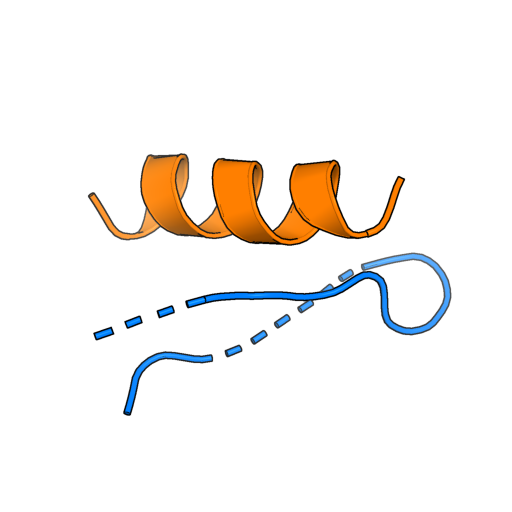-8.190 7.747 1.00 0.00 9 PRO A O 13
ATOM 5921 N N . THR B 2 10 ? 3.535 -7.273 7.579 1.00 0.00 10 THR A N 13
ATOM 5922 C CA . THR B 2 10 ? 3.643 -7.145 6.125 1.00 0.00 10 THR A CA 13
ATOM 5923 C C . THR B 2 10 ? 3.086 -5.821 5.597 1.00 0.00 10 THR A C 13
ATOM 5924 O O . THR B 2 10 ? 2.219 -5.200 6.211 1.00 0.00 10 THR A O 13
ATOM 5951 N N . THR B 2 12 ? 0.876 -3.531 3.272 1.00 0.00 12 THR A N 13
ATOM 5952 C CA . THR B 2 12 ? -0.440 -3.667 2.655 1.00 0.00 12 THR A CA 13
ATOM 5953 C C . THR B 2 12 ? -0.681 -2.579 1.609 1.00 0.00 12 THR A C 13
ATOM 5954 O O . THR B 2 12 ? -0.511 -1.392 1.884 1.00 0.00 12 THR A O 13
ATOM 5981 N N . HIS B 2 14 ? -3.247 -0.605 -1.042 1.00 0.00 14 HIS A N 13
ATOM 5982 C CA . HIS B 2 14 ? -4.649 -0.281 -1.257 1.00 0.00 14 HIS A CA 13
ATOM 5983 C C . HIS B 2 14 ? -4.822 0.672 -2.432 1.00 0.00 14 HIS A C 13
ATOM 5984 O O . HIS B 2 14 ? -4.398 1.827 -2.372 1.00 0.00 14 HIS A O 13
ATOM 5998 N N . CYS B 2 15 ? -5.469 0.195 -3.487 1.00 0.00 15 CYS A N 13
ATOM 5999 C CA . CYS B 2 15 ? -5.718 1.028 -4.656 1.00 0.00 15 CYS A CA 13
ATOM 6000 C C . CYS B 2 15 ? -7.215 1.258 -4.820 1.00 0.00 15 CYS A C 13
ATOM 6001 O O . CYS B 2 15 ? -7.958 0.345 -5.180 1.00 0.00 15 CYS A O 13
ATOM 6008 N N . LYS B 2 16 ? -7.648 2.481 -4.547 1.00 0.00 16 LYS A N 13
ATOM 6009 C CA . LYS B 2 16 ? -9.060 2.823 -4.660 1.00 0.00 16 LYS A CA 13
ATOM 6010 C C . LYS B 2 16 ? -9.296 3.739 -5.857 1.00 0.00 16 LYS A C 13
ATOM 6011 O O . LYS B 2 16 ? -8.977 4.926 -5.809 1.00 0.00 16 LYS A O 13
ATOM 6033 N N . ASP A 1 1 ? 8.937 4.909 7.812 1.00 0.00 1 ASP B N 14
ATOM 6034 C CA . ASP A 1 1 ? 8.636 3.467 8.035 1.00 0.00 1 ASP B CA 14
ATOM 6035 C C . ASP A 1 1 ? 7.364 3.093 7.284 1.00 0.00 1 ASP B C 14
ATOM 6036 O O . ASP A 1 1 ? 7.395 2.303 6.344 1.00 0.00 1 ASP B O 14
ATOM 6047 N N . ASP A 1 2 ? 6.247 3.670 7.708 1.00 0.00 2 ASP B N 14
ATOM 6048 C CA . ASP A 1 2 ? 4.965 3.394 7.076 1.00 0.00 2 ASP B CA 14
ATOM 6049 C C . ASP A 1 2 ? 4.993 3.789 5.603 1.00 0.00 2 ASP B C 14
ATOM 6050 O O . ASP A 1 2 ? 4.429 3.095 4.755 1.00 0.00 2 ASP B O 14
ATOM 6059 N N . LYS A 1 3 ? 5.645 4.905 5.303 1.00 0.00 3 LYS B N 14
ATOM 6060 C CA . LYS A 1 3 ? 5.723 5.368 3.924 1.00 0.00 3 LYS B CA 14
ATOM 6061 C C . LYS A 1 3 ? 6.438 4.334 3.064 1.00 0.00 3 LYS B C 14
ATOM 6062 O O . LYS A 1 3 ? 6.247 4.295 1.856 1.00 0.00 3 LYS B O 14
ATOM 6081 N N . ASP A 1 4 ? 7.257 3.493 3.691 1.00 0.00 4 ASP B N 14
ATOM 6082 C CA . ASP A 1 4 ? 7.981 2.469 2.945 1.00 0.00 4 ASP B CA 14
ATOM 6083 C C . ASP A 1 4 ? 6.994 1.547 2.243 1.00 0.00 4 ASP B C 14
ATOM 6084 O O . ASP A 1 4 ? 7.168 1.211 1.072 1.00 0.00 4 ASP B O 14
ATOM 6093 N N . CYS A 1 5 ? 5.951 1.158 2.964 1.00 0.00 5 CYS B N 14
ATOM 6094 C CA . CYS A 1 5 ? 4.925 0.292 2.402 1.00 0.00 5 CYS B CA 14
ATOM 6095 C C . CYS A 1 5 ? 4.250 0.981 1.218 1.00 0.00 5 CYS B C 14
ATOM 6096 O O . CYS A 1 5 ? 4.052 0.375 0.166 1.00 0.00 5 CYS B O 14
ATOM 6103 N N . ASP A 1 6 ? 3.901 2.253 1.399 1.00 0.00 6 ASP B N 14
ATOM 6104 C CA . ASP A 1 6 ? 3.252 3.020 0.337 1.00 0.00 6 ASP B CA 14
ATOM 6105 C C . ASP A 1 6 ? 4.161 3.110 -0.884 1.00 0.00 6 ASP B C 14
ATOM 6106 O O . ASP A 1 6 ? 3.722 2.908 -2.016 1.00 0.00 6 ASP B O 14
ATOM 6115 N N . GLU A 1 7 ? 5.435 3.407 -0.643 1.00 0.00 7 GLU B N 14
ATOM 6116 C CA . GLU A 1 7 ? 6.402 3.513 -1.723 1.00 0.00 7 GLU B CA 14
ATOM 6117 C C . GLU A 1 7 ? 6.517 2.173 -2.434 1.00 0.00 7 GLU B C 14
ATOM 6118 O O . GLU A 1 7 ? 6.557 2.106 -3.660 1.00 0.00 7 GLU B O 14
ATOM 6130 N N . TYR A 1 8 ? 6.533 1.110 -1.643 1.00 0.00 8 TYR B N 14
ATOM 6131 C CA . TYR A 1 8 ? 6.603 -0.241 -2.181 1.00 0.00 8 TYR B CA 14
ATOM 6132 C C . TYR A 1 8 ? 5.413 -0.518 -3.075 1.00 0.00 8 TYR B C 14
ATOM 6133 O O . TYR A 1 8 ? 5.546 -1.073 -4.165 1.00 0.00 8 TYR B O 14
ATOM 6151 N N . CYS A 1 9 ? 4.244 -0.146 -2.585 1.00 0.00 9 CYS B N 14
ATOM 6152 C CA . CYS A 1 9 ? 3.014 -0.369 -3.315 1.00 0.00 9 CYS B CA 14
ATOM 6153 C C . CYS A 1 9 ? 3.076 0.341 -4.658 1.00 0.00 9 CYS B C 14
ATOM 6154 O O . CYS A 1 9 ? 2.648 -0.200 -5.675 1.00 0.00 9 CYS B O 14
ATOM 6161 N N . LYS A 1 10 ? 3.625 1.545 -4.658 1.00 0.00 10 LYS B N 14
ATOM 6162 C CA . LYS A 1 10 ? 3.757 2.306 -5.890 1.00 0.00 10 LYS B CA 14
ATOM 6163 C C . LYS A 1 10 ? 4.671 1.572 -6.874 1.00 0.00 10 LYS B C 14
ATOM 6164 O O . LYS A 1 10 ? 4.428 1.576 -8.080 1.00 0.00 10 LYS B O 14
ATOM 6183 N N . LYS A 1 11 ? 5.734 0.960 -6.349 1.00 0.00 11 LYS B N 14
ATOM 6184 C CA . LYS A 1 11 ? 6.698 0.243 -7.186 1.00 0.00 11 LYS B CA 14
ATOM 6185 C C . LYS A 1 11 ? 6.063 -0.941 -7.910 1.00 0.00 11 LYS B C 14
ATOM 6186 O O . LYS A 1 11 ? 6.362 -1.197 -9.076 1.00 0.00 11 LYS B O 14
ATOM 6205 N N . THR A 1 12 ? 5.212 -1.677 -7.208 1.00 0.00 12 THR B N 14
ATOM 6206 C CA . THR A 1 12 ? 4.574 -2.852 -7.794 1.00 0.00 12 THR B CA 14
ATOM 6207 C C . THR A 1 12 ? 3.294 -2.484 -8.541 1.00 0.00 12 THR B C 14
ATOM 6208 O O . THR A 1 12 ? 2.904 -3.165 -9.489 1.00 0.00 12 THR B O 14
ATOM 6219 N N . LYS A 1 13 ? 2.647 -1.407 -8.116 1.00 0.00 13 LYS B N 14
ATOM 6220 C CA . LYS A 1 13 ? 1.414 -0.967 -8.765 1.00 0.00 13 LYS B CA 14
ATOM 6221 C C . LYS A 1 13 ? 1.699 0.100 -9.824 1.00 0.00 13 LYS B C 14
ATOM 6222 O O . LYS A 1 13 ? 0.776 0.595 -10.471 1.00 0.00 13 LYS B O 14
ATOM 6241 N N . GLU A 1 14 ? 2.973 0.459 -9.998 1.00 0.00 14 GLU B N 14
ATOM 6242 C CA . GLU A 1 14 ? 3.343 1.472 -10.983 1.00 0.00 14 GLU B CA 14
ATOM 6243 C C . GLU A 1 14 ? 2.690 1.178 -12.329 1.00 0.00 14 GLU B C 14
ATOM 6244 O O . GLU A 1 14 ? 2.465 2.088 -13.126 1.00 0.00 14 GLU B O 14
ATOM 6259 N N . GLU B 2 1 ? -5.724 5.851 -7.804 1.00 0.00 1 GLU A N 14
ATOM 6260 C CA . GLU B 2 1 ? -4.906 6.171 -6.601 1.00 0.00 1 GLU A CA 14
ATOM 6261 C C . GLU B 2 1 ? -4.410 4.877 -5.967 1.00 0.00 1 GLU A C 14
ATOM 6262 O O . GLU B 2 1 ? -5.168 3.918 -5.815 1.00 0.00 1 GLU A O 14
ATOM 6292 N N . THR B 2 3 ? -2.004 3.564 -2.620 1.00 0.00 3 THR A N 14
ATOM 6293 C CA . THR B 2 3 ? -1.242 3.864 -1.420 1.00 0.00 3 THR A CA 14
ATOM 6294 C C . THR B 2 3 ? -1.282 2.676 -0.469 1.00 0.00 3 THR A C 14
ATOM 6295 O O . THR B 2 3 ? -2.234 1.899 -0.474 1.00 0.00 3 THR A O 14
ATOM 6306 N N . GLY B 2 4 ? -0.242 2.533 0.340 1.00 0.00 4 GLY A N 14
ATOM 6307 C CA . GLY B 2 4 ? -0.172 1.424 1.281 1.00 0.00 4 GLY A CA 14
ATOM 6308 C C . GLY B 2 4 ? 0.384 1.871 2.626 1.00 0.00 4 GLY A C 14
ATOM 6309 O O . GLY B 2 4 ? 0.841 3.004 2.779 1.00 0.00 4 GLY A O 14
ATOM 6313 N N . HIS B 2 5 ? 0.343 0.967 3.598 1.00 0.00 5 HIS A N 14
ATOM 6314 C CA . HIS B 2 5 ? 0.845 1.261 4.932 1.00 0.00 5 HIS A CA 14
ATOM 6315 C C . HIS B 2 5 ? 1.338 -0.016 5.595 1.00 0.00 5 HIS A C 14
ATOM 6316 O O . HIS B 2 5 ? 1.003 -1.117 5.158 1.00 0.00 5 HIS A O 14
ATOM 6330 N N . ILE B 2 6 ? 2.131 0.122 6.649 1.00 0.00 6 ILE A N 14
ATOM 6331 C CA . ILE B 2 6 ? 2.649 -1.053 7.329 1.00 0.00 6 ILE A CA 14
ATOM 6332 C C . ILE B 2 6 ? 1.586 -1.659 8.230 1.00 0.00 6 ILE A C 14
ATOM 6333 O O . ILE B 2 6 ? 1.272 -1.129 9.297 1.00 0.00 6 ILE A O 14
ATOM 6349 N N . GLU B 2 7 ? 1.047 -2.788 7.785 1.00 0.00 7 GLU A N 14
ATOM 6350 C CA . GLU B 2 7 ? 0.025 -3.494 8.540 1.00 0.00 7 GLU A CA 14
ATOM 6351 C C . GLU B 2 7 ? 0.609 -4.770 9.122 1.00 0.00 7 GLU A C 14
ATOM 6352 O O . GLU B 2 7 ? 0.993 -5.679 8.388 1.00 0.00 7 GLU A O 14
ATOM 6364 N N . GLY B 2 8 ? 0.677 -4.835 10.443 1.00 0.00 8 GLY A N 14
ATOM 6365 C CA . GLY B 2 8 ? 1.220 -6.010 11.100 1.00 0.00 8 GLY A CA 14
ATOM 6366 C C . GLY B 2 8 ? 2.644 -6.297 10.598 1.00 0.00 8 GLY A C 14
ATOM 6367 O O . GLY B 2 8 ? 3.450 -5.376 10.472 1.00 0.00 8 GLY A O 14
ATOM 6371 N N . PRO B 2 9 ? 2.977 -7.538 10.314 1.00 0.00 9 PRO A N 14
ATOM 6372 C CA . PRO B 2 9 ? 4.334 -7.918 9.826 1.00 0.00 9 PRO A CA 14
ATOM 6373 C C . PRO B 2 9 ? 4.509 -7.780 8.309 1.00 0.00 9 PRO A C 14
ATOM 6374 O O . PRO B 2 9 ? 5.534 -8.194 7.769 1.00 0.00 9 PRO A O 14
ATOM 6385 N N . THR B 2 10 ? 3.509 -7.238 7.617 1.00 0.00 10 THR A N 14
ATOM 6386 C CA . THR B 2 10 ? 3.611 -7.121 6.161 1.00 0.00 10 THR A CA 14
ATOM 6387 C C . THR B 2 10 ? 3.058 -5.801 5.625 1.00 0.00 10 THR A C 14
ATOM 6388 O O . THR B 2 10 ? 2.201 -5.166 6.238 1.00 0.00 10 THR A O 14
ATOM 6415 N N . THR B 2 12 ? 0.856 -3.530 3.259 1.00 0.00 12 THR A N 14
ATOM 6416 C CA . THR B 2 12 ? -0.458 -3.668 2.636 1.00 0.00 12 THR A CA 14
ATOM 6417 C C . THR B 2 12 ? -0.695 -2.582 1.591 1.00 0.00 12 THR A C 14
ATOM 6418 O O . THR B 2 12 ? -0.522 -1.394 1.865 1.00 0.00 12 THR A O 14
ATOM 6445 N N . HIS B 2 14 ? -3.261 -0.602 -1.065 1.00 0.00 14 HIS A N 14
ATOM 6446 C CA . HIS B 2 14 ? -4.663 -0.273 -1.273 1.00 0.00 14 HIS A CA 14
ATOM 6447 C C . HIS B 2 14 ? -4.836 0.685 -2.445 1.00 0.00 14 HIS A C 14
ATOM 6448 O O . HIS B 2 14 ? -4.408 1.837 -2.382 1.00 0.00 14 HIS A O 14
ATOM 6462 N N . CYS B 2 15 ? -5.490 0.213 -3.499 1.00 0.00 15 CYS A N 14
ATOM 6463 C CA . CYS B 2 15 ? -5.737 1.052 -4.664 1.00 0.00 15 CYS A CA 14
ATOM 6464 C C . CYS B 2 15 ? -7.232 1.296 -4.817 1.00 0.00 15 CYS A C 14
ATOM 6465 O O . CYS B 2 15 ? -7.988 0.393 -5.172 1.00 0.00 15 CYS A O 14
ATOM 6472 N N . LYS B 2 16 ? -7.650 2.525 -4.540 1.00 0.00 16 LYS A N 14
ATOM 6473 C CA . LYS B 2 16 ? -9.059 2.883 -4.641 1.00 0.00 16 LYS A CA 14
ATOM 6474 C C . LYS B 2 16 ? -9.315 3.702 -5.902 1.00 0.00 16 LYS A C 14
ATOM 6475 O O . LYS B 2 16 ? -8.838 4.830 -6.021 1.00 0.00 16 LYS A O 14
ATOM 6497 N N . ASP A 1 1 ? 9.799 3.132 7.136 1.00 0.00 1 ASP B N 15
ATOM 6498 C CA . ASP A 1 1 ? 8.634 3.622 7.927 1.00 0.00 1 ASP B CA 15
ATOM 6499 C C . ASP A 1 1 ? 7.344 3.270 7.195 1.00 0.00 1 ASP B C 15
ATOM 6500 O O . ASP A 1 1 ? 7.360 2.521 6.220 1.00 0.00 1 ASP B O 15
ATOM 6511 N N . ASP A 1 2 ? 6.228 3.816 7.667 1.00 0.00 2 ASP B N 15
ATOM 6512 C CA . ASP A 1 2 ? 4.940 3.547 7.046 1.00 0.00 2 ASP B CA 15
ATOM 6513 C C . ASP A 1 2 ? 4.955 3.942 5.572 1.00 0.00 2 ASP B C 15
ATOM 6514 O O . ASP A 1 2 ? 4.298 3.307 4.746 1.00 0.00 2 ASP B O 15
ATOM 6523 N N . LYS A 1 3 ? 5.713 4.981 5.242 1.00 0.00 3 LYS B N 15
ATOM 6524 C CA . LYS A 1 3 ? 5.801 5.422 3.860 1.00 0.00 3 LYS B CA 15
ATOM 6525 C C . LYS A 1 3 ? 6.499 4.359 3.021 1.00 0.00 3 LYS B C 15
ATOM 6526 O O . LYS A 1 3 ? 6.333 4.313 1.810 1.00 0.00 3 LYS B O 15
ATOM 6545 N N . ASP A 1 4 ? 7.289 3.506 3.674 1.00 0.00 4 ASP B N 15
ATOM 6546 C CA . ASP A 1 4 ? 8.005 2.454 2.961 1.00 0.00 4 ASP B CA 15
ATOM 6547 C C . ASP A 1 4 ? 7.014 1.529 2.264 1.00 0.00 4 ASP B C 15
ATOM 6548 O O . ASP A 1 4 ? 7.184 1.185 1.095 1.00 0.00 4 ASP B O 15
ATOM 6557 N N . CYS A 1 5 ? 5.972 1.144 2.990 1.00 0.00 5 CYS B N 15
ATOM 6558 C CA . CYS A 1 5 ? 4.945 0.272 2.437 1.00 0.00 5 CYS B CA 15
ATOM 6559 C C . CYS A 1 5 ? 4.266 0.951 1.251 1.00 0.00 5 CYS B C 15
ATOM 6560 O O . CYS A 1 5 ? 4.072 0.340 0.201 1.00 0.00 5 CYS B O 15
ATOM 6567 N N . ASP A 1 6 ? 3.910 2.222 1.429 1.00 0.00 6 ASP B N 15
ATOM 6568 C CA . ASP A 1 6 ? 3.255 2.980 0.368 1.00 0.00 6 ASP B CA 15
ATOM 6569 C C . ASP A 1 6 ? 4.164 3.077 -0.854 1.00 0.00 6 ASP B C 15
ATOM 6570 O O . ASP A 1 6 ? 3.722 2.880 -1.985 1.00 0.00 6 ASP B O 15
ATOM 6579 N N . GLU A 1 7 ? 5.438 3.375 -0.617 1.00 0.00 7 GLU B N 15
ATOM 6580 C CA . GLU A 1 7 ? 6.399 3.487 -1.703 1.00 0.00 7 GLU B CA 15
ATOM 6581 C C . GLU A 1 7 ? 6.509 2.153 -2.421 1.00 0.00 7 GLU B C 15
ATOM 6582 O O . GLU A 1 7 ? 6.539 2.092 -3.648 1.00 0.00 7 GLU B O 15
ATOM 6594 N N . TYR A 1 8 ? 6.533 1.084 -1.635 1.00 0.00 8 TYR B N 15
ATOM 6595 C CA . TYR A 1 8 ? 6.602 -0.262 -2.181 1.00 0.00 8 TYR B CA 15
ATOM 6596 C C . TYR A 1 8 ? 5.409 -0.537 -3.072 1.00 0.00 8 TYR B C 15
ATOM 6597 O O . TYR A 1 8 ? 5.542 -1.081 -4.169 1.00 0.00 8 TYR B O 15
ATOM 6615 N N . CYS A 1 9 ? 4.241 -0.173 -2.576 1.00 0.00 9 CYS B N 15
ATOM 6616 C CA . CYS A 1 9 ? 3.010 -0.397 -3.305 1.00 0.00 9 CYS B CA 15
ATOM 6617 C C . CYS A 1 9 ? 3.064 0.325 -4.643 1.00 0.00 9 CYS B C 15
ATOM 6618 O O . CYS A 1 9 ? 2.637 -0.208 -5.664 1.00 0.00 9 CYS B O 15
ATOM 6625 N N . LYS A 1 10 ? 3.608 1.532 -4.638 1.00 0.00 10 LYS B N 15
ATOM 6626 C CA . LYS A 1 10 ? 3.730 2.297 -5.868 1.00 0.00 10 LYS B CA 15
ATOM 6627 C C . LYS A 1 10 ? 4.646 1.572 -6.857 1.00 0.00 10 LYS B C 15
ATOM 6628 O O . LYS A 1 10 ? 4.402 1.581 -8.065 1.00 0.00 10 LYS B O 15
ATOM 6647 N N . LYS A 1 11 ? 5.712 0.962 -6.337 1.00 0.00 11 LYS B N 15
ATOM 6648 C CA . LYS A 1 11 ? 6.678 0.253 -7.177 1.00 0.00 11 LYS B CA 15
ATOM 6649 C C . LYS A 1 11 ? 6.051 -0.934 -7.903 1.00 0.00 11 LYS B C 15
ATOM 6650 O O . LYS A 1 11 ? 6.349 -1.186 -9.070 1.00 0.00 11 LYS B O 15
ATOM 6669 N N . THR A 1 12 ? 5.207 -1.679 -7.200 1.00 0.00 12 THR B N 15
ATOM 6670 C CA . THR A 1 12 ? 4.578 -2.858 -7.789 1.00 0.00 12 THR B CA 15
ATOM 6671 C C . THR A 1 12 ? 3.307 -2.496 -8.551 1.00 0.00 12 THR B C 15
ATOM 6672 O O . THR A 1 12 ? 2.940 -3.172 -9.512 1.00 0.00 12 THR B O 15
ATOM 6683 N N . LYS A 1 13 ? 2.639 -1.431 -8.125 1.00 0.00 13 LYS B N 15
ATOM 6684 C CA . LYS A 1 13 ? 1.413 -1.001 -8.789 1.00 0.00 13 LYS B CA 15
ATOM 6685 C C . LYS A 1 13 ? 1.708 0.041 -9.872 1.00 0.00 13 LYS B C 15
ATOM 6686 O O . LYS A 1 13 ? 0.797 0.484 -10.572 1.00 0.00 13 LYS B O 15
ATOM 6705 N N . GLU A 1 14 ? 2.976 0.430 -10.007 1.00 0.00 14 GLU B N 15
ATOM 6706 C CA . GLU A 1 14 ? 3.355 1.419 -11.012 1.00 0.00 14 GLU B CA 15
ATOM 6707 C C . GLU A 1 14 ? 2.783 1.045 -12.375 1.00 0.00 14 GLU B C 15
ATOM 6708 O O . GLU A 1 14 ? 2.512 1.919 -13.200 1.00 0.00 14 GLU B O 15
ATOM 6723 N N . GLU B 2 1 ? -5.460 5.947 -7.851 1.00 0.00 1 GLU A N 15
ATOM 6724 C CA . GLU B 2 1 ? -4.930 6.202 -6.483 1.00 0.00 1 GLU A CA 15
ATOM 6725 C C . GLU B 2 1 ? -4.430 4.901 -5.872 1.00 0.00 1 GLU A C 15
ATOM 6726 O O . GLU B 2 1 ? -5.206 3.974 -5.643 1.00 0.00 1 GLU A O 15
ATOM 6756 N N . THR B 2 3 ? -2.035 3.574 -2.639 1.00 0.00 3 THR A N 15
ATOM 6757 C CA . THR B 2 3 ? -1.286 3.877 -1.434 1.00 0.00 3 THR A CA 15
ATOM 6758 C C . THR B 2 3 ? -1.326 2.689 -0.484 1.00 0.00 3 THR A C 15
ATOM 6759 O O . THR B 2 3 ? -2.276 1.907 -0.496 1.00 0.00 3 THR A O 15
ATOM 6770 N N . GLY B 2 4 ? -0.288 2.550 0.324 1.00 0.00 4 GLY A N 15
ATOM 6771 C CA . GLY B 2 4 ? -0.212 1.440 1.261 1.00 0.00 4 GLY A CA 15
ATOM 6772 C C . GLY B 2 4 ? 0.311 1.892 2.617 1.00 0.00 4 GLY A C 15
ATOM 6773 O O . GLY B 2 4 ? 0.743 3.032 2.784 1.00 0.00 4 GLY A O 15
ATOM 6777 N N . HIS B 2 5 ? 0.266 0.983 3.584 1.00 0.00 5 HIS A N 15
ATOM 6778 C CA . HIS B 2 5 ? 0.737 1.279 4.931 1.00 0.00 5 HIS A CA 15
ATOM 6779 C C . HIS B 2 5 ? 1.254 0.009 5.591 1.00 0.00 5 HIS A C 15
ATOM 6780 O O . HIS B 2 5 ? 0.932 -1.096 5.157 1.00 0.00 5 HIS A O 15
ATOM 6794 N N . ILE B 2 6 ? 2.048 0.165 6.642 1.00 0.00 6 ILE A N 15
ATOM 6795 C CA . ILE B 2 6 ? 2.586 -1.000 7.328 1.00 0.00 6 ILE A CA 15
ATOM 6796 C C . ILE B 2 6 ? 1.533 -1.601 8.243 1.00 0.00 6 ILE A C 15
ATOM 6797 O O . ILE B 2 6 ? 1.236 -1.066 9.311 1.00 0.00 6 ILE A O 15
ATOM 6813 N N . GLU B 2 7 ? 0.980 -2.726 7.809 1.00 0.00 7 GLU A N 15
ATOM 6814 C CA . GLU B 2 7 ? -0.037 -3.419 8.582 1.00 0.00 7 GLU A CA 15
ATOM 6815 C C . GLU B 2 7 ? 0.522 -4.742 9.076 1.00 0.00 7 GLU A C 15
ATOM 6816 O O . GLU B 2 7 ? 0.857 -5.618 8.278 1.00 0.00 7 GLU A O 15
ATOM 6828 N N . GLY B 2 8 ? 0.631 -4.889 10.387 1.00 0.00 8 GLY A N 15
ATOM 6829 C CA . GLY B 2 8 ? 1.164 -6.120 10.945 1.00 0.00 8 GLY A CA 15
ATOM 6830 C C . GLY B 2 8 ? 2.603 -6.338 10.463 1.00 0.00 8 GLY A C 15
ATOM 6831 O O . GLY B 2 8 ? 3.345 -5.375 10.268 1.00 0.00 8 GLY A O 15
ATOM 6835 N N . PRO B 2 9 ? 3.014 -7.569 10.272 1.00 0.00 9 PRO A N 15
ATOM 6836 C CA . PRO B 2 9 ? 4.395 -7.899 9.807 1.00 0.00 9 PRO A CA 15
ATOM 6837 C C . PRO B 2 9 ? 4.582 -7.763 8.292 1.00 0.00 9 PRO A C 15
ATOM 6838 O O . PRO B 2 9 ? 5.628 -8.134 7.764 1.00 0.00 9 PRO A O 15
ATOM 6849 N N . THR B 2 10 ? 3.565 -7.268 7.588 1.00 0.00 10 THR A N 15
ATOM 6850 C CA . THR B 2 10 ? 3.668 -7.149 6.133 1.00 0.00 10 THR A CA 15
ATOM 6851 C C . THR B 2 10 ? 3.101 -5.834 5.601 1.00 0.00 10 THR A C 15
ATOM 6852 O O . THR B 2 10 ? 2.236 -5.211 6.215 1.00 0.00 10 THR A O 15
ATOM 6879 N N . THR B 2 12 ? 0.874 -3.564 3.263 1.00 0.00 12 THR A N 15
ATOM 6880 C CA . THR B 2 12 ? -0.442 -3.706 2.645 1.00 0.00 12 THR A CA 15
ATOM 6881 C C . THR B 2 12 ? -0.685 -2.619 1.600 1.00 0.00 12 THR A C 15
ATOM 6882 O O . THR B 2 12 ? -0.520 -1.431 1.875 1.00 0.00 12 THR A O 15
ATOM 6909 N N . HIS B 2 14 ? -3.246 -0.639 -1.035 1.00 0.00 14 HIS A N 15
ATOM 6910 C CA . HIS B 2 14 ? -4.648 -0.308 -1.243 1.00 0.00 14 HIS A CA 15
ATOM 6911 C C . HIS B 2 14 ? -4.817 0.664 -2.403 1.00 0.00 14 HIS A C 15
ATOM 6912 O O . HIS B 2 14 ? -4.391 1.817 -2.322 1.00 0.00 14 HIS A O 15
ATOM 6926 N N . CYS B 2 15 ? -5.463 0.204 -3.466 1.00 0.00 15 CYS A N 15
ATOM 6927 C CA . CYS B 2 15 ? -5.707 1.059 -4.619 1.00 0.00 15 CYS A CA 15
ATOM 6928 C C . CYS B 2 15 ? -7.202 1.314 -4.768 1.00 0.00 15 CYS A C 15
ATOM 6929 O O . CYS B 2 15 ? -7.963 0.417 -5.129 1.00 0.00 15 CYS A O 15
ATOM 6936 N N . LYS B 2 16 ? -7.614 2.541 -4.475 1.00 0.00 16 LYS A N 15
ATOM 6937 C CA . LYS B 2 16 ? -9.021 2.905 -4.570 1.00 0.00 16 LYS A CA 15
ATOM 6938 C C . LYS B 2 16 ? -9.289 3.689 -5.850 1.00 0.00 16 LYS A C 15
ATOM 6939 O O . LYS B 2 16 ? -8.691 4.742 -6.073 1.00 0.00 16 LYS A O 15
ATOM 6961 N N . ASP A 1 1 ? 8.573 5.200 8.039 1.00 0.00 1 ASP B N 16
ATOM 6962 C CA . ASP A 1 1 ? 8.311 3.743 8.222 1.00 0.00 1 ASP B CA 16
ATOM 6963 C C . ASP A 1 1 ? 7.101 3.338 7.390 1.00 0.00 1 ASP B C 16
ATOM 6964 O O . ASP A 1 1 ? 7.220 2.571 6.436 1.00 0.00 1 ASP B O 16
ATOM 6975 N N . ASP A 1 2 ? 5.938 3.859 7.761 1.00 0.00 2 ASP B N 16
ATOM 6976 C CA . ASP A 1 2 ? 4.708 3.545 7.048 1.00 0.00 2 ASP B CA 16
ATOM 6977 C C . ASP A 1 2 ? 4.792 3.975 5.586 1.00 0.00 2 ASP B C 16
ATOM 6978 O O . ASP A 1 2 ? 4.110 3.412 4.727 1.00 0.00 2 ASP B O 16
ATOM 6987 N N . LYS A 1 3 ? 5.625 4.971 5.300 1.00 0.00 3 LYS B N 16
ATOM 6988 C CA . LYS A 1 3 ? 5.770 5.446 3.933 1.00 0.00 3 LYS B CA 16
ATOM 6989 C C . LYS A 1 3 ? 6.464 4.391 3.081 1.00 0.00 3 LYS B C 16
ATOM 6990 O O . LYS A 1 3 ? 6.286 4.348 1.871 1.00 0.00 3 LYS B O 16
ATOM 7009 N N . ASP A 1 4 ? 7.259 3.537 3.723 1.00 0.00 4 ASP B N 16
ATOM 7010 C CA . ASP A 1 4 ? 7.974 2.491 3.000 1.00 0.00 4 ASP B CA 16
ATOM 7011 C C . ASP A 1 4 ? 6.984 1.573 2.294 1.00 0.00 4 ASP B C 16
ATOM 7012 O O . ASP A 1 4 ? 7.157 1.234 1.124 1.00 0.00 4 ASP B O 16
ATOM 7021 N N . CYS A 1 5 ? 5.937 1.186 3.012 1.00 0.00 5 CYS B N 16
ATOM 7022 C CA . CYS A 1 5 ? 4.914 0.318 2.448 1.00 0.00 5 CYS B CA 16
ATOM 7023 C C . CYS A 1 5 ? 4.240 1.002 1.261 1.00 0.00 5 CYS B C 16
ATOM 7024 O O . CYS A 1 5 ? 4.044 0.391 0.211 1.00 0.00 5 CYS B O 16
ATOM 7031 N N . ASP A 1 6 ? 3.891 2.275 1.433 1.00 0.00 6 ASP B N 16
ATOM 7032 C CA . ASP A 1 6 ? 3.243 3.033 0.366 1.00 0.00 6 ASP B CA 16
ATOM 7033 C C . ASP A 1 6 ? 4.153 3.117 -0.856 1.00 0.00 6 ASP B C 16
ATOM 7034 O O . ASP A 1 6 ? 3.712 2.906 -1.986 1.00 0.00 6 ASP B O 16
ATOM 7043 N N . GLU A 1 7 ? 5.427 3.418 -0.620 1.00 0.00 7 GLU B N 16
ATOM 7044 C CA . GLU A 1 7 ? 6.391 3.517 -1.706 1.00 0.00 7 GLU B CA 16
ATOM 7045 C C . GLU A 1 7 ? 6.504 2.172 -2.408 1.00 0.00 7 GLU B C 16
ATOM 7046 O O . GLU A 1 7 ? 6.538 2.098 -3.634 1.00 0.00 7 GLU B O 16
ATOM 7058 N N . TYR A 1 8 ? 6.526 1.112 -1.612 1.00 0.00 8 TYR B N 16
ATOM 7059 C CA . TYR A 1 8 ? 6.597 -0.239 -2.147 1.00 0.00 8 TYR B CA 16
ATOM 7060 C C . TYR A 1 8 ? 5.404 -0.522 -3.035 1.00 0.00 8 TYR B C 16
ATOM 7061 O O . TYR A 1 8 ? 5.536 -1.077 -4.126 1.00 0.00 8 TYR B O 16
ATOM 7079 N N . CYS A 1 9 ? 4.235 -0.156 -2.540 1.00 0.00 9 CYS B N 16
ATOM 7080 C CA . CYS A 1 9 ? 3.003 -0.389 -3.264 1.00 0.00 9 CYS B CA 16
ATOM 7081 C C . CYS A 1 9 ? 3.051 0.317 -4.608 1.00 0.00 9 CYS B C 16
ATOM 7082 O O . CYS A 1 9 ? 2.619 -0.224 -5.622 1.00 0.00 9 CYS B O 16
ATOM 7089 N N . LYS A 1 10 ? 3.592 1.523 -4.618 1.00 0.00 10 LYS B N 16
ATOM 7090 C CA . LYS A 1 10 ? 3.701 2.267 -5.856 1.00 0.00 10 LYS B CA 16
ATOM 7091 C C . LYS A 1 10 ? 4.596 1.521 -6.846 1.00 0.00 10 LYS B C 16
ATOM 7092 O O . LYS A 1 10 ? 4.323 1.496 -8.042 1.00 0.00 10 LYS B O 16
ATOM 7111 N N . LYS A 1 11 ? 5.675 0.929 -6.336 1.00 0.00 11 LYS B N 16
ATOM 7112 C CA . LYS A 1 11 ? 6.623 0.204 -7.189 1.00 0.00 11 LYS B CA 16
ATOM 7113 C C . LYS A 1 11 ? 5.992 -1.015 -7.862 1.00 0.00 11 LYS B C 16
ATOM 7114 O O . LYS A 1 11 ? 6.268 -1.297 -9.028 1.00 0.00 11 LYS B O 16
ATOM 7133 N N . THR A 1 12 ? 5.177 -1.752 -7.119 1.00 0.00 12 THR B N 16
ATOM 7134 C CA . THR A 1 12 ? 4.557 -2.959 -7.660 1.00 0.00 12 THR B CA 16
ATOM 7135 C C . THR A 1 12 ? 3.306 -2.640 -8.472 1.00 0.00 12 THR B C 16
ATOM 7136 O O . THR A 1 12 ? 2.938 -3.392 -9.374 1.00 0.00 12 THR B O 16
ATOM 7147 N N . LYS A 1 13 ? 2.654 -1.532 -8.153 1.00 0.00 13 LYS B N 16
ATOM 7148 C CA . LYS A 1 13 ? 1.442 -1.146 -8.869 1.00 0.00 13 LYS B CA 16
ATOM 7149 C C . LYS A 1 13 ? 1.761 -0.244 -10.066 1.00 0.00 13 LYS B C 16
ATOM 7150 O O . LYS A 1 13 ? 0.865 0.119 -10.827 1.00 0.00 13 LYS B O 16
ATOM 7169 N N . GLU A 1 14 ? 3.036 0.109 -10.239 1.00 0.00 14 GLU B N 16
ATOM 7170 C CA . GLU A 1 14 ? 3.435 0.955 -11.359 1.00 0.00 14 GLU B CA 16
ATOM 7171 C C . GLU A 1 14 ? 4.117 0.124 -12.440 1.00 0.00 14 GLU B C 16
ATOM 7172 O O . GLU A 1 14 ? 4.739 0.671 -13.350 1.00 0.00 14 GLU B O 16
ATOM 7187 N N . GLU B 2 1 ? -5.656 5.833 -7.838 1.00 0.00 1 GLU A N 16
ATOM 7188 C CA . GLU B 2 1 ? -4.848 6.152 -6.627 1.00 0.00 1 GLU A CA 16
ATOM 7189 C C . GLU B 2 1 ? -4.349 4.861 -5.992 1.00 0.00 1 GLU A C 16
ATOM 7190 O O . GLU B 2 1 ? -5.122 3.933 -5.760 1.00 0.00 1 GLU A O 16
ATOM 7220 N N . THR B 2 3 ? -1.980 3.547 -2.717 1.00 0.00 3 THR A N 16
ATOM 7221 C CA . THR B 2 3 ? -1.251 3.857 -1.500 1.00 0.00 3 THR A CA 16
ATOM 7222 C C . THR B 2 3 ? -1.308 2.673 -0.546 1.00 0.00 3 THR A C 16
ATOM 7223 O O . THR B 2 3 ? -2.247 1.881 -0.583 1.00 0.00 3 THR A O 16
ATOM 7234 N N . GLY B 2 4 ? -0.293 2.549 0.296 1.00 0.00 4 GLY A N 16
ATOM 7235 C CA . GLY B 2 4 ? -0.238 1.443 1.242 1.00 0.00 4 GLY A CA 16
ATOM 7236 C C . GLY B 2 4 ? 0.312 1.891 2.591 1.00 0.00 4 GLY A C 16
ATOM 7237 O O . GLY B 2 4 ? 0.790 3.015 2.738 1.00 0.00 4 GLY A O 16
ATOM 7241 N N . HIS B 2 5 ? 0.240 0.997 3.568 1.00 0.00 5 HIS A N 16
ATOM 7242 C CA . HIS B 2 5 ? 0.732 1.292 4.907 1.00 0.00 5 HIS A CA 16
ATOM 7243 C C . HIS B 2 5 ? 1.234 0.016 5.566 1.00 0.00 5 HIS A C 16
ATOM 7244 O O . HIS B 2 5 ? 0.897 -1.087 5.135 1.00 0.00 5 HIS A O 16
ATOM 7258 N N . ILE B 2 6 ? 2.038 0.160 6.611 1.00 0.00 6 ILE A N 16
ATOM 7259 C CA . ILE B 2 6 ? 2.572 -1.009 7.291 1.00 0.00 6 ILE A CA 16
ATOM 7260 C C . ILE B 2 6 ? 1.526 -1.611 8.216 1.00 0.00 6 ILE A C 16
ATOM 7261 O O . ILE B 2 6 ? 1.232 -1.077 9.284 1.00 0.00 6 ILE A O 16
ATOM 7277 N N . GLU B 2 7 ? 0.981 -2.744 7.789 1.00 0.00 7 GLU A N 16
ATOM 7278 C CA . GLU B 2 7 ? -0.024 -3.447 8.571 1.00 0.00 7 GLU A CA 16
ATOM 7279 C C . GLU B 2 7 ? 0.539 -4.781 9.030 1.00 0.00 7 GLU A C 16
ATOM 7280 O O . GLU B 2 7 ? 0.852 -5.646 8.211 1.00 0.00 7 GLU A O 16
ATOM 7292 N N . GLY B 2 8 ? 0.676 -4.950 10.336 1.00 0.00 8 GLY A N 16
ATOM 7293 C CA . GLY B 2 8 ? 1.214 -6.192 10.862 1.00 0.00 8 GLY A CA 16
ATOM 7294 C C . GLY B 2 8 ? 2.659 -6.383 10.386 1.00 0.00 8 GLY A C 16
ATOM 7295 O O . GLY B 2 8 ? 3.381 -5.407 10.182 1.00 0.00 8 GLY A O 16
ATOM 7299 N N . PRO B 2 9 ? 3.094 -7.606 10.209 1.00 0.00 9 PRO A N 16
ATOM 7300 C CA . PRO B 2 9 ? 4.481 -7.914 9.750 1.00 0.00 9 PRO A CA 16
ATOM 7301 C C . PRO B 2 9 ? 4.668 -7.763 8.237 1.00 0.00 9 PRO A C 16
ATOM 7302 O O . PRO B 2 9 ? 5.718 -8.124 7.705 1.00 0.00 9 PRO A O 16
ATOM 7313 N N . THR B 2 10 ? 3.649 -7.265 7.539 1.00 0.00 10 THR A N 16
ATOM 7314 C CA . THR B 2 10 ? 3.749 -7.130 6.086 1.00 0.00 10 THR A CA 16
ATOM 7315 C C . THR B 2 10 ? 3.160 -5.818 5.567 1.00 0.00 10 THR A C 16
ATOM 7316 O O . THR B 2 10 ? 2.284 -5.217 6.187 1.00 0.00 10 THR A O 16
ATOM 7343 N N . THR B 2 12 ? 0.889 -3.554 3.279 1.00 0.00 12 THR A N 16
ATOM 7344 C CA . THR B 2 12 ? -0.430 -3.704 2.672 1.00 0.00 12 THR A CA 16
ATOM 7345 C C . THR B 2 12 ? -0.679 -2.624 1.624 1.00 0.00 12 THR A C 16
ATOM 7346 O O . THR B 2 12 ? -0.504 -1.434 1.891 1.00 0.00 12 THR A O 16
ATOM 7373 N N . HIS B 2 14 ? -3.255 -0.658 -1.039 1.00 0.00 14 HIS A N 16
ATOM 7374 C CA . HIS B 2 14 ? -4.654 -0.327 -1.254 1.00 0.00 14 HIS A CA 16
ATOM 7375 C C . HIS B 2 14 ? -4.810 0.668 -2.396 1.00 0.00 14 HIS A C 16
ATOM 7376 O O . HIS B 2 14 ? -4.383 1.817 -2.290 1.00 0.00 14 HIS A O 16
ATOM 7390 N N . CYS B 2 15 ? -5.445 0.231 -3.477 1.00 0.00 15 CYS A N 16
ATOM 7391 C CA . CYS B 2 15 ? -5.671 1.108 -4.617 1.00 0.00 15 CYS A CA 16
ATOM 7392 C C . CYS B 2 15 ? -7.161 1.376 -4.782 1.00 0.00 15 CYS A C 16
ATOM 7393 O O . CYS B 2 15 ? -7.921 0.496 -5.187 1.00 0.00 15 CYS A O 16
ATOM 7400 N N . LYS B 2 16 ? -7.570 2.596 -4.463 1.00 0.00 16 LYS A N 16
ATOM 7401 C CA . LYS B 2 16 ? -8.970 2.977 -4.575 1.00 0.00 16 LYS A CA 16
ATOM 7402 C C . LYS B 2 16 ? -9.091 4.400 -5.108 1.00 0.00 16 LYS A C 16
ATOM 7403 O O . LYS B 2 16 ? -9.216 5.351 -4.336 1.00 0.00 16 LYS A O 16
ATOM 7425 N N . ASP A 1 1 ? 9.842 2.798 7.176 1.00 0.00 1 ASP B N 17
ATOM 7426 C CA . ASP A 1 1 ? 8.703 3.388 7.936 1.00 0.00 1 ASP B CA 17
ATOM 7427 C C . ASP A 1 1 ? 7.396 3.054 7.226 1.00 0.00 1 ASP B C 17
ATOM 7428 O O . ASP A 1 1 ? 7.379 2.271 6.277 1.00 0.00 1 ASP B O 17
ATOM 7439 N N . ASP A 1 2 ? 6.302 3.651 7.685 1.00 0.00 2 ASP B N 17
ATOM 7440 C CA . ASP A 1 2 ? 5.001 3.400 7.081 1.00 0.00 2 ASP B CA 17
ATOM 7441 C C . ASP A 1 2 ? 5.013 3.801 5.612 1.00 0.00 2 ASP B C 17
ATOM 7442 O O . ASP A 1 2 ? 4.431 3.120 4.766 1.00 0.00 2 ASP B O 17
ATOM 7451 N N . LYS A 1 3 ? 5.681 4.908 5.309 1.00 0.00 3 LYS B N 17
ATOM 7452 C CA . LYS A 1 3 ? 5.758 5.375 3.935 1.00 0.00 3 LYS B CA 17
ATOM 7453 C C . LYS A 1 3 ? 6.470 4.341 3.071 1.00 0.00 3 LYS B C 17
ATOM 7454 O O . LYS A 1 3 ? 6.287 4.310 1.861 1.00 0.00 3 LYS B O 17
ATOM 7473 N N . ASP A 1 4 ? 7.281 3.491 3.699 1.00 0.00 4 ASP B N 17
ATOM 7474 C CA . ASP A 1 4 ? 8.004 2.465 2.954 1.00 0.00 4 ASP B CA 17
ATOM 7475 C C . ASP A 1 4 ? 7.014 1.550 2.249 1.00 0.00 4 ASP B C 17
ATOM 7476 O O . ASP A 1 4 ? 7.186 1.212 1.078 1.00 0.00 4 ASP B O 17
ATOM 7485 N N . CYS A 1 5 ? 5.967 1.166 2.970 1.00 0.00 5 CYS B N 17
ATOM 7486 C CA . CYS A 1 5 ? 4.935 0.305 2.409 1.00 0.00 5 CYS B CA 17
ATOM 7487 C C . CYS A 1 5 ? 4.261 0.993 1.227 1.00 0.00 5 CYS B C 17
ATOM 7488 O O . CYS A 1 5 ? 4.060 0.387 0.175 1.00 0.00 5 CYS B O 17
ATOM 7495 N N . ASP A 1 6 ? 3.915 2.267 1.407 1.00 0.00 6 ASP B N 17
ATOM 7496 C CA . ASP A 1 6 ? 3.266 3.031 0.343 1.00 0.00 6 ASP B CA 17
ATOM 7497 C C . ASP A 1 6 ? 4.175 3.115 -0.879 1.00 0.00 6 ASP B C 17
ATOM 7498 O O . ASP A 1 6 ? 3.734 2.909 -2.010 1.00 0.00 6 ASP B O 17
ATOM 7507 N N . GLU A 1 7 ? 5.450 3.409 -0.641 1.00 0.00 7 GLU B N 17
ATOM 7508 C CA . GLU A 1 7 ? 6.416 3.508 -1.723 1.00 0.00 7 GLU B CA 17
ATOM 7509 C C . GLU A 1 7 ? 6.526 2.166 -2.431 1.00 0.00 7 GLU B C 17
ATOM 7510 O O . GLU A 1 7 ? 6.564 2.096 -3.658 1.00 0.00 7 GLU B O 17
ATOM 7522 N N . TYR A 1 8 ? 6.537 1.103 -1.639 1.00 0.00 8 TYR B N 17
ATOM 7523 C CA . TYR A 1 8 ? 6.602 -0.247 -2.175 1.00 0.00 8 TYR B CA 17
ATOM 7524 C C . TYR A 1 8 ? 5.409 -0.520 -3.068 1.00 0.00 8 TYR B C 17
ATOM 7525 O O . TYR A 1 8 ? 5.540 -1.079 -4.157 1.00 0.00 8 TYR B O 17
ATOM 7543 N N . CYS A 1 9 ? 4.243 -0.140 -2.578 1.00 0.00 9 CYS B N 17
ATOM 7544 C CA . CYS A 1 9 ? 3.010 -0.357 -3.304 1.00 0.00 9 CYS B CA 17
ATOM 7545 C C . CYS A 1 9 ? 3.069 0.349 -4.650 1.00 0.00 9 CYS B C 17
ATOM 7546 O O . CYS A 1 9 ? 2.634 -0.193 -5.664 1.00 0.00 9 CYS B O 17
ATOM 7553 N N . LYS A 1 10 ? 3.627 1.551 -4.658 1.00 0.00 10 LYS B N 17
ATOM 7554 C CA . LYS A 1 10 ? 3.756 2.303 -5.894 1.00 0.00 10 LYS B CA 17
ATOM 7555 C C . LYS A 1 10 ? 4.665 1.560 -6.877 1.00 0.00 10 LYS B C 17
ATOM 7556 O O . LYS A 1 10 ? 4.418 1.560 -8.081 1.00 0.00 10 LYS B O 17
ATOM 7575 N N . LYS A 1 11 ? 5.724 0.945 -6.351 1.00 0.00 11 LYS B N 17
ATOM 7576 C CA . LYS A 1 11 ? 6.682 0.219 -7.187 1.00 0.00 11 LYS B CA 17
ATOM 7577 C C . LYS A 1 11 ? 6.039 -0.963 -7.906 1.00 0.00 11 LYS B C 17
ATOM 7578 O O . LYS A 1 11 ? 6.334 -1.225 -9.073 1.00 0.00 11 LYS B O 17
ATOM 7597 N N . THR A 1 12 ? 5.184 -1.691 -7.200 1.00 0.00 12 THR B N 17
ATOM 7598 C CA . THR A 1 12 ? 4.538 -2.864 -7.782 1.00 0.00 12 THR B CA 17
ATOM 7599 C C . THR A 1 12 ? 3.260 -2.491 -8.529 1.00 0.00 12 THR B C 17
ATOM 7600 O O . THR A 1 12 ? 2.869 -3.170 -9.478 1.00 0.00 12 THR B O 17
ATOM 7611 N N . LYS A 1 13 ? 2.618 -1.412 -8.104 1.00 0.00 13 LYS B N 17
ATOM 7612 C CA . LYS A 1 13 ? 1.388 -0.966 -8.753 1.00 0.00 13 LYS B CA 17
ATOM 7613 C C . LYS A 1 13 ? 1.679 0.095 -9.818 1.00 0.00 13 LYS B C 17
ATOM 7614 O O . LYS A 1 13 ? 0.758 0.593 -10.466 1.00 0.00 13 LYS B O 17
ATOM 7633 N N . GLU A 1 14 ? 2.955 0.443 -9.995 1.00 0.00 14 GLU B N 17
ATOM 7634 C CA . GLU A 1 14 ? 3.332 1.450 -10.981 1.00 0.00 14 GLU B CA 17
ATOM 7635 C C . GLU A 1 14 ? 2.676 1.155 -12.328 1.00 0.00 14 GLU B C 17
ATOM 7636 O O . GLU A 1 14 ? 2.458 2.065 -13.129 1.00 0.00 14 GLU B O 17
ATOM 7651 N N . GLU B 2 1 ? -5.700 5.880 -7.777 1.00 0.00 1 GLU A N 17
ATOM 7652 C CA . GLU B 2 1 ? -4.931 6.188 -6.539 1.00 0.00 1 GLU A CA 17
ATOM 7653 C C . GLU B 2 1 ? -4.428 4.891 -5.917 1.00 0.00 1 GLU A C 17
ATOM 7654 O O . GLU B 2 1 ? -5.181 3.928 -5.774 1.00 0.00 1 GLU A O 17
ATOM 7684 N N . THR B 2 3 ? -2.005 3.582 -2.585 1.00 0.00 3 THR A N 17
ATOM 7685 C CA . THR B 2 3 ? -1.234 3.878 -1.391 1.00 0.00 3 THR A CA 17
ATOM 7686 C C . THR B 2 3 ? -1.272 2.689 -0.441 1.00 0.00 3 THR A C 17
ATOM 7687 O O . THR B 2 3 ? -2.229 1.918 -0.440 1.00 0.00 3 THR A O 17
ATOM 7698 N N . GLY B 2 4 ? -0.225 2.540 0.355 1.00 0.00 4 GLY A N 17
ATOM 7699 C CA . GLY B 2 4 ? -0.152 1.429 1.294 1.00 0.00 4 GLY A CA 17
ATOM 7700 C C . GLY B 2 4 ? 0.402 1.874 2.640 1.00 0.00 4 GLY A C 17
ATOM 7701 O O . GLY B 2 4 ? 0.879 2.999 2.789 1.00 0.00 4 GLY A O 17
ATOM 7705 N N . HIS B 2 5 ? 0.338 0.975 3.614 1.00 0.00 5 HIS A N 17
ATOM 7706 C CA . HIS B 2 5 ? 0.837 1.267 4.952 1.00 0.00 5 HIS A CA 17
ATOM 7707 C C . HIS B 2 5 ? 1.331 -0.013 5.608 1.00 0.00 5 HIS A C 17
ATOM 7708 O O . HIS B 2 5 ? 0.998 -1.112 5.168 1.00 0.00 5 HIS A O 17
ATOM 7722 N N . ILE B 2 6 ? 2.124 0.122 6.663 1.00 0.00 6 ILE A N 17
ATOM 7723 C CA . ILE B 2 6 ? 2.644 -1.054 7.339 1.00 0.00 6 ILE A CA 17
ATOM 7724 C C . ILE B 2 6 ? 1.580 -1.669 8.235 1.00 0.00 6 ILE A C 17
ATOM 7725 O O . ILE B 2 6 ? 1.266 -1.146 9.305 1.00 0.00 6 ILE A O 17
ATOM 7741 N N . GLU B 2 7 ? 1.040 -2.793 7.781 1.00 0.00 7 GLU A N 17
ATOM 7742 C CA . GLU B 2 7 ? 0.017 -3.504 8.531 1.00 0.00 7 GLU A CA 17
ATOM 7743 C C . GLU B 2 7 ? 0.603 -4.779 9.112 1.00 0.00 7 GLU A C 17
ATOM 7744 O O . GLU B 2 7 ? 0.994 -5.686 8.377 1.00 0.00 7 GLU A O 17
ATOM 7756 N N . GLY B 2 8 ? 0.665 -4.847 10.433 1.00 0.00 8 GLY A N 17
ATOM 7757 C CA . GLY B 2 8 ? 1.209 -6.023 11.090 1.00 0.00 8 GLY A CA 17
ATOM 7758 C C . GLY B 2 8 ? 2.634 -6.307 10.590 1.00 0.00 8 GLY A C 17
ATOM 7759 O O . GLY B 2 8 ? 3.442 -5.386 10.477 1.00 0.00 8 GLY A O 17
ATOM 7763 N N . PRO B 2 9 ? 2.966 -7.546 10.292 1.00 0.00 9 PRO A N 17
ATOM 7764 C CA . PRO B 2 9 ? 4.326 -7.922 9.806 1.00 0.00 9 PRO A CA 17
ATOM 7765 C C . PRO B 2 9 ? 4.508 -7.766 8.293 1.00 0.00 9 PRO A C 17
ATOM 7766 O O . PRO B 2 9 ? 5.540 -8.165 7.753 1.00 0.00 9 PRO A O 17
ATOM 7777 N N . THR B 2 10 ? 3.506 -7.230 7.598 1.00 0.00 10 THR A N 17
ATOM 7778 C CA . THR B 2 10 ? 3.616 -7.100 6.143 1.00 0.00 10 THR A CA 17
ATOM 7779 C C . THR B 2 10 ? 3.055 -5.780 5.612 1.00 0.00 10 THR A C 17
ATOM 7780 O O . THR B 2 10 ? 2.193 -5.152 6.227 1.00 0.00 10 THR A O 17
ATOM 7807 N N . THR B 2 12 ? 0.848 -3.505 3.252 1.00 0.00 12 THR A N 17
ATOM 7808 C CA . THR B 2 12 ? -0.466 -3.644 2.630 1.00 0.00 12 THR A CA 17
ATOM 7809 C C . THR B 2 12 ? -0.704 -2.557 1.584 1.00 0.00 12 THR A C 17
ATOM 7810 O O . THR B 2 12 ? -0.530 -1.370 1.858 1.00 0.00 12 THR A O 17
ATOM 7837 N N . HIS B 2 14 ? -3.265 -0.579 -1.056 1.00 0.00 14 HIS A N 17
ATOM 7838 C CA . HIS B 2 14 ? -4.666 -0.254 -1.276 1.00 0.00 14 HIS A CA 17
ATOM 7839 C C . HIS B 2 14 ? -4.835 0.677 -2.470 1.00 0.00 14 HIS A C 17
ATOM 7840 O O . HIS B 2 14 ? -4.407 1.830 -2.435 1.00 0.00 14 HIS A O 17
ATOM 7854 N N . CYS B 2 15 ? -5.487 0.178 -3.515 1.00 0.00 15 CYS A N 17
ATOM 7855 C CA . CYS B 2 15 ? -5.734 0.989 -4.699 1.00 0.00 15 CYS A CA 17
ATOM 7856 C C . CYS B 2 15 ? -7.229 1.208 -4.877 1.00 0.00 15 CYS A C 17
ATOM 7857 O O . CYS B 2 15 ? -7.969 0.286 -5.220 1.00 0.00 15 CYS A O 17
ATOM 7864 N N . LYS B 2 16 ? -7.667 2.437 -4.635 1.00 0.00 16 LYS A N 17
ATOM 7865 C CA . LYS B 2 16 ? -9.078 2.775 -4.767 1.00 0.00 16 LYS A CA 17
ATOM 7866 C C . LYS B 2 16 ? -9.298 3.696 -5.960 1.00 0.00 16 LYS A C 17
ATOM 7867 O O . LYS B 2 16 ? -8.647 4.734 -6.079 1.00 0.00 16 LYS A O 17
ATOM 7889 N N . ASP A 1 1 ? 9.800 3.061 7.181 1.00 0.00 1 ASP B N 18
ATOM 7890 C CA . ASP A 1 1 ? 8.623 3.359 8.045 1.00 0.00 1 ASP B CA 18
ATOM 7891 C C . ASP A 1 1 ? 7.338 3.050 7.283 1.00 0.00 1 ASP B C 18
ATOM 7892 O O . ASP A 1 1 ? 7.346 2.277 6.328 1.00 0.00 1 ASP B O 18
ATOM 7903 N N . ASP A 1 2 ? 6.233 3.650 7.714 1.00 0.00 2 ASP B N 18
ATOM 7904 C CA . ASP A 1 2 ? 4.948 3.416 7.068 1.00 0.00 2 ASP B CA 18
ATOM 7905 C C . ASP A 1 2 ? 4.990 3.827 5.601 1.00 0.00 2 ASP B C 18
ATOM 7906 O O . ASP A 1 2 ? 4.417 3.154 4.743 1.00 0.00 2 ASP B O 18
ATOM 7915 N N . LYS A 1 3 ? 5.667 4.931 5.313 1.00 0.00 3 LYS B N 18
ATOM 7916 C CA . LYS A 1 3 ? 5.761 5.402 3.938 1.00 0.00 3 LYS B CA 18
ATOM 7917 C C . LYS A 1 3 ? 6.472 4.368 3.074 1.00 0.00 3 LYS B C 18
ATOM 7918 O O . LYS A 1 3 ? 6.304 4.346 1.858 1.00 0.00 3 LYS B O 18
ATOM 7937 N N . ASP A 1 4 ? 7.273 3.511 3.707 1.00 0.00 4 ASP B N 18
ATOM 7938 C CA . ASP A 1 4 ? 7.999 2.488 2.965 1.00 0.00 4 ASP B CA 18
ATOM 7939 C C . ASP A 1 4 ? 7.016 1.568 2.252 1.00 0.00 4 ASP B C 18
ATOM 7940 O O . ASP A 1 4 ? 7.192 1.238 1.079 1.00 0.00 4 ASP B O 18
ATOM 7949 N N . CYS A 1 5 ? 5.972 1.172 2.971 1.00 0.00 5 CYS B N 18
ATOM 7950 C CA . CYS A 1 5 ? 4.947 0.302 2.409 1.00 0.00 5 CYS B CA 18
ATOM 7951 C C . CYS A 1 5 ? 4.264 0.984 1.226 1.00 0.00 5 CYS B C 18
ATOM 7952 O O . CYS A 1 5 ? 4.068 0.375 0.176 1.00 0.00 5 CYS B O 18
ATOM 7959 N N . ASP A 1 6 ? 3.904 2.254 1.406 1.00 0.00 6 ASP B N 18
ATOM 7960 C CA . ASP A 1 6 ? 3.243 3.008 0.345 1.00 0.00 6 ASP B CA 18
ATOM 7961 C C . ASP A 1 6 ? 4.145 3.101 -0.882 1.00 0.00 6 ASP B C 18
ATOM 7962 O O . ASP A 1 6 ? 3.699 2.880 -2.009 1.00 0.00 6 ASP B O 18
ATOM 7971 N N . GLU A 1 7 ? 5.415 3.420 -0.657 1.00 0.00 7 GLU B N 18
ATOM 7972 C CA . GLU A 1 7 ? 6.369 3.527 -1.751 1.00 0.00 7 GLU B CA 18
ATOM 7973 C C . GLU A 1 7 ? 6.502 2.182 -2.445 1.00 0.00 7 GLU B C 18
ATOM 7974 O O . GLU A 1 7 ? 6.536 2.100 -3.671 1.00 0.00 7 GLU B O 18
ATOM 7986 N N . TYR A 1 8 ? 6.542 1.127 -1.643 1.00 0.00 8 TYR B N 18
ATOM 7987 C CA . TYR A 1 8 ? 6.633 -0.226 -2.172 1.00 0.00 8 TYR B CA 18
ATOM 7988 C C . TYR A 1 8 ? 5.449 -0.522 -3.068 1.00 0.00 8 TYR B C 18
ATOM 7989 O O . TYR A 1 8 ? 5.593 -1.076 -4.158 1.00 0.00 8 TYR B O 18
ATOM 8007 N N . CYS A 1 9 ? 4.275 -0.163 -2.582 1.00 0.00 9 CYS B N 18
ATOM 8008 C CA . CYS A 1 9 ? 3.051 -0.401 -3.317 1.00 0.00 9 CYS B CA 18
ATOM 8009 C C . CYS A 1 9 ? 3.103 0.312 -4.660 1.00 0.00 9 CYS B C 18
ATOM 8010 O O . CYS A 1 9 ? 2.682 -0.231 -5.677 1.00 0.00 9 CYS B O 18
ATOM 8017 N N . LYS A 1 10 ? 3.636 1.525 -4.660 1.00 0.00 10 LYS B N 18
ATOM 8018 C CA . LYS A 1 10 ? 3.754 2.288 -5.891 1.00 0.00 10 LYS B CA 18
ATOM 8019 C C . LYS A 1 10 ? 4.680 1.573 -6.878 1.00 0.00 10 LYS B C 18
ATOM 8020 O O . LYS A 1 10 ? 4.434 1.574 -8.082 1.00 0.00 10 LYS B O 18
ATOM 8039 N N . LYS A 1 11 ? 5.756 0.982 -6.356 1.00 0.00 11 LYS B N 18
ATOM 8040 C CA . LYS A 1 11 ? 6.730 0.285 -7.200 1.00 0.00 11 LYS B CA 18
ATOM 8041 C C . LYS A 1 11 ? 6.117 -0.915 -7.917 1.00 0.00 11 LYS B C 18
ATOM 8042 O O . LYS A 1 11 ? 6.419 -1.167 -9.084 1.00 0.00 11 LYS B O 18
ATOM 8061 N N . THR A 1 12 ? 5.285 -1.667 -7.211 1.00 0.00 12 THR B N 18
ATOM 8062 C CA . THR A 1 12 ? 4.672 -2.857 -7.795 1.00 0.00 12 THR B CA 18
ATOM 8063 C C . THR A 1 12 ? 3.387 -2.517 -8.548 1.00 0.00 12 THR B C 18
ATOM 8064 O O . THR A 1 12 ? 3.023 -3.200 -9.506 1.00 0.00 12 THR B O 18
ATOM 8075 N N . LYS A 1 13 ? 2.705 -1.464 -8.117 1.00 0.00 13 LYS B N 18
ATOM 8076 C CA . LYS A 1 13 ? 1.465 -1.054 -8.768 1.00 0.00 13 LYS B CA 18
ATOM 8077 C C . LYS A 1 13 ? 1.728 0.011 -9.838 1.00 0.00 13 LYS B C 18
ATOM 8078 O O . LYS A 1 13 ? 0.801 0.449 -10.519 1.00 0.00 13 LYS B O 18
ATOM 8097 N N . GLU A 1 14 ? 2.985 0.426 -9.985 1.00 0.00 14 GLU B N 18
ATOM 8098 C CA . GLU A 1 14 ? 3.328 1.439 -10.978 1.00 0.00 14 GLU B CA 18
ATOM 8099 C C . GLU A 1 14 ? 2.753 1.068 -12.340 1.00 0.00 14 GLU B C 18
ATOM 8100 O O . GLU A 1 14 ? 2.435 1.945 -13.144 1.00 0.00 14 GLU B O 18
ATOM 8115 N N . GLU B 2 1 ? -5.866 5.859 -7.762 1.00 0.00 1 GLU A N 18
ATOM 8116 C CA . GLU B 2 1 ? -4.898 6.164 -6.672 1.00 0.00 1 GLU A CA 18
ATOM 8117 C C . GLU B 2 1 ? -4.443 4.863 -6.022 1.00 0.00 1 GLU A C 18
ATOM 8118 O O . GLU B 2 1 ? -5.228 3.930 -5.861 1.00 0.00 1 GLU A O 18
ATOM 8148 N N . THR B 2 3 ? -2.040 3.520 -2.667 1.00 0.00 3 THR A N 18
ATOM 8149 C CA . THR B 2 3 ? -1.254 3.812 -1.480 1.00 0.00 3 THR A CA 18
ATOM 8150 C C . THR B 2 3 ? -1.297 2.626 -0.526 1.00 0.00 3 THR A C 18
ATOM 8151 O O . THR B 2 3 ? -2.253 1.851 -0.531 1.00 0.00 3 THR A O 18
ATOM 8162 N N . GLY B 2 4 ? -0.258 2.483 0.282 1.00 0.00 4 GLY A N 18
ATOM 8163 C CA . GLY B 2 4 ? -0.192 1.375 1.223 1.00 0.00 4 GLY A CA 18
ATOM 8164 C C . GLY B 2 4 ? 0.345 1.829 2.574 1.00 0.00 4 GLY A C 18
ATOM 8165 O O . GLY B 2 4 ? 0.806 2.959 2.727 1.00 0.00 4 GLY A O 18
ATOM 8169 N N . HIS B 2 5 ? 0.281 0.930 3.550 1.00 0.00 5 HIS A N 18
ATOM 8170 C CA . HIS B 2 5 ? 0.763 1.230 4.891 1.00 0.00 5 HIS A CA 18
ATOM 8171 C C . HIS B 2 5 ? 1.263 -0.044 5.556 1.00 0.00 5 HIS A C 18
ATOM 8172 O O . HIS B 2 5 ? 0.945 -1.147 5.114 1.00 0.00 5 HIS A O 18
ATOM 8186 N N . ILE B 2 6 ? 2.043 0.103 6.619 1.00 0.00 6 ILE A N 18
ATOM 8187 C CA . ILE B 2 6 ? 2.565 -1.067 7.303 1.00 0.00 6 ILE A CA 18
ATOM 8188 C C . ILE B 2 6 ? 1.500 -1.688 8.191 1.00 0.00 6 ILE A C 18
ATOM 8189 O O . ILE B 2 6 ? 1.170 -1.162 9.254 1.00 0.00 6 ILE A O 18
ATOM 8205 N N . GLU B 2 7 ? 0.979 -2.823 7.742 1.00 0.00 7 GLU A N 18
ATOM 8206 C CA . GLU B 2 7 ? -0.039 -3.541 8.490 1.00 0.00 7 GLU A CA 18
ATOM 8207 C C . GLU B 2 7 ? 0.565 -4.796 9.099 1.00 0.00 7 GLU A C 18
ATOM 8208 O O . GLU B 2 7 ? 0.983 -5.705 8.381 1.00 0.00 7 GLU A O 18
ATOM 8220 N N . GLY B 2 8 ? 0.610 -4.844 10.420 1.00 0.00 8 GLY A N 18
ATOM 8221 C CA . GLY B 2 8 ? 1.170 -5.999 11.099 1.00 0.00 8 GLY A CA 18
ATOM 8222 C C . GLY B 2 8 ? 2.608 -6.257 10.620 1.00 0.00 8 GLY A C 18
ATOM 8223 O O . GLY B 2 8 ? 3.396 -5.320 10.507 1.00 0.00 8 GLY A O 18
ATOM 8227 N N . PRO B 2 9 ? 2.971 -7.491 10.344 1.00 0.00 9 PRO A N 18
ATOM 8228 C CA . PRO B 2 9 ? 4.346 -7.842 9.879 1.00 0.00 9 PRO A CA 18
ATOM 8229 C C . PRO B 2 9 ? 4.546 -7.703 8.366 1.00 0.00 9 PRO A C 18
ATOM 8230 O O . PRO B 2 9 ? 5.594 -8.090 7.848 1.00 0.00 9 PRO A O 18
ATOM 8241 N N . THR B 2 10 ? 3.546 -7.193 7.649 1.00 0.00 10 THR A N 18
ATOM 8242 C CA . THR B 2 10 ? 3.674 -7.079 6.196 1.00 0.00 10 THR A CA 18
ATOM 8243 C C . THR B 2 10 ? 3.098 -5.776 5.639 1.00 0.00 10 THR A C 18
ATOM 8244 O O . THR B 2 10 ? 2.213 -5.159 6.232 1.00 0.00 10 THR A O 18
ATOM 8271 N N . THR B 2 12 ? 0.889 -3.558 3.235 1.00 0.00 12 THR A N 18
ATOM 8272 C CA . THR B 2 12 ? -0.416 -3.722 2.600 1.00 0.00 12 THR A CA 18
ATOM 8273 C C . THR B 2 12 ? -0.665 -2.642 1.553 1.00 0.00 12 THR A C 18
ATOM 8274 O O . THR B 2 12 ? -0.515 -1.451 1.827 1.00 0.00 12 THR A O 18
ATOM 8301 N N . HIS B 2 14 ? -3.230 -0.694 -1.114 1.00 0.00 14 HIS A N 18
ATOM 8302 C CA . HIS B 2 14 ? -4.634 -0.378 -1.328 1.00 0.00 14 HIS A CA 18
ATOM 8303 C C . HIS B 2 14 ? -4.806 0.620 -2.465 1.00 0.00 14 HIS A C 18
ATOM 8304 O O . HIS B 2 14 ? -4.278 1.731 -2.414 1.00 0.00 14 HIS A O 18
ATOM 8318 N N . CYS B 2 15 ? -5.569 0.229 -3.479 1.00 0.00 15 CYS A N 18
ATOM 8319 C CA . CYS B 2 15 ? -5.828 1.111 -4.608 1.00 0.00 15 CYS A CA 18
ATOM 8320 C C . CYS B 2 15 ? -7.312 1.447 -4.671 1.00 0.00 15 CYS A C 18
ATOM 8321 O O . CYS B 2 15 ? -8.142 0.594 -4.984 1.00 0.00 15 CYS A O 18
ATOM 8328 N N . LYS B 2 16 ? -7.639 2.696 -4.363 1.00 0.00 16 LYS A N 18
ATOM 8329 C CA . LYS B 2 16 ? -9.028 3.137 -4.378 1.00 0.00 16 LYS A CA 18
ATOM 8330 C C . LYS B 2 16 ? -9.285 4.053 -5.569 1.00 0.00 16 LYS A C 18
ATOM 8331 O O . LYS B 2 16 ? -8.988 5.246 -5.516 1.00 0.00 16 LYS A O 18
ATOM 8353 N N . ASP A 1 1 ? 9.287 4.502 7.313 1.00 0.00 1 ASP B N 19
ATOM 8354 C CA . ASP A 1 1 ? 8.616 3.364 8.001 1.00 0.00 1 ASP B CA 19
ATOM 8355 C C . ASP A 1 1 ? 7.311 3.026 7.277 1.00 0.00 1 ASP B C 19
ATOM 8356 O O . ASP A 1 1 ? 7.309 2.235 6.337 1.00 0.00 1 ASP B O 19
ATOM 8367 N N . ASP A 1 2 ? 6.203 3.629 7.708 1.00 0.00 2 ASP B N 19
ATOM 8368 C CA . ASP A 1 2 ? 4.919 3.371 7.077 1.00 0.00 2 ASP B CA 19
ATOM 8369 C C . ASP A 1 2 ? 4.962 3.780 5.612 1.00 0.00 2 ASP B C 19
ATOM 8370 O O . ASP A 1 2 ? 4.383 3.115 4.753 1.00 0.00 2 ASP B O 19
ATOM 8379 N N . LYS A 1 3 ? 5.647 4.882 5.336 1.00 0.00 3 LYS B N 19
ATOM 8380 C CA . LYS A 1 3 ? 5.750 5.372 3.968 1.00 0.00 3 LYS B CA 19
ATOM 8381 C C . LYS A 1 3 ? 6.465 4.347 3.095 1.00 0.00 3 LYS B C 19
ATOM 8382 O O . LYS A 1 3 ? 6.286 4.327 1.882 1.00 0.00 3 LYS B O 19
ATOM 8401 N N . ASP A 1 4 ? 7.275 3.494 3.718 1.00 0.00 4 ASP B N 19
ATOM 8402 C CA . ASP A 1 4 ? 8.003 2.479 2.968 1.00 0.00 4 ASP B CA 19
ATOM 8403 C C . ASP A 1 4 ? 7.016 1.562 2.256 1.00 0.00 4 ASP B C 19
ATOM 8404 O O . ASP A 1 4 ? 7.190 1.233 1.083 1.00 0.00 4 ASP B O 19
ATOM 8413 N N . CYS A 1 5 ? 5.973 1.167 2.975 1.00 0.00 5 CYS B N 19
ATOM 8414 C CA . CYS A 1 5 ? 4.944 0.302 2.412 1.00 0.00 5 CYS B CA 19
ATOM 8415 C C . CYS A 1 5 ? 4.265 0.990 1.231 1.00 0.00 5 CYS B C 19
ATOM 8416 O O . CYS A 1 5 ? 4.066 0.384 0.179 1.00 0.00 5 CYS B O 19
ATOM 8423 N N . ASP A 1 6 ? 3.913 2.260 1.414 1.00 0.00 6 ASP B N 19
ATOM 8424 C CA . ASP A 1 6 ? 3.259 3.022 0.354 1.00 0.00 6 ASP B CA 19
ATOM 8425 C C . ASP A 1 6 ? 4.163 3.109 -0.872 1.00 0.00 6 ASP B C 19
ATOM 8426 O O . ASP A 1 6 ? 3.718 2.896 -2.000 1.00 0.00 6 ASP B O 19
ATOM 8435 N N . GLU A 1 7 ? 5.434 3.413 -0.639 1.00 0.00 7 GLU B N 19
ATOM 8436 C CA . GLU A 1 7 ? 6.395 3.515 -1.726 1.00 0.00 7 GLU B CA 19
ATOM 8437 C C . GLU A 1 7 ? 6.515 2.172 -2.429 1.00 0.00 7 GLU B C 19
ATOM 8438 O O . GLU A 1 7 ? 6.553 2.098 -3.655 1.00 0.00 7 GLU B O 19
ATOM 8450 N N . TYR A 1 8 ? 6.538 1.111 -1.634 1.00 0.00 8 TYR B N 19
ATOM 8451 C CA . TYR A 1 8 ? 6.614 -0.240 -2.169 1.00 0.00 8 TYR B CA 19
ATOM 8452 C C . TYR A 1 8 ? 5.427 -0.521 -3.067 1.00 0.00 8 TYR B C 19
ATOM 8453 O O . TYR A 1 8 ? 5.566 -1.074 -4.158 1.00 0.00 8 TYR B O 19
ATOM 8471 N N . CYS A 1 9 ? 4.256 -0.153 -2.579 1.00 0.00 9 CYS B N 19
ATOM 8472 C CA . CYS A 1 9 ? 3.028 -0.380 -3.313 1.00 0.00 9 CYS B CA 19
ATOM 8473 C C . CYS A 1 9 ? 3.087 0.334 -4.654 1.00 0.00 9 CYS B C 19
ATOM 8474 O O . CYS A 1 9 ? 2.666 -0.204 -5.676 1.00 0.00 9 CYS B O 19
ATOM 8481 N N . LYS A 1 10 ? 3.627 1.542 -4.651 1.00 0.00 10 LYS B N 19
ATOM 8482 C CA . LYS A 1 10 ? 3.750 2.300 -5.883 1.00 0.00 10 LYS B CA 19
ATOM 8483 C C . LYS A 1 10 ? 4.660 1.565 -6.872 1.00 0.00 10 LYS B C 19
ATOM 8484 O O . LYS A 1 10 ? 4.407 1.561 -8.074 1.00 0.00 10 LYS B O 19
ATOM 8503 N N . LYS A 1 11 ? 5.728 0.960 -6.355 1.00 0.00 11 LYS B N 19
ATOM 8504 C CA . LYS A 1 11 ? 6.686 0.242 -7.199 1.00 0.00 11 LYS B CA 19
ATOM 8505 C C . LYS A 1 11 ? 6.051 -0.954 -7.907 1.00 0.00 11 LYS B C 19
ATOM 8506 O O . LYS A 1 11 ? 6.345 -1.220 -9.073 1.00 0.00 11 LYS B O 19
ATOM 8525 N N . THR A 1 12 ? 5.211 -1.691 -7.192 1.00 0.00 12 THR B N 19
ATOM 8526 C CA . THR A 1 12 ? 4.580 -2.879 -7.763 1.00 0.00 12 THR B CA 19
ATOM 8527 C C . THR A 1 12 ? 3.305 -2.534 -8.528 1.00 0.00 12 THR B C 19
ATOM 8528 O O . THR A 1 12 ? 2.912 -3.253 -9.445 1.00 0.00 12 THR B O 19
ATOM 8539 N N . LYS A 1 13 ? 2.657 -1.441 -8.146 1.00 0.00 13 LYS B N 19
ATOM 8540 C CA . LYS A 1 13 ? 1.423 -1.033 -8.811 1.00 0.00 13 LYS B CA 19
ATOM 8541 C C . LYS A 1 13 ? 1.700 -0.077 -9.975 1.00 0.00 13 LYS B C 19
ATOM 8542 O O . LYS A 1 13 ? 0.772 0.343 -10.668 1.00 0.00 13 LYS B O 19
ATOM 8561 N N . GLU A 1 14 ? 2.969 0.262 -10.198 1.00 0.00 14 GLU B N 19
ATOM 8562 C CA . GLU A 1 14 ? 3.322 1.161 -11.292 1.00 0.00 14 GLU B CA 19
ATOM 8563 C C . GLU A 1 14 ? 3.590 0.367 -12.567 1.00 0.00 14 GLU B C 19
ATOM 8564 O O . GLU A 1 14 ? 4.735 0.249 -13.002 1.00 0.00 14 GLU B O 19
ATOM 8579 N N . GLU B 2 1 ? -6.358 5.862 -7.088 1.00 0.00 1 GLU A N 19
ATOM 8580 C CA . GLU B 2 1 ? -4.932 6.062 -6.705 1.00 0.00 1 GLU A CA 19
ATOM 8581 C C . GLU B 2 1 ? -4.394 4.781 -6.084 1.00 0.00 1 GLU A C 19
ATOM 8582 O O . GLU B 2 1 ? -5.090 3.767 -6.029 1.00 0.00 1 GLU A O 19
ATOM 8612 N N . THR B 2 3 ? -2.014 3.569 -2.632 1.00 0.00 3 THR A N 19
ATOM 8613 C CA . THR B 2 3 ? -1.269 3.884 -1.423 1.00 0.00 3 THR A CA 19
ATOM 8614 C C . THR B 2 3 ? -1.292 2.691 -0.478 1.00 0.00 3 THR A C 19
ATOM 8615 O O . THR B 2 3 ? -2.232 1.900 -0.489 1.00 0.00 3 THR A O 19
ATOM 8626 N N . GLY B 2 4 ? -0.250 2.558 0.330 1.00 0.00 4 GLY A N 19
ATOM 8627 C CA . GLY B 2 4 ? -0.167 1.443 1.264 1.00 0.00 4 GLY A CA 19
ATOM 8628 C C . GLY B 2 4 ? 0.382 1.885 2.614 1.00 0.00 4 GLY A C 19
ATOM 8629 O O . GLY B 2 4 ? 0.839 3.016 2.773 1.00 0.00 4 GLY A O 19
ATOM 8633 N N . HIS B 2 5 ? 0.333 0.978 3.581 1.00 0.00 5 HIS A N 19
ATOM 8634 C CA . HIS B 2 5 ? 0.827 1.267 4.921 1.00 0.00 5 HIS A CA 19
ATOM 8635 C C . HIS B 2 5 ? 1.316 -0.016 5.580 1.00 0.00 5 HIS A C 19
ATOM 8636 O O . HIS B 2 5 ? 0.977 -1.113 5.139 1.00 0.00 5 HIS A O 19
ATOM 8650 N N . ILE B 2 6 ? 2.110 0.117 6.635 1.00 0.00 6 ILE A N 19
ATOM 8651 C CA . ILE B 2 6 ? 2.624 -1.063 7.311 1.00 0.00 6 ILE A CA 19
ATOM 8652 C C . ILE B 2 6 ? 1.561 -1.672 8.210 1.00 0.00 6 ILE A C 19
ATOM 8653 O O . ILE B 2 6 ? 1.246 -1.144 9.277 1.00 0.00 6 ILE A O 19
ATOM 8669 N N . GLU B 2 7 ? 1.025 -2.800 7.764 1.00 0.00 7 GLU A N 19
ATOM 8670 C CA . GLU B 2 7 ? 0.005 -3.509 8.521 1.00 0.00 7 GLU A CA 19
ATOM 8671 C C . GLU B 2 7 ? 0.598 -4.778 9.111 1.00 0.00 7 GLU A C 19
ATOM 8672 O O . GLU B 2 7 ? 0.990 -5.688 8.380 1.00 0.00 7 GLU A O 19
ATOM 8684 N N . GLY B 2 8 ? 0.663 -4.835 10.431 1.00 0.00 8 GLY A N 19
ATOM 8685 C CA . GLY B 2 8 ? 1.214 -6.003 11.096 1.00 0.00 8 GLY A CA 19
ATOM 8686 C C . GLY B 2 8 ? 2.639 -6.283 10.595 1.00 0.00 8 GLY A C 19
ATOM 8687 O O . GLY B 2 8 ? 3.441 -5.357 10.468 1.00 0.00 8 GLY A O 19
ATOM 8691 N N . PRO B 2 9 ? 2.980 -7.523 10.313 1.00 0.00 9 PRO A N 19
ATOM 8692 C CA . PRO B 2 9 ? 4.341 -7.896 9.828 1.00 0.00 9 PRO A CA 19
ATOM 8693 C C . PRO B 2 9 ? 4.520 -7.755 8.314 1.00 0.00 9 PRO A C 19
ATOM 8694 O O . PRO B 2 9 ? 5.553 -8.156 7.776 1.00 0.00 9 PRO A O 19
ATOM 8705 N N . THR B 2 10 ? 3.517 -7.226 7.615 1.00 0.00 10 THR A N 19
ATOM 8706 C CA . THR B 2 10 ? 3.623 -7.107 6.160 1.00 0.00 10 THR A CA 19
ATOM 8707 C C . THR B 2 10 ? 3.064 -5.790 5.621 1.00 0.00 10 THR A C 19
ATOM 8708 O O . THR B 2 10 ? 2.194 -5.163 6.227 1.00 0.00 10 THR A O 19
ATOM 8735 N N . THR B 2 12 ? 0.865 -3.524 3.251 1.00 0.00 12 THR A N 19
ATOM 8736 C CA . THR B 2 12 ? -0.448 -3.667 2.628 1.00 0.00 12 THR A CA 19
ATOM 8737 C C . THR B 2 12 ? -0.687 -2.581 1.581 1.00 0.00 12 THR A C 19
ATOM 8738 O O . THR B 2 12 ? -0.515 -1.394 1.854 1.00 0.00 12 THR A O 19
ATOM 8765 N N . HIS B 2 14 ? -3.243 -0.600 -1.069 1.00 0.00 14 HIS A N 19
ATOM 8766 C CA . HIS B 2 14 ? -4.642 -0.262 -1.289 1.00 0.00 14 HIS A CA 19
ATOM 8767 C C . HIS B 2 14 ? -4.794 0.697 -2.461 1.00 0.00 14 HIS A C 19
ATOM 8768 O O . HIS B 2 14 ? -4.350 1.844 -2.395 1.00 0.00 14 HIS A O 19
ATOM 8782 N N . CYS B 2 15 ? -5.444 0.234 -3.521 1.00 0.00 15 CYS A N 19
ATOM 8783 C CA . CYS B 2 15 ? -5.669 1.079 -4.686 1.00 0.00 15 CYS A CA 19
ATOM 8784 C C . CYS B 2 15 ? -7.157 1.360 -4.848 1.00 0.00 15 CYS A C 19
ATOM 8785 O O . CYS B 2 15 ? -7.934 0.472 -5.196 1.00 0.00 15 CYS A O 19
ATOM 8792 N N . LYS B 2 16 ? -7.542 2.603 -4.589 1.00 0.00 16 LYS A N 19
ATOM 8793 C CA . LYS B 2 16 ? -8.941 2.999 -4.703 1.00 0.00 16 LYS A CA 19
ATOM 8794 C C . LYS B 2 16 ? -9.170 3.801 -5.980 1.00 0.00 16 LYS A C 19
ATOM 8795 O O . LYS B 2 16 ? -8.780 4.967 -6.063 1.00 0.00 16 LYS A O 19
ATOM 8817 N N . ASP A 1 1 ? 8.635 5.158 8.037 1.00 0.00 1 ASP B N 20
ATOM 8818 C CA . ASP A 1 1 ? 8.362 3.706 8.238 1.00 0.00 1 ASP B CA 20
ATOM 8819 C C . ASP A 1 1 ? 7.156 3.298 7.402 1.00 0.00 1 ASP B C 20
ATOM 8820 O O . ASP A 1 1 ? 7.277 2.519 6.456 1.00 0.00 1 ASP B O 20
ATOM 8831 N N . ASP A 1 2 ? 5.993 3.829 7.757 1.00 0.00 2 ASP B N 20
ATOM 8832 C CA . ASP A 1 2 ? 4.766 3.514 7.040 1.00 0.00 2 ASP B CA 20
ATOM 8833 C C . ASP A 1 2 ? 4.855 3.942 5.577 1.00 0.00 2 ASP B C 20
ATOM 8834 O O . ASP A 1 2 ? 4.176 3.377 4.718 1.00 0.00 2 ASP B O 20
ATOM 8843 N N . LYS A 1 3 ? 5.688 4.937 5.292 1.00 0.00 3 LYS B N 20
ATOM 8844 C CA . LYS A 1 3 ? 5.837 5.411 3.924 1.00 0.00 3 LYS B CA 20
ATOM 8845 C C . LYS A 1 3 ? 6.528 4.352 3.072 1.00 0.00 3 LYS B C 20
ATOM 8846 O O . LYS A 1 3 ? 6.359 4.320 1.858 1.00 0.00 3 LYS B O 20
ATOM 8865 N N . ASP A 1 4 ? 7.308 3.487 3.716 1.00 0.00 4 ASP B N 20
ATOM 8866 C CA . ASP A 1 4 ? 8.020 2.437 2.995 1.00 0.00 4 ASP B CA 20
ATOM 8867 C C . ASP A 1 4 ? 7.026 1.522 2.287 1.00 0.00 4 ASP B C 20
ATOM 8868 O O . ASP A 1 4 ? 7.201 1.185 1.116 1.00 0.00 4 ASP B O 20
ATOM 8877 N N . CYS A 1 5 ? 5.979 1.135 3.004 1.00 0.00 5 CYS B N 20
ATOM 8878 C CA . CYS A 1 5 ? 4.953 0.273 2.436 1.00 0.00 5 CYS B CA 20
ATOM 8879 C C . CYS A 1 5 ? 4.288 0.960 1.249 1.00 0.00 5 CYS B C 20
ATOM 8880 O O . CYS A 1 5 ? 4.096 0.353 0.195 1.00 0.00 5 CYS B O 20
ATOM 8887 N N . ASP A 1 6 ? 3.943 2.233 1.425 1.00 0.00 6 ASP B N 20
ATOM 8888 C CA . ASP A 1 6 ? 3.303 2.996 0.358 1.00 0.00 6 ASP B CA 20
ATOM 8889 C C . ASP A 1 6 ? 4.223 3.080 -0.856 1.00 0.00 6 ASP B C 20
ATOM 8890 O O . ASP A 1 6 ? 3.786 2.892 -1.992 1.00 0.00 6 ASP B O 20
ATOM 8899 N N . GLU A 1 7 ? 5.499 3.357 -0.607 1.00 0.00 7 GLU B N 20
ATOM 8900 C CA . GLU A 1 7 ? 6.471 3.456 -1.686 1.00 0.00 7 GLU B CA 20
ATOM 8901 C C . GLU A 1 7 ? 6.566 2.119 -2.405 1.00 0.00 7 GLU B C 20
ATOM 8902 O O . GLU A 1 7 ? 6.605 2.059 -3.632 1.00 0.00 7 GLU B O 20
ATOM 8914 N N . TYR A 1 8 ? 6.570 1.050 -1.621 1.00 0.00 8 TYR B N 20
ATOM 8915 C CA . TYR A 1 8 ? 6.625 -0.297 -2.166 1.00 0.00 8 TYR B CA 20
ATOM 8916 C C . TYR A 1 8 ? 5.432 -0.557 -3.065 1.00 0.00 8 TYR B C 20
ATOM 8917 O O . TYR A 1 8 ? 5.564 -1.104 -4.159 1.00 0.00 8 TYR B O 20
ATOM 8935 N N . CYS A 1 9 ? 4.266 -0.179 -2.574 1.00 0.00 9 CYS B N 20
ATOM 8936 C CA . CYS A 1 9 ? 3.035 -0.387 -3.308 1.00 0.00 9 CYS B CA 20
ATOM 8937 C C . CYS A 1 9 ? 3.100 0.334 -4.645 1.00 0.00 9 CYS B C 20
ATOM 8938 O O . CYS A 1 9 ? 2.674 -0.198 -5.668 1.00 0.00 9 CYS B O 20
ATOM 8945 N N . LYS A 1 10 ? 3.653 1.537 -4.638 1.00 0.00 10 LYS B N 20
ATOM 8946 C CA . LYS A 1 10 ? 3.786 2.300 -5.867 1.00 0.00 10 LYS B CA 20
ATOM 8947 C C . LYS A 1 10 ? 4.687 1.565 -6.858 1.00 0.00 10 LYS B C 20
ATOM 8948 O O . LYS A 1 10 ? 4.436 1.572 -8.060 1.00 0.00 10 LYS B O 20
ATOM 8967 N N . LYS A 1 11 ? 5.749 0.945 -6.348 1.00 0.00 11 LYS B N 20
ATOM 8968 C CA . LYS A 1 11 ? 6.696 0.228 -7.202 1.00 0.00 11 LYS B CA 20
ATOM 8969 C C . LYS A 1 11 ? 6.048 -0.950 -7.926 1.00 0.00 11 LYS B C 20
ATOM 8970 O O . LYS A 1 11 ? 6.346 -1.210 -9.092 1.00 0.00 11 LYS B O 20
ATOM 8989 N N . THR A 1 12 ? 5.193 -1.681 -7.223 1.00 0.00 12 THR B N 20
ATOM 8990 C CA . THR A 1 12 ? 4.551 -2.854 -7.809 1.00 0.00 12 THR B CA 20
ATOM 8991 C C . THR A 1 12 ? 3.261 -2.500 -8.548 1.00 0.00 12 THR B C 20
ATOM 8992 O O . THR A 1 12 ? 2.853 -3.212 -9.466 1.00 0.00 12 THR B O 20
ATOM 9003 N N . LYS A 1 13 ? 2.612 -1.415 -8.145 1.00 0.00 13 LYS B N 20
ATOM 9004 C CA . LYS A 1 13 ? 1.363 -1.010 -8.785 1.00 0.00 13 LYS B CA 20
ATOM 9005 C C . LYS A 1 13 ? 1.603 -0.017 -9.926 1.00 0.00 13 LYS B C 20
ATOM 9006 O O . LYS A 1 13 ? 0.657 0.391 -10.600 1.00 0.00 13 LYS B O 20
ATOM 9025 N N . GLU A 1 14 ? 2.860 0.368 -10.146 1.00 0.00 14 GLU B N 20
ATOM 9026 C CA . GLU A 1 14 ? 3.173 1.311 -11.219 1.00 0.00 14 GLU B CA 20
ATOM 9027 C C . GLU A 1 14 ? 3.940 0.612 -12.338 1.00 0.00 14 GLU B C 20
ATOM 9028 O O . GLU A 1 14 ? 5.143 0.824 -12.498 1.00 0.00 14 GLU B O 20
ATOM 9043 N N . GLU B 2 1 ? -6.359 5.851 -7.110 1.00 0.00 1 GLU A N 20
ATOM 9044 C CA . GLU B 2 1 ? -4.941 6.064 -6.699 1.00 0.00 1 GLU A CA 20
ATOM 9045 C C . GLU B 2 1 ? -4.400 4.784 -6.077 1.00 0.00 1 GLU A C 20
ATOM 9046 O O . GLU B 2 1 ? -5.091 3.767 -6.031 1.00 0.00 1 GLU A O 20
ATOM 9076 N N . THR B 2 3 ? -2.018 3.579 -2.611 1.00 0.00 3 THR A N 20
ATOM 9077 C CA . THR B 2 3 ? -1.273 3.894 -1.404 1.00 0.00 3 THR A CA 20
ATOM 9078 C C . THR B 2 3 ? -1.287 2.697 -0.464 1.00 0.00 3 THR A C 20
ATOM 9079 O O . THR B 2 3 ? -2.230 1.907 -0.472 1.00 0.00 3 THR A O 20
ATOM 9090 N N . GLY B 2 4 ? -0.241 2.560 0.334 1.00 0.00 4 GLY A N 20
ATOM 9091 C CA . GLY B 2 4 ? -0.153 1.441 1.263 1.00 0.00 4 GLY A CA 20
ATOM 9092 C C . GLY B 2 4 ? 0.385 1.883 2.617 1.00 0.00 4 GLY A C 20
ATOM 9093 O O . GLY B 2 4 ? 0.855 3.010 2.777 1.00 0.00 4 GLY A O 20
ATOM 9097 N N . HIS B 2 5 ? 0.316 0.978 3.587 1.00 0.00 5 HIS A N 20
ATOM 9098 C CA . HIS B 2 5 ? 0.799 1.267 4.930 1.00 0.00 5 HIS A CA 20
ATOM 9099 C C . HIS B 2 5 ? 1.300 -0.013 5.584 1.00 0.00 5 HIS A C 20
ATOM 9100 O O . HIS B 2 5 ? 0.972 -1.113 5.141 1.00 0.00 5 HIS A O 20
ATOM 9114 N N . ILE B 2 6 ? 2.094 0.128 6.637 1.00 0.00 6 ILE A N 20
ATOM 9115 C CA . ILE B 2 6 ? 2.626 -1.044 7.314 1.00 0.00 6 ILE A CA 20
ATOM 9116 C C . ILE B 2 6 ? 1.572 -1.663 8.216 1.00 0.00 6 ILE A C 20
ATOM 9117 O O . ILE B 2 6 ? 1.258 -1.139 9.285 1.00 0.00 6 ILE A O 20
ATOM 9133 N N . GLU B 2 7 ? 1.035 -2.790 7.766 1.00 0.00 7 GLU A N 20
ATOM 9134 C CA . GLU B 2 7 ? 0.019 -3.504 8.522 1.00 0.00 7 GLU A CA 20
ATOM 9135 C C . GLU B 2 7 ? 0.611 -4.777 9.102 1.00 0.00 7 GLU A C 20
ATOM 9136 O O . GLU B 2 7 ? 0.998 -5.686 8.367 1.00 0.00 7 GLU A O 20
ATOM 9148 N N . GLY B 2 8 ? 0.680 -4.841 10.422 1.00 0.00 8 GLY A N 20
ATOM 9149 C CA . GLY B 2 8 ? 1.229 -6.012 11.081 1.00 0.00 8 GLY A CA 20
ATOM 9150 C C . GLY B 2 8 ? 2.654 -6.295 10.577 1.00 0.00 8 GLY A C 20
ATOM 9151 O O . GLY B 2 8 ? 3.456 -5.371 10.447 1.00 0.00 8 GLY A O 20
ATOM 9155 N N . PRO B 2 9 ? 2.989 -7.536 10.295 1.00 0.00 9 PRO A N 20
ATOM 9156 C CA . PRO B 2 9 ? 4.349 -7.912 9.805 1.00 0.00 9 PRO A CA 20
ATOM 9157 C C . PRO B 2 9 ? 4.523 -7.773 8.290 1.00 0.00 9 PRO A C 20
ATOM 9158 O O . PRO B 2 9 ? 5.553 -8.179 7.750 1.00 0.00 9 PRO A O 20
ATOM 9169 N N . THR B 2 10 ? 3.520 -7.240 7.595 1.00 0.00 10 THR A N 20
ATOM 9170 C CA . THR B 2 10 ? 3.621 -7.123 6.139 1.00 0.00 10 THR A CA 20
ATOM 9171 C C . THR B 2 10 ? 3.063 -5.804 5.602 1.00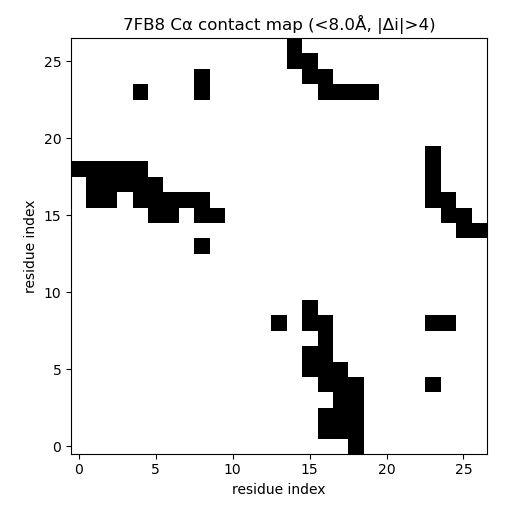 0.00 10 THR A C 20
ATOM 9172 O O . THR B 2 10 ? 2.201 -5.174 6.213 1.00 0.00 10 THR A O 20
ATOM 9199 N N . THR B 2 12 ? 0.860 -3.537 3.243 1.00 0.00 12 THR A N 20
ATOM 9200 C CA . THR B 2 12 ? -0.455 -3.676 2.619 1.00 0.00 12 THR A CA 20
ATOM 9201 C C . THR B 2 12 ? -0.692 -2.588 1.576 1.00 0.00 12 THR A C 20
ATOM 9202 O O . THR B 2 12 ? -0.517 -1.401 1.853 1.00 0.00 12 THR A O 20
ATOM 9229 N N . HIS B 2 14 ? -3.242 -0.592 -1.066 1.00 0.00 14 HIS A N 20
ATOM 9230 C CA . HIS B 2 14 ? -4.639 -0.252 -1.285 1.00 0.00 14 HIS A CA 20
ATOM 9231 C C . HIS B 2 14 ? -4.793 0.703 -2.462 1.00 0.00 14 HIS A C 20
ATOM 9232 O O . HIS B 2 14 ? -4.352 1.849 -2.402 1.00 0.00 14 HIS A O 20
ATOM 9246 N N . CYS B 2 15 ? -5.443 0.233 -3.520 1.00 0.00 15 CYS A N 20
ATOM 9247 C CA . CYS B 2 15 ? -5.670 1.070 -4.690 1.00 0.00 15 CYS A CA 20
ATOM 9248 C C . CYS B 2 15 ? -7.157 1.345 -4.853 1.00 0.00 15 CYS A C 20
ATOM 9249 O O . CYS B 2 15 ? -7.933 0.452 -5.196 1.00 0.00 15 CYS A O 20
ATOM 9256 N N . LYS B 2 16 ? -7.548 2.587 -4.598 1.00 0.00 16 LYS A N 20
ATOM 9257 C CA . LYS B 2 16 ? -8.948 2.977 -4.712 1.00 0.00 16 LYS A CA 20
ATOM 9258 C C . LYS B 2 16 ? -9.182 3.773 -5.993 1.00 0.00 16 LYS A C 20
ATOM 9259 O O . LYS B 2 16 ? -8.724 4.910 -6.112 1.00 0.00 16 LYS A O 20
#

Foldseek 3Di:
DVVVVVVVCVVVVD/DDDDDDDPRTDDD

Secondary structure (DSSP, 8-state):
------TT-----/-HHHHHHHHHHHH-

Solvent-accessible surface area: 2563 Å² total

Sequence (27 aa):
DDKDCDEYCKKTKEETGHIEGPTTHCKDDKDCDEYCKKTKEETGHIEGPTTHCKDDKDCDEYCKKTKEETGHIEGPTTHCKDDKDCDEYCKKTKEETGHIEGPTTHCKDDKDCDEYCKKTKEETGHIEGPTTHCKDDKDCDEYCKKTKEETGHIEGPTTHCKDDKDCDEYCKKTKEETGHIEGPTTHCKDDKDCDEYCKKTKEETGHIEGPTTHCKDDKDCDEYCKKTKEETGHIEGPTTHCKDDKDCDEYCKKTKEETGHIEGPTTHCKDDKDCDEYCKKTKEETGHIEGPTTHCKDDKDCDEYCKKTK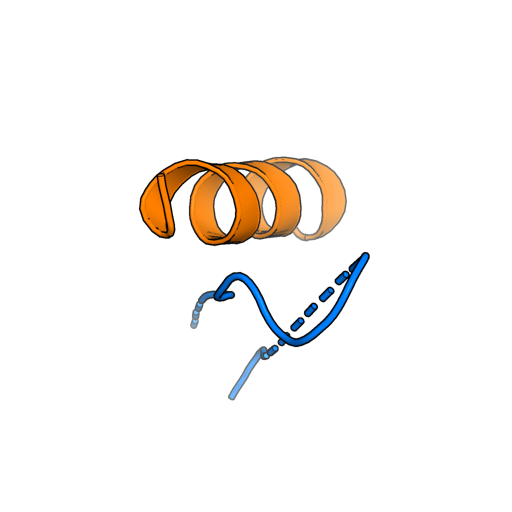EETGHIEGPTTHCKDDKDCDEYCKKTKEETGHIEGPTTHCKDDKDCDEYCKKTKEETGHIEGPTTHCKDDKDCDEYCKKTKEETGHIEGPTTHCKDDKDCDEYCKKTKEETGHIEGPTTHCKDDKDCDEYCKKTKEETGHIEGPTTHCKDDKDCDEYCKKTKEETGHIEGPTTHCKDDKDCDEYCKKTKEETGHIEGPTTHCKDDKDCDEYCKKTKEETGHIEGPTTHCK